Protein AF-A0A1V5URG6-F1 (afdb_monomer_lite)

Radius of gyration: 36.77 Å; chains: 1; bounding box: 106×75×104 Å

Foldseek 3Di:
DDDDDDDDDDDDDDDDDDDDDDDDDDDDDDDDDPDDDDDDAQAKEKEKAFAADLLQLRDPDPDDDDQDFPVRCVVWKDKFKFFPPPPVSPHTQFHWDGDGGMIMTIGGAEQDKGWIKIFMATPPQRATQWIAGLAIADHPVQAAPLARYEYEYHDGTALLRRLLVQLCVLQVQHFNDHSDHAALVCNNPHYHYDYDDPPDAGLSRLLSQVQQLHPLLSVLLSLLSSLLSNQLSDPLDDPVVNVVLVVLQPRHRHSLSSLVSSLVLQPDPDPSSVVSCVVSVRDQWGDQQPDIRHNPQDSCNSVCSSVPSDPDDQDQDAKEWPFWAKDDQEAEAQGKIKIKTFIPAFFSDFWFKAKLNRTFDKDDPDRGIIMTMDGHHPPDAFWIWMKTAQGAHSNNHGYDIDTDGPVNGTYDYDPQDAWAEWDWPDAADDDPAKDWIDTDGPDPPWFKFKAFAQDEDDPPDGDTDDGTDIDGDRTKIKMWTDDDPHIYDIDIHD

Secondary structure (DSSP, 8-state):
------------------------------------PPPP-S-EEEEEEEPP-GGGTTS--SS---PPPHHHHHHHEEEEEEETTSTTS--B-SPEEEETTEEEEEEE--SS---EEEEEEETTT--EEEEE---BPPPTTTS-SS--EEEEE----SHHHHHHHHHHHHTT-----BS-PPPGGGTT-SEEEEEPPTTPPPHHHHHHHHHTT-HHHHHHHHHHHHHHHHHHH-TTS-HHHHHHHHHHH-SS--HHHHHHHHHHHHT---HHHHHHHHHTT--SEEEETTEEEETT--HHHHHHHHHHS--SPPP-PPP-EEEEEEE-SEE-TTSEEEEEEEESS-BSSPPEEEETTEEPEEEESSSSEEEEEEEPPTT--SB--EEEE--BBTT--BPPPB-S-SS----EE-----PPPPEESS-SS--SS-EEE-EE-SSTT-EEEEESBSPPP-SSSSEE-SSPEEE-S--BEEEEEEETTEE-PPEEE-

Sequence (494 aa):
MKNPARILTLFFVLACFIFAGCDCDENSPSNELNPAAAPRTDKDLLIEGPLPDMTKGGGVAFAPSRAAGATEFSSRYIIIVVDRDDPTQTRELAPVTLNGNMFSMIIPISSSRVSPLIIIKEKENGKNLLLATPGRVPAYKEVPSAVRRITVRGMTVDPKSTARSLLAIAKNVNPDMPIITISGDEETAENIIREIKTNEATRFDTIIENNVGGRSIVDEFSKAVQTVTTILASPAISADVKNELNQALGNSPDASTILGSYVAVLNSENNDVIRVFNESNLPRSVQLSETVIDARSSNNAVRGVIQNTIDEPIDTTPPAIEFASISPSAVKAGESVFVELRASEPLISLPLVRILGRTAAVTAVNELSFRAALTVNETDTDRVSFIIEEVYDKYGNKGANHASTTDGSASIIDKNTAVMAPEISIPGGNYDSTISVTLKTASENAIMKYTLDGSLPSADNGTVYTSPIIIAKTALLKAVSIIGKAFSGVSSAA

pLDDT: mean 83.0, std 17.6, range [26.66, 97.44]

Structure (mmCIF, N/CA/C/O backbone):
data_AF-A0A1V5URG6-F1
#
_entry.id   AF-A0A1V5URG6-F1
#
loop_
_atom_site.group_PDB
_atom_site.id
_atom_site.type_symbol
_atom_site.label_atom_id
_atom_site.label_alt_id
_atom_site.label_comp_id
_atom_site.label_asym_id
_atom_site.label_entity_id
_atom_site.label_seq_id
_atom_site.pdbx_PDB_ins_code
_atom_site.Cartn_x
_atom_site.Cartn_y
_atom_site.Cartn_z
_atom_site.occupancy
_atom_site.B_iso_or_equiv
_atom_site.auth_seq_id
_atom_site.auth_comp_id
_atom_site.auth_asym_id
_atom_site.auth_atom_id
_atom_site.pdbx_PDB_model_num
ATOM 1 N N . MET A 1 1 ? -36.748 50.578 13.601 1.00 38.41 1 MET A N 1
ATOM 2 C CA . MET A 1 1 ? -37.122 51.243 12.327 1.00 38.41 1 MET A CA 1
ATOM 3 C C . MET A 1 1 ? -37.644 50.178 11.363 1.00 38.41 1 MET A C 1
ATOM 5 O O . MET A 1 1 ? -37.198 49.044 11.477 1.00 38.41 1 MET A O 1
ATOM 9 N N . LYS A 1 2 ? -38.635 50.491 10.514 1.00 32.47 2 LYS A N 1
ATOM 10 C CA . LYS A 1 2 ? -39.354 49.523 9.653 1.00 32.47 2 LYS A CA 1
ATOM 11 C C . LYS A 1 2 ? -38.963 49.682 8.170 1.00 32.47 2 LYS A C 1
ATOM 13 O O . LYS A 1 2 ? -38.815 50.810 7.718 1.00 32.47 2 LYS A O 1
ATOM 18 N N . ASN A 1 3 ? -38.888 48.564 7.440 1.00 45.00 3 ASN A N 1
ATOM 19 C CA . ASN A 1 3 ? -39.052 48.463 5.969 1.00 45.00 3 ASN A CA 1
ATOM 20 C C . ASN A 1 3 ? -40.546 48.660 5.575 1.00 45.00 3 ASN A C 1
ATOM 22 O O . ASN A 1 3 ? -41.365 48.657 6.502 1.00 45.00 3 ASN A O 1
ATOM 26 N N . PRO A 1 4 ? -40.973 48.752 4.283 1.00 57.12 4 PRO A N 1
ATOM 27 C CA . PRO A 1 4 ? -40.300 48.435 2.999 1.00 57.12 4 PRO A CA 1
ATOM 28 C C . PRO A 1 4 ? -40.217 49.698 2.063 1.00 57.12 4 PRO A C 1
ATOM 30 O O . PRO A 1 4 ? -40.111 50.784 2.615 1.00 57.12 4 PRO A O 1
ATOM 33 N N . ALA A 1 5 ? -40.202 49.727 0.709 1.00 35.47 5 ALA A N 1
ATOM 34 C CA . ALA A 1 5 ? -40.585 48.761 -0.340 1.00 35.47 5 ALA A CA 1
ATOM 35 C C . ALA A 1 5 ? -39.967 48.997 -1.756 1.00 35.47 5 ALA A C 1
ATOM 37 O O . ALA A 1 5 ? -38.994 49.721 -1.921 1.00 35.47 5 ALA A O 1
ATOM 38 N N . ARG A 1 6 ? -40.536 48.293 -2.753 1.00 38.53 6 ARG A N 1
ATOM 39 C CA . ARG A 1 6 ? -40.181 48.137 -4.188 1.00 38.53 6 ARG A CA 1
ATOM 40 C C . ARG A 1 6 ? -40.810 49.195 -5.120 1.00 38.53 6 ARG A C 1
ATOM 42 O O . ARG A 1 6 ? -41.815 49.770 -4.720 1.00 38.53 6 ARG A O 1
ATOM 49 N N . ILE A 1 7 ? -40.361 49.268 -6.394 1.00 30.58 7 ILE A N 1
ATOM 50 C CA . ILE A 1 7 ? -41.196 49.215 -7.637 1.00 30.58 7 ILE A CA 1
ATOM 51 C C . ILE A 1 7 ? -40.337 49.240 -8.941 1.00 30.58 7 ILE A C 1
ATOM 53 O O . ILE A 1 7 ? -39.193 49.680 -8.895 1.00 30.58 7 ILE A O 1
ATOM 57 N N . LEU A 1 8 ? -40.941 48.819 -10.077 1.00 27.84 8 LEU A N 1
ATOM 58 C CA . LEU A 1 8 ? -40.485 48.865 -11.499 1.00 27.84 8 LEU A CA 1
ATOM 59 C C . LEU A 1 8 ? -39.466 47.773 -11.946 1.00 27.84 8 LEU A C 1
ATOM 61 O O . LEU A 1 8 ? -38.620 47.374 -11.157 1.00 27.84 8 LEU A O 1
ATOM 65 N N . THR A 1 9 ? -39.513 47.191 -13.162 1.00 29.53 9 THR A N 1
ATOM 66 C CA . THR A 1 9 ? -40.278 47.507 -14.400 1.00 29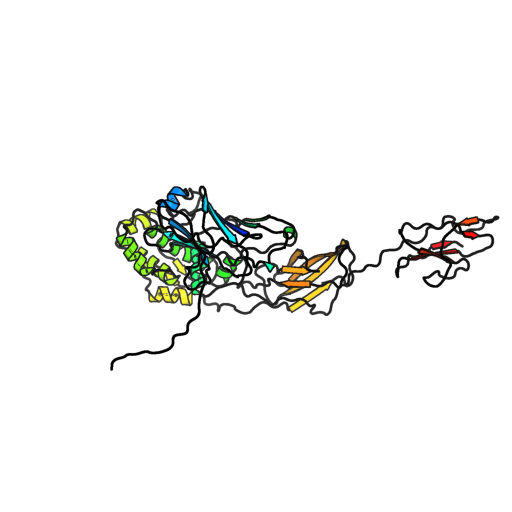.53 9 THR A CA 1
ATOM 67 C C . THR A 1 9 ? -40.710 46.235 -15.166 1.00 29.53 9 THR A C 1
ATOM 69 O O . THR A 1 9 ? -40.069 45.194 -15.058 1.00 29.53 9 THR A O 1
ATOM 72 N N . LEU A 1 10 ? -41.779 46.333 -15.969 1.00 26.69 10 LEU A N 1
ATOM 73 C CA . LEU A 1 10 ? -42.325 45.304 -16.875 1.00 26.69 10 LEU A CA 1
ATOM 74 C C . LEU A 1 10 ? -41.899 45.574 -18.335 1.00 26.69 10 LEU A C 1
ATOM 76 O O . LEU A 1 10 ? -41.929 46.733 -18.740 1.00 26.69 10 LEU A O 1
ATOM 80 N N . PHE A 1 11 ? -41.627 44.546 -19.151 1.00 30.08 11 PHE A N 1
ATOM 81 C CA . PHE A 1 11 ? -41.746 44.652 -20.617 1.00 30.08 11 PHE A CA 1
ATOM 82 C C . PHE A 1 11 ? -42.286 43.359 -21.255 1.00 30.08 11 PHE A C 1
ATOM 84 O O . PHE A 1 11 ? -42.217 42.283 -20.668 1.00 30.08 11 PHE A O 1
ATOM 91 N N . PHE A 1 12 ? -42.901 43.515 -22.427 1.00 27.39 12 PHE A N 1
ATOM 92 C CA . PHE A 1 12 ? -43.845 42.592 -23.078 1.00 27.39 12 PHE A CA 1
ATOM 93 C C . PHE A 1 12 ? -43.284 42.071 -24.418 1.00 27.39 12 PHE A C 1
ATOM 95 O O . PHE A 1 12 ? -42.383 42.719 -24.944 1.00 27.39 12 PHE A O 1
ATOM 102 N N . VAL A 1 13 ? -43.866 40.985 -24.972 1.00 29.70 13 VAL A N 1
ATOM 103 C CA . VAL A 1 13 ? -43.956 40.547 -26.406 1.00 29.70 13 VAL A CA 1
ATOM 104 C C . VAL A 1 13 ? -43.905 39.003 -26.513 1.00 29.70 13 VAL A C 1
ATOM 106 O O . VAL A 1 13 ? -43.099 38.399 -25.819 1.00 29.70 13 VAL A O 1
ATOM 109 N N . LEU A 1 14 ? -44.600 38.283 -27.414 1.00 27.94 14 LEU A N 1
ATOM 110 C CA . LEU A 1 14 ? -46.001 38.291 -27.903 1.00 27.94 14 LEU A CA 1
ATOM 111 C C . LEU A 1 14 ? -46.171 37.093 -28.880 1.00 27.94 14 LEU A C 1
ATOM 113 O O . LEU A 1 14 ? -45.458 37.055 -29.875 1.00 27.94 14 LEU A O 1
ATOM 117 N N . ALA A 1 15 ? -47.182 36.232 -28.666 1.00 31.16 15 ALA A N 1
ATOM 118 C CA . ALA A 1 15 ? -47.757 35.264 -29.636 1.00 31.16 15 ALA A CA 1
ATOM 119 C C . ALA A 1 15 ? -46.826 34.129 -30.183 1.00 31.16 15 ALA A C 1
ATOM 121 O O . ALA A 1 15 ? -45.612 34.201 -30.067 1.00 31.16 15 ALA A O 1
ATOM 122 N N . CYS A 1 16 ? -47.316 33.015 -30.758 1.00 26.78 16 CYS A N 1
ATOM 123 C CA . CYS A 1 16 ? -48.699 32.623 -31.070 1.00 26.78 16 CYS A CA 1
ATOM 124 C C . CYS A 1 16 ? -48.963 31.099 -30.950 1.00 26.78 16 CYS A C 1
ATOM 126 O O . CYS A 1 16 ? -48.049 30.281 -30.950 1.00 26.78 16 CYS A O 1
ATOM 128 N N . PHE A 1 17 ? -50.254 30.769 -30.891 1.00 27.78 17 PHE A N 1
ATOM 129 C CA . PHE A 1 17 ? -50.918 29.460 -30.833 1.00 27.78 17 PHE A CA 1
ATOM 130 C C . PHE A 1 17 ? -50.605 28.512 -32.009 1.00 27.78 17 PHE A C 1
ATOM 132 O O . PHE A 1 17 ? -50.468 29.007 -33.122 1.00 27.78 17 PHE A O 1
ATOM 139 N N . ILE A 1 18 ? -50.720 27.184 -31.792 1.00 31.83 18 ILE A N 1
ATOM 140 C CA . ILE A 1 18 ? -51.730 26.282 -32.425 1.00 31.83 18 ILE A CA 1
ATOM 141 C C . ILE A 1 18 ? -52.181 25.231 -31.370 1.00 31.83 18 ILE A C 1
ATOM 143 O O . ILE A 1 18 ? -51.458 24.975 -30.410 1.00 31.83 18 ILE A O 1
ATOM 147 N N . PHE A 1 19 ? -53.406 24.700 -31.495 1.00 29.31 19 PHE A N 1
ATOM 148 C CA . PHE A 1 19 ? -54.193 23.990 -30.466 1.00 29.31 19 PHE A CA 1
ATOM 149 C C . PHE A 1 19 ? 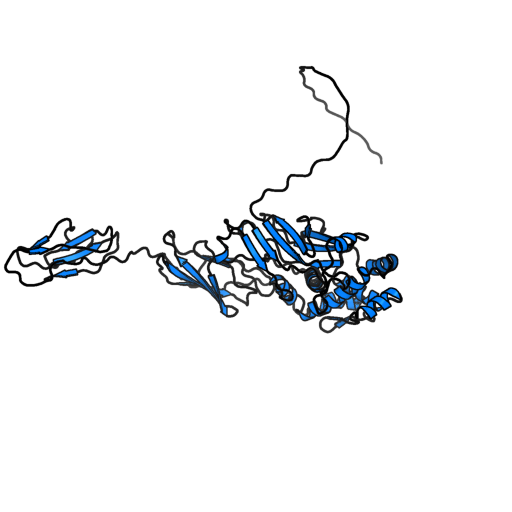-54.590 22.543 -30.850 1.00 29.31 19 PHE A C 1
ATOM 151 O O . PHE A 1 19 ? -54.656 22.239 -32.037 1.00 29.31 19 PHE A O 1
ATOM 158 N N . ALA A 1 20 ? -55.029 21.773 -29.834 1.00 32.22 20 ALA A N 1
ATOM 159 C CA . ALA A 1 20 ? -55.878 20.555 -29.872 1.00 32.22 20 ALA A CA 1
ATOM 160 C C . ALA A 1 20 ? -55.303 19.274 -30.529 1.00 32.22 20 ALA A C 1
ATOM 162 O O . ALA A 1 20 ? -54.537 19.345 -31.480 1.00 32.22 20 ALA A O 1
ATOM 163 N N . GLY A 1 21 ? -55.643 18.048 -30.099 1.00 28.19 21 GLY A N 1
ATOM 164 C CA . GLY A 1 21 ? -56.444 17.506 -28.971 1.00 28.19 21 GLY A CA 1
ATOM 165 C C . GLY A 1 21 ? -56.044 16.016 -28.781 1.00 28.19 21 GLY A C 1
ATOM 166 O O . GLY A 1 21 ? -55.165 15.562 -29.507 1.00 28.19 21 GLY A O 1
ATOM 167 N N . CYS A 1 22 ? -56.560 15.169 -27.885 1.00 26.66 22 CYS A N 1
ATOM 168 C CA . CYS A 1 22 ? -57.702 15.147 -26.954 1.00 26.66 22 CYS A CA 1
ATOM 169 C C . CYS A 1 22 ? -57.263 14.352 -25.685 1.00 26.66 22 CYS A C 1
ATOM 171 O O . CYS A 1 22 ? -56.356 13.529 -25.779 1.00 26.66 22 CYS A O 1
ATOM 173 N N . ASP A 1 23 ? -57.707 14.708 -24.473 1.00 28.94 23 ASP A N 1
ATOM 174 C CA . ASP A 1 23 ? -58.878 14.103 -23.787 1.00 28.94 23 ASP A CA 1
ATOM 175 C C . ASP A 1 23 ? -58.607 12.628 -23.383 1.00 28.94 23 ASP A C 1
ATOM 177 O O . ASP A 1 23 ? -58.695 11.731 -24.214 1.00 28.94 23 ASP A O 1
ATOM 181 N N . CYS A 1 24 ? -57.957 12.376 -22.237 1.00 30.39 24 CYS A N 1
ATOM 182 C CA . CYS A 1 24 ? -58.534 12.129 -20.892 1.00 30.39 24 CYS A CA 1
ATOM 183 C C . CYS A 1 24 ? -58.555 10.625 -20.533 1.00 30.39 24 CYS A C 1
ATOM 185 O O . CYS A 1 24 ? -59.294 9.867 -21.147 1.00 30.39 24 CYS A O 1
ATOM 187 N N . ASP A 1 25 ? -57.751 10.194 -19.545 1.00 30.39 25 ASP A N 1
ATOM 188 C CA . ASP A 1 25 ? -58.302 9.747 -18.248 1.00 30.39 25 ASP A CA 1
ATOM 189 C C . ASP A 1 25 ? -57.245 9.435 -17.162 1.00 30.39 25 ASP A C 1
ATOM 191 O O . ASP A 1 25 ? -56.040 9.362 -17.401 1.00 30.39 25 ASP A O 1
ATOM 195 N N . GLU A 1 26 ? -57.750 9.328 -15.935 1.00 35.75 26 GLU A N 1
ATOM 196 C CA . GLU A 1 26 ? -57.082 9.290 -14.631 1.00 35.75 26 GLU A CA 1
ATOM 197 C C . GLU A 1 26 ? -55.994 8.210 -14.427 1.00 35.75 26 GLU A C 1
ATOM 199 O O . GLU A 1 26 ? -56.234 7.013 -14.585 1.00 35.75 26 GLU A O 1
ATOM 204 N N . ASN A 1 27 ? -54.828 8.619 -13.906 1.00 31.94 27 ASN A N 1
ATOM 205 C CA . ASN A 1 27 ? -54.340 8.217 -12.570 1.00 31.94 27 ASN A CA 1
ATOM 206 C C . ASN A 1 27 ? -52.996 8.897 -12.243 1.00 31.94 27 ASN A C 1
ATOM 208 O O . ASN A 1 27 ? -52.030 8.780 -12.993 1.00 31.94 27 ASN A O 1
ATOM 212 N N . SER A 1 28 ? -52.913 9.560 -11.087 1.00 33.28 28 SER A N 1
ATOM 213 C CA . SER A 1 28 ? -51.642 10.029 -10.517 1.00 33.28 28 SER A CA 1
ATOM 214 C C . SER A 1 28 ? -51.175 9.033 -9.458 1.00 33.28 28 SER A C 1
ATOM 216 O O . SER A 1 28 ? -51.977 8.597 -8.630 1.00 33.28 28 SER A O 1
ATOM 218 N N . PRO A 1 29 ? -49.880 8.701 -9.437 1.00 31.61 29 PRO A N 1
ATOM 219 C CA . PRO A 1 29 ? -49.136 9.137 -8.263 1.00 31.61 29 PRO A CA 1
ATOM 220 C C . PRO A 1 29 ? -47.858 9.888 -8.635 1.00 31.61 29 PRO A C 1
ATOM 222 O O . PRO A 1 29 ? -47.092 9.497 -9.516 1.00 31.61 29 PRO A O 1
ATOM 225 N N . SER A 1 30 ? -47.580 10.943 -7.876 1.00 40.25 30 SER A N 1
ATOM 226 C CA . SER A 1 30 ? -46.245 11.518 -7.787 1.00 40.25 30 SER A CA 1
ATOM 227 C C . SER A 1 30 ? -45.266 10.474 -7.254 1.00 40.25 30 SER A C 1
ATOM 229 O O . SER A 1 30 ? -45.461 9.999 -6.136 1.00 40.25 30 SER A O 1
ATOM 231 N N . ASN A 1 31 ? -44.185 10.189 -7.982 1.00 32.06 31 ASN A N 1
ATOM 232 C CA . ASN A 1 31 ? -42.967 9.721 -7.334 1.00 32.06 31 ASN A CA 1
ATOM 233 C C . ASN A 1 31 ? -41.706 10.175 -8.079 1.00 32.06 31 ASN A C 1
ATOM 235 O O . ASN A 1 31 ? -41.457 9.769 -9.207 1.00 32.06 31 ASN A O 1
ATOM 239 N N . GLU A 1 32 ? -40.977 11.046 -7.383 1.00 33.72 32 GLU A N 1
ATOM 240 C CA . GLU A 1 32 ? -39.518 11.130 -7.260 1.00 33.72 32 GLU A CA 1
ATOM 241 C C . GLU A 1 32 ? -38.622 11.125 -8.510 1.00 33.72 32 GLU A C 1
ATOM 243 O O . GLU A 1 32 ? -38.675 10.275 -9.396 1.00 33.72 32 GLU A O 1
ATOM 248 N N . LEU A 1 33 ? -37.677 12.073 -8.498 1.00 35.78 33 LEU A N 1
ATOM 249 C CA . LEU A 1 33 ? -36.493 12.035 -9.344 1.00 35.78 33 LEU A CA 1
ATOM 250 C C . LEU A 1 33 ? -35.784 10.688 -9.157 1.00 35.78 33 LEU A C 1
ATOM 252 O O . LEU A 1 33 ? -35.184 10.454 -8.109 1.00 35.78 33 LEU A O 1
ATOM 256 N N . ASN A 1 34 ? -35.777 9.843 -10.188 1.00 36.72 34 ASN A N 1
ATOM 257 C CA . ASN A 1 34 ? -34.832 8.736 -10.234 1.00 36.72 34 ASN A CA 1
ATOM 258 C C . ASN A 1 34 ? -33.417 9.357 -10.279 1.00 36.72 34 ASN A C 1
ATOM 260 O O . ASN A 1 34 ? -33.154 10.152 -11.192 1.00 36.72 34 ASN A O 1
ATOM 264 N N . PRO A 1 35 ? -32.548 9.116 -9.276 1.00 40.22 35 PRO A N 1
ATOM 265 C CA . PRO A 1 35 ? -31.301 9.856 -9.123 1.00 40.22 35 PRO A CA 1
ATOM 266 C C . PRO A 1 35 ? -30.344 9.643 -10.299 1.00 40.22 35 PRO A C 1
ATOM 268 O O . PRO A 1 35 ? -30.483 8.713 -11.093 1.00 40.22 35 PRO A O 1
ATOM 271 N N . ALA A 1 36 ? -29.365 10.546 -10.404 1.00 35.81 36 ALA A N 1
ATOM 272 C CA . ALA A 1 36 ? -28.404 10.594 -11.500 1.00 35.81 36 ALA A CA 1
ATOM 273 C C . ALA A 1 36 ? -27.835 9.208 -11.847 1.00 35.81 36 ALA A C 1
ATOM 275 O O . ALA A 1 36 ? -27.315 8.503 -10.980 1.00 35.81 36 ALA A O 1
ATOM 276 N N . ALA A 1 37 ? -27.889 8.850 -13.133 1.00 32.91 37 ALA A N 1
ATOM 277 C CA . ALA A 1 37 ? -27.235 7.651 -13.636 1.00 32.91 37 ALA A CA 1
ATOM 278 C C . ALA A 1 37 ? -25.742 7.693 -13.267 1.00 32.91 37 ALA A C 1
ATOM 280 O O . ALA A 1 37 ? -25.037 8.640 -13.625 1.00 32.91 37 ALA A O 1
ATOM 281 N N . ALA A 1 38 ? -25.284 6.678 -12.531 1.00 45.31 38 ALA A N 1
ATOM 282 C CA . ALA A 1 38 ? -23.914 6.603 -12.038 1.00 45.31 38 ALA A CA 1
ATOM 283 C C . ALA A 1 38 ? -22.892 6.662 -13.195 1.00 45.31 38 ALA A C 1
ATOM 285 O O . ALA A 1 38 ? -23.167 6.147 -14.287 1.00 45.31 38 ALA A O 1
ATOM 286 N N . PRO A 1 39 ? -21.713 7.281 -12.986 1.00 39.81 39 PRO A N 1
ATOM 287 C CA . PRO A 1 39 ? -20.722 7.453 -14.040 1.00 39.81 39 PRO A CA 1
ATOM 288 C C . PRO A 1 39 ? -20.227 6.100 -14.563 1.00 39.81 39 PRO A C 1
ATOM 290 O O . PRO A 1 39 ? -19.755 5.256 -13.805 1.00 39.81 39 PRO A O 1
ATOM 293 N N . ARG A 1 40 ? -20.307 5.917 -15.885 1.00 51.34 40 ARG A N 1
ATOM 294 C CA . ARG A 1 40 ? -19.709 4.777 -16.592 1.00 51.34 40 ARG A CA 1
ATOM 295 C C . ARG A 1 40 ? -18.213 5.001 -16.812 1.00 51.34 40 ARG A C 1
ATOM 297 O O . ARG A 1 40 ? -17.833 6.128 -17.109 1.00 51.34 40 ARG A O 1
ATOM 304 N N . THR A 1 41 ? -17.331 4.005 -16.881 1.00 57.38 41 THR A N 1
ATOM 305 C CA . THR A 1 41 ? -17.163 2.674 -16.239 1.00 57.38 41 THR A CA 1
ATOM 306 C C . THR A 1 41 ? -16.146 1.962 -17.130 1.00 57.38 41 THR A C 1
ATOM 308 O O . THR A 1 41 ? -16.532 1.343 -18.126 1.00 57.38 41 THR A O 1
ATOM 311 N N . ASP A 1 42 ? -14.861 2.063 -16.817 1.00 74.62 42 ASP A N 1
ATOM 312 C CA . ASP A 1 42 ? -13.871 1.111 -17.334 1.00 74.62 42 ASP A CA 1
ATOM 313 C C . ASP A 1 42 ? -12.906 0.625 -16.248 1.00 74.62 42 ASP A C 1
ATOM 315 O O . ASP A 1 42 ? -12.362 -0.457 -16.411 1.00 74.62 42 ASP A O 1
ATOM 319 N N . LYS A 1 43 ? -12.734 1.357 -15.136 1.00 89.00 43 LYS A N 1
ATOM 320 C CA . LYS A 1 43 ? -11.867 0.961 -14.019 1.00 89.00 43 LYS A CA 1
ATOM 321 C C . LYS A 1 43 ? -12.589 0.996 -12.676 1.00 89.00 43 LYS A C 1
ATOM 323 O O . LYS A 1 43 ? -13.028 2.056 -12.235 1.00 89.00 43 LYS A O 1
ATOM 328 N N . ASP A 1 44 ? -12.612 -0.147 -11.996 1.00 92.88 44 ASP A N 1
ATOM 329 C CA . ASP A 1 44 ? -13.214 -0.311 -10.670 1.00 92.88 44 ASP A CA 1
ATOM 330 C C . ASP A 1 44 ? -12.208 -0.848 -9.638 1.00 92.88 44 ASP A C 1
ATOM 332 O O . ASP A 1 44 ? -11.396 -1.729 -9.941 1.00 92.88 44 ASP A O 1
ATOM 336 N N . LEU A 1 45 ? -12.335 -0.395 -8.389 1.00 95.56 45 LEU A N 1
ATOM 337 C CA . LEU A 1 45 ? -11.728 -1.015 -7.212 1.00 95.56 45 LEU A CA 1
ATOM 338 C C . LEU A 1 45 ? -12.800 -1.800 -6.442 1.00 95.56 45 LEU A C 1
ATOM 340 O O . LEU A 1 45 ? -13.694 -1.214 -5.835 1.00 95.56 45 LEU A O 1
ATOM 344 N N . LEU A 1 46 ? -12.688 -3.125 -6.436 1.00 96.19 46 LEU A N 1
ATOM 345 C CA . LEU A 1 46 ? -13.478 -4.024 -5.598 1.00 96.19 46 LEU A CA 1
ATOM 346 C C . LEU A 1 46 ? -12.719 -4.285 -4.289 1.00 96.19 46 LEU A C 1
ATOM 348 O O . LEU A 1 46 ? -11.601 -4.796 -4.322 1.00 96.19 46 LEU A O 1
ATOM 352 N N . ILE A 1 47 ? -13.316 -3.964 -3.141 1.00 96.19 47 ILE A N 1
ATOM 353 C CA . ILE A 1 47 ? -12.788 -4.322 -1.814 1.00 96.19 47 ILE A CA 1
ATOM 354 C C . ILE A 1 47 ? -13.704 -5.386 -1.203 1.00 96.19 47 ILE A C 1
ATOM 356 O O . ILE A 1 47 ? -14.913 -5.173 -1.114 1.00 96.19 47 ILE A O 1
ATOM 360 N N . GLU A 1 48 ? -13.130 -6.511 -0.775 1.00 94.88 48 GLU A N 1
ATOM 361 C CA . GLU A 1 48 ? -13.814 -7.656 -0.164 1.00 94.88 48 GLU A CA 1
ATOM 362 C C . GLU A 1 48 ? -13.196 -7.989 1.203 1.00 94.88 48 GLU A C 1
ATOM 364 O O . GLU A 1 48 ? -11.970 -8.041 1.357 1.00 94.88 48 GLU A O 1
ATOM 369 N N . GLY A 1 49 ? -14.035 -8.278 2.198 1.00 92.12 49 GLY A N 1
ATOM 370 C CA . GLY A 1 49 ? -13.582 -8.577 3.556 1.00 92.12 49 GLY A CA 1
ATOM 371 C C . GLY A 1 49 ? -14.575 -9.411 4.368 1.00 92.12 49 GLY A C 1
ATOM 372 O O . GLY A 1 49 ? -15.762 -9.439 4.035 1.00 92.12 49 GLY A O 1
ATOM 373 N N . PRO A 1 50 ? -14.124 -10.128 5.411 1.00 90.88 50 PRO A N 1
ATOM 374 C CA . PRO A 1 50 ? -15.014 -10.871 6.296 1.00 90.88 50 PRO A CA 1
ATOM 375 C C . PRO A 1 50 ? -15.851 -9.927 7.167 1.00 90.88 50 PRO A C 1
ATOM 377 O O . PRO A 1 50 ? -15.373 -8.890 7.626 1.00 90.88 50 PRO A O 1
ATOM 380 N N . LEU A 1 51 ? -17.094 -10.319 7.453 1.00 89.94 51 LEU A N 1
ATOM 381 C CA . LEU A 1 51 ? -17.896 -9.684 8.498 1.00 89.94 51 LEU A CA 1
ATOM 382 C C . LEU A 1 51 ? -17.263 -9.953 9.876 1.00 89.94 51 LEU A C 1
ATOM 384 O O . LEU A 1 51 ? -16.953 -11.110 10.178 1.00 89.94 51 LEU A O 1
ATOM 388 N N . PRO A 1 52 ? -17.080 -8.932 10.732 1.00 87.94 52 PRO A N 1
ATOM 389 C CA . PRO A 1 52 ? -16.501 -9.134 12.052 1.00 87.94 52 PRO A CA 1
ATOM 390 C C . PRO A 1 52 ? -17.483 -9.807 13.018 1.00 87.94 52 PRO A C 1
ATOM 392 O O . PRO A 1 52 ? -18.704 -9.638 12.933 1.00 87.94 52 PRO A O 1
ATOM 395 N N . ASP A 1 53 ? -16.937 -10.545 13.986 1.00 82.75 53 ASP A N 1
ATOM 396 C CA . ASP A 1 53 ? -17.709 -11.111 15.093 1.00 82.75 53 ASP A CA 1
ATOM 397 C C . ASP A 1 53 ? -18.003 -10.024 16.139 1.00 82.75 53 ASP A C 1
ATOM 399 O O . ASP A 1 53 ? -17.225 -9.761 17.061 1.00 82.75 53 ASP A O 1
ATOM 403 N N . MET A 1 54 ? -19.161 -9.381 15.993 1.00 84.25 54 MET A N 1
ATOM 404 C CA . MET A 1 54 ? -19.625 -8.347 16.919 1.00 84.25 54 MET A CA 1
ATOM 405 C C . MET A 1 54 ? -19.902 -8.883 18.335 1.00 84.25 54 MET A C 1
ATOM 407 O O . MET A 1 54 ? -19.919 -8.089 19.272 1.00 84.25 54 MET A O 1
ATOM 411 N N . THR A 1 55 ? -20.061 -10.201 18.536 1.00 74.44 55 THR A N 1
ATOM 412 C CA . THR A 1 55 ? -20.237 -10.779 19.884 1.00 74.44 55 THR A CA 1
ATOM 413 C C . THR A 1 55 ? -18.951 -10.725 20.714 1.00 74.44 55 THR A C 1
ATOM 415 O O . THR A 1 55 ? -19.013 -10.699 21.940 1.00 74.44 55 THR A O 1
ATOM 418 N N . LYS A 1 56 ? -17.791 -10.613 20.050 1.00 74.56 56 LYS A N 1
ATOM 419 C CA . LYS A 1 56 ? -16.450 -10.494 20.651 1.00 74.56 56 LYS A CA 1
ATOM 420 C C . LYS A 1 56 ? -15.838 -9.099 20.479 1.00 74.56 56 LYS A C 1
ATOM 422 O O . LYS A 1 56 ? -14.615 -8.944 20.386 1.00 74.56 56 LYS A O 1
ATOM 427 N N . GLY A 1 57 ? -16.696 -8.085 20.357 1.00 72.88 57 GLY A N 1
ATOM 428 C CA . GLY A 1 57 ? -16.288 -6.695 20.155 1.00 72.88 57 GLY A CA 1
ATOM 429 C C . GLY A 1 57 ? -15.685 -6.416 18.780 1.00 72.88 57 GLY A C 1
ATOM 430 O O . GLY A 1 57 ? -14.890 -5.492 18.647 1.00 72.88 57 GLY A O 1
ATOM 431 N N . GLY A 1 58 ? -16.019 -7.220 17.768 1.00 63.50 58 GLY A N 1
ATOM 432 C CA . GLY A 1 58 ? -15.527 -7.073 16.398 1.00 63.50 58 GLY A CA 1
ATOM 433 C C . GLY A 1 58 ? -14.219 -7.804 16.092 1.00 63.50 58 GLY A C 1
ATOM 434 O O . GLY A 1 58 ? -13.759 -7.771 14.955 1.00 63.50 58 GLY A O 1
ATOM 435 N N . GLY A 1 59 ? -13.596 -8.440 17.088 1.00 59.72 59 GLY A N 1
ATOM 436 C CA . GLY A 1 59 ? -12.298 -9.099 16.947 1.00 59.72 59 GLY A CA 1
ATOM 437 C C . GLY A 1 59 ? -12.393 -10.622 16.850 1.00 59.72 59 GLY A C 1
ATOM 438 O O . GLY A 1 59 ? -13.125 -11.265 17.601 1.00 59.72 59 GLY A O 1
ATOM 439 N N . VAL A 1 60 ? -11.563 -11.219 15.991 1.00 46.41 60 VAL A N 1
ATOM 440 C CA . VAL A 1 60 ? -11.297 -12.668 15.986 1.00 46.41 60 VAL A CA 1
ATOM 441 C C . VAL A 1 60 ? -10.428 -13.061 17.186 1.00 46.41 60 VAL A C 1
ATOM 443 O O . VAL A 1 60 ? -9.227 -13.294 17.061 1.00 46.41 60 VAL A O 1
ATOM 446 N N . ALA A 1 61 ? -11.031 -13.136 18.375 1.00 39.69 61 ALA A N 1
ATOM 447 C CA . ALA A 1 61 ? -10.350 -13.691 19.543 1.00 39.69 61 ALA A CA 1
ATOM 448 C C . ALA A 1 61 ? -9.882 -15.123 19.235 1.00 39.69 61 ALA A C 1
ATOM 450 O O . ALA A 1 61 ? -10.703 -15.949 18.839 1.00 39.69 61 ALA A O 1
ATOM 451 N N . PHE A 1 62 ? -8.579 -15.368 19.415 1.00 42.03 62 PHE A N 1
ATOM 452 C CA . PHE A 1 62 ? -7.854 -16.642 19.312 1.00 42.03 62 PHE A CA 1
ATOM 453 C C . PHE A 1 62 ? -8.717 -17.871 18.931 1.00 42.03 62 PHE A C 1
ATOM 455 O O . PHE A 1 62 ? -9.376 -18.454 19.789 1.00 42.03 62 PHE A O 1
ATOM 462 N N . ALA A 1 63 ? -8.599 -18.296 17.662 1.00 27.84 63 ALA A N 1
ATOM 463 C CA . ALA A 1 63 ? -9.272 -19.420 16.978 1.00 27.84 63 ALA A CA 1
ATOM 464 C C . ALA A 1 63 ? -10.561 -19.081 16.176 1.00 27.84 63 ALA A C 1
ATOM 466 O O . ALA A 1 63 ? -11.398 -18.280 16.602 1.00 27.84 63 ALA A O 1
ATOM 467 N N . PRO A 1 64 ? -10.750 -19.700 14.988 1.00 32.50 64 PRO A N 1
ATOM 468 C CA . PRO A 1 64 ? -11.808 -19.332 14.052 1.00 32.50 64 PRO A CA 1
ATOM 469 C C . PRO A 1 64 ? -13.177 -19.765 14.577 1.00 32.50 64 PRO A C 1
ATOM 471 O O . PRO A 1 64 ? -13.525 -20.944 14.583 1.00 32.50 64 PRO A O 1
ATOM 474 N N . SER A 1 65 ? -13.980 -18.793 14.992 1.00 37.94 65 SER A N 1
ATOM 475 C CA . SER A 1 65 ? -15.349 -19.010 15.454 1.00 37.94 65 SER A CA 1
ATOM 476 C C . SER A 1 65 ? -16.270 -18.043 14.718 1.00 37.94 65 SER A C 1
ATOM 478 O O . SER A 1 65 ? -16.212 -16.845 14.944 1.00 37.94 65 SER A O 1
ATOM 480 N N . ARG A 1 66 ? -17.035 -18.606 13.768 1.00 49.91 66 ARG A N 1
ATOM 481 C CA . ARG A 1 66 ? -18.136 -18.013 12.984 1.00 49.91 66 ARG A CA 1
ATOM 482 C C . ARG A 1 66 ? -18.211 -16.473 12.964 1.00 49.91 66 ARG A C 1
ATOM 484 O O . ARG A 1 66 ? -18.838 -15.863 13.821 1.00 49.91 66 ARG A O 1
ATOM 491 N N . ALA A 1 67 ? -17.721 -15.880 11.874 1.00 52.81 67 ALA A N 1
ATOM 492 C CA . ALA A 1 67 ? -18.243 -14.595 11.411 1.00 52.81 67 ALA A CA 1
ATOM 493 C C . ALA A 1 67 ? -19.781 -14.667 11.317 1.00 52.81 67 ALA A C 1
ATOM 495 O O . ALA A 1 67 ? -20.319 -15.669 10.825 1.00 52.81 67 ALA A O 1
ATOM 496 N N . ALA A 1 68 ? -20.469 -13.630 11.799 1.00 56.03 68 ALA A N 1
ATOM 497 C CA . ALA A 1 68 ? -21.927 -13.567 11.783 1.00 56.03 68 ALA A CA 1
ATOM 498 C C . ALA A 1 68 ? -22.459 -13.706 10.348 1.00 56.03 68 ALA A C 1
ATOM 500 O O . ALA A 1 68 ? -21.885 -13.164 9.399 1.00 56.03 68 ALA A O 1
ATOM 501 N N . GLY A 1 69 ? -23.572 -14.424 10.179 1.00 65.12 69 GLY A N 1
ATOM 502 C CA . GLY A 1 69 ? -24.236 -14.483 8.877 1.00 65.12 69 GLY A CA 1
ATOM 503 C C . GLY A 1 69 ? -24.762 -13.099 8.494 1.00 65.12 69 GLY A C 1
ATOM 504 O O . GLY A 1 69 ? -25.234 -12.362 9.358 1.00 65.12 69 GLY A O 1
ATOM 505 N N . ALA A 1 70 ? -24.733 -12.746 7.208 1.00 78.56 70 ALA A N 1
ATOM 506 C CA . ALA A 1 70 ? -25.140 -11.427 6.718 1.00 78.56 70 ALA A CA 1
ATOM 507 C C . ALA A 1 70 ? -26.526 -10.987 7.229 1.00 78.56 70 ALA A C 1
ATOM 509 O O . ALA A 1 70 ? -26.714 -9.814 7.545 1.00 78.56 70 ALA A O 1
ATOM 510 N N . THR A 1 71 ? -27.477 -11.914 7.383 1.00 82.81 71 THR A N 1
ATOM 511 C CA . THR A 1 71 ? -28.810 -11.666 7.965 1.00 82.81 71 THR A CA 1
ATOM 512 C C . THR A 1 71 ? -28.752 -11.257 9.440 1.00 82.81 71 THR A C 1
ATOM 514 O O . THR A 1 71 ? -29.429 -10.320 9.851 1.00 82.81 71 THR A O 1
ATOM 517 N N . GLU A 1 72 ? -27.931 -11.936 10.242 1.00 83.25 72 GLU A N 1
ATOM 518 C CA . GLU A 1 72 ? -27.744 -11.637 11.665 1.00 83.25 72 GLU A CA 1
ATOM 519 C C . GLU A 1 72 ? -27.022 -10.298 11.836 1.00 83.25 72 GLU A C 1
ATOM 521 O O . GLU A 1 72 ? -27.509 -9.420 12.546 1.00 83.25 72 GLU A O 1
ATOM 526 N N . PHE A 1 73 ? -25.927 -10.091 11.100 1.00 88.00 73 PHE A N 1
ATOM 527 C CA . PHE A 1 73 ? -25.184 -8.833 11.111 1.00 88.00 73 PHE A CA 1
ATOM 528 C C . PHE A 1 73 ? -26.071 -7.648 10.696 1.00 88.00 73 PHE A C 1
ATOM 530 O O . PHE A 1 73 ? -26.193 -6.671 11.433 1.00 88.00 73 PHE A O 1
ATOM 537 N N . SER A 1 74 ? -26.757 -7.752 9.552 1.00 89.81 74 SER A N 1
ATOM 538 C CA . SER A 1 74 ? -27.602 -6.674 9.016 1.00 89.81 74 SER A CA 1
ATOM 539 C C . SER A 1 74 ? -28.891 -6.426 9.803 1.00 89.81 74 SER A C 1
ATOM 541 O O . SER A 1 74 ? -29.531 -5.395 9.582 1.00 89.81 74 SER A O 1
ATOM 543 N N . SER A 1 75 ? -29.264 -7.295 10.748 1.00 90.06 75 SER A N 1
ATOM 544 C CA . SER A 1 75 ? -30.386 -7.030 11.658 1.00 90.06 75 SER A CA 1
ATOM 545 C C . SER A 1 75 ? -30.114 -5.843 12.592 1.00 90.06 75 SER A C 1
ATOM 547 O O . SER A 1 75 ? -31.027 -5.071 12.876 1.00 90.06 75 SER A O 1
ATOM 549 N N . ARG A 1 76 ? -28.853 -5.651 13.012 1.00 87.25 76 ARG A N 1
ATOM 550 C CA . ARG A 1 76 ? -28.440 -4.617 13.980 1.00 87.25 76 ARG A CA 1
ATOM 551 C C . ARG A 1 76 ? -27.394 -3.642 13.456 1.00 87.25 76 ARG A C 1
ATOM 553 O O . ARG A 1 76 ? -27.367 -2.501 13.906 1.00 87.25 76 ARG A O 1
ATOM 560 N N . TYR A 1 77 ? -26.562 -4.053 12.505 1.00 91.75 77 TYR A N 1
ATOM 561 C CA . TYR A 1 77 ? -25.419 -3.274 12.035 1.00 91.75 77 TYR A CA 1
ATOM 562 C C . TYR A 1 77 ? -25.534 -2.916 10.553 1.00 91.75 77 TYR A C 1
ATOM 564 O O . TYR A 1 77 ? -26.241 -3.562 9.775 1.00 91.75 77 TYR A O 1
ATOM 572 N N . ILE A 1 78 ? -24.831 -1.863 10.154 1.00 93.44 78 ILE A N 1
ATOM 573 C CA . ILE A 1 78 ? -24.646 -1.459 8.760 1.00 93.44 78 ILE A CA 1
ATOM 574 C C . ILE A 1 78 ? -23.171 -1.142 8.524 1.00 93.44 78 ILE A C 1
ATOM 576 O O . ILE A 1 78 ? -22.503 -0.597 9.402 1.00 93.44 78 ILE A O 1
ATOM 580 N N . ILE A 1 79 ? -22.672 -1.495 7.341 1.00 95.00 79 ILE A N 1
ATOM 581 C CA . ILE A 1 79 ? -21.356 -1.069 6.864 1.00 95.00 79 ILE A CA 1
ATOM 582 C C . ILE A 1 79 ? -21.584 0.043 5.850 1.00 95.00 79 ILE A C 1
ATOM 584 O O . ILE A 1 79 ? -22.377 -0.131 4.927 1.00 95.00 79 ILE A O 1
ATOM 588 N N . ILE A 1 80 ? -20.890 1.160 6.023 1.00 94.75 80 ILE A N 1
ATOM 589 C CA . ILE A 1 80 ? -20.823 2.249 5.047 1.00 94.75 80 ILE A CA 1
ATOM 590 C C . ILE A 1 80 ? -19.361 2.492 4.676 1.00 94.75 80 ILE A C 1
ATOM 592 O O . ILE A 1 80 ? -18.461 2.225 5.476 1.00 94.75 80 ILE A O 1
ATOM 596 N N . VAL A 1 81 ? -19.118 3.018 3.479 1.00 95.56 81 VAL A N 1
ATOM 597 C CA . VAL A 1 81 ? -17.801 3.527 3.085 1.00 95.56 81 VAL A CA 1
ATOM 598 C C . VAL A 1 81 ? -17.941 4.982 2.665 1.00 95.56 81 VAL A C 1
ATOM 600 O O . VAL A 1 81 ? -18.663 5.303 1.725 1.00 95.56 81 VAL A O 1
ATOM 603 N N . VAL A 1 82 ? -17.267 5.870 3.390 1.00 93.44 82 VAL A N 1
ATOM 604 C CA . VAL A 1 82 ? -17.305 7.319 3.154 1.00 93.44 82 VAL A CA 1
ATOM 605 C C . VAL A 1 82 ? -15.938 7.831 2.728 1.00 93.44 82 VAL A C 1
ATOM 607 O O . VAL A 1 82 ? -14.924 7.154 2.907 1.00 93.44 82 VAL A O 1
ATOM 610 N N . ASP A 1 83 ? -15.899 9.027 2.154 1.00 92.62 83 ASP A N 1
ATOM 611 C CA . ASP A 1 83 ? -14.649 9.731 1.905 1.00 92.62 83 ASP A CA 1
ATOM 612 C C . ASP A 1 83 ? -14.071 10.204 3.244 1.00 92.62 83 ASP A C 1
ATOM 614 O O . ASP A 1 83 ? -14.643 11.056 3.919 1.00 92.62 83 ASP A O 1
ATOM 618 N N . ARG A 1 84 ? -12.935 9.643 3.658 1.00 89.88 84 ARG A N 1
ATOM 619 C CA . ARG A 1 84 ? -12.221 10.024 4.886 1.00 89.88 84 ARG A CA 1
ATOM 620 C C . ARG A 1 84 ? -11.823 11.499 4.868 1.00 89.88 84 ARG A C 1
ATOM 622 O O . ARG A 1 84 ? -11.737 12.123 5.921 1.00 89.88 84 ARG A O 1
ATOM 629 N N . ASP A 1 85 ? -11.538 12.023 3.677 1.00 86.31 85 ASP A N 1
ATOM 630 C CA . ASP A 1 85 ? -11.064 13.391 3.486 1.00 86.31 85 ASP A CA 1
ATOM 631 C C . ASP A 1 85 ? -12.235 14.402 3.366 1.00 86.31 85 ASP A C 1
ATOM 633 O O . ASP A 1 85 ? -11.998 15.607 3.283 1.00 86.31 85 ASP A O 1
ATOM 637 N N . ASP A 1 86 ? -13.498 13.941 3.419 1.00 86.38 86 ASP A N 1
ATOM 638 C CA . ASP A 1 86 ? -14.668 14.792 3.679 1.00 86.38 86 ASP A CA 1
ATOM 639 C C . ASP A 1 86 ? -14.746 15.113 5.188 1.00 86.38 86 ASP A C 1
ATOM 641 O O . ASP A 1 86 ? -14.969 14.205 5.996 1.00 86.38 86 ASP A O 1
ATOM 645 N N . PRO A 1 87 ? -14.632 16.392 5.601 1.00 76.75 87 PRO A N 1
ATOM 646 C CA . PRO A 1 87 ? -14.648 16.776 7.014 1.00 76.75 87 PRO A CA 1
ATOM 647 C C . PRO A 1 87 ? -15.987 16.503 7.714 1.00 76.75 87 PRO A C 1
ATOM 649 O O . PRO A 1 87 ? -16.045 16.532 8.942 1.00 76.75 87 PRO A O 1
ATOM 652 N N . THR A 1 88 ? -17.065 16.251 6.966 1.00 80.06 88 THR A N 1
ATOM 653 C CA . THR A 1 88 ? -18.368 15.865 7.524 1.00 80.06 88 THR A CA 1
ATOM 654 C C . THR A 1 88 ? -18.548 14.350 7.646 1.00 80.06 88 THR A C 1
ATOM 656 O O . THR A 1 88 ? -19.440 13.914 8.371 1.00 80.06 88 THR A O 1
ATOM 659 N N . GLN A 1 89 ? -17.717 13.550 6.963 1.00 76.50 89 GLN A N 1
ATOM 660 C CA . GLN A 1 89 ? -17.852 12.092 6.834 1.00 76.50 89 GLN A CA 1
ATOM 661 C C . GLN A 1 89 ? -19.262 11.645 6.385 1.00 76.50 89 GLN A C 1
ATOM 663 O O . GLN A 1 89 ? -19.762 10.602 6.814 1.00 76.50 89 GLN A O 1
ATOM 668 N N . THR A 1 90 ? -19.919 12.439 5.530 1.00 82.50 90 THR A N 1
ATOM 669 C CA . THR A 1 90 ? -21.260 12.146 4.985 1.00 82.50 90 THR A CA 1
ATOM 670 C C . THR A 1 90 ? -21.237 11.723 3.518 1.00 82.50 90 THR A C 1
ATOM 672 O O . THR A 1 90 ? -22.187 11.098 3.048 1.00 82.50 90 THR A O 1
ATOM 675 N N . ARG A 1 91 ? -20.153 12.014 2.790 1.00 90.94 91 ARG A N 1
ATOM 676 C CA . ARG A 1 91 ? -19.958 11.616 1.392 1.00 90.94 91 ARG A CA 1
ATOM 677 C C . ARG A 1 91 ? -19.701 10.110 1.271 1.00 90.94 91 ARG A C 1
ATOM 679 O O . ARG A 1 91 ? -18.556 9.668 1.333 1.00 90.94 91 ARG A O 1
ATOM 686 N N . GLU A 1 92 ? -20.754 9.325 1.063 1.00 93.12 92 GLU A N 1
ATOM 687 C CA . GLU A 1 92 ? -20.646 7.899 0.723 1.00 93.12 92 GLU A CA 1
ATOM 688 C C . GLU A 1 92 ? -19.942 7.699 -0.637 1.00 93.12 92 GLU A C 1
ATOM 690 O O . GLU A 1 92 ? -20.203 8.430 -1.596 1.00 93.12 92 GLU A O 1
ATOM 695 N N . LEU A 1 93 ? -19.024 6.729 -0.718 1.00 93.12 93 LEU A N 1
ATOM 696 C CA . LEU A 1 93 ? -18.243 6.430 -1.928 1.00 93.12 93 LEU A CA 1
ATOM 697 C C . LEU A 1 93 ? -18.866 5.331 -2.795 1.00 93.12 93 LEU A C 1
ATOM 699 O O . LEU A 1 93 ? -18.741 5.376 -4.018 1.00 93.12 93 LEU A O 1
ATOM 703 N N . ALA A 1 94 ? -19.483 4.328 -2.167 1.00 93.19 94 ALA A N 1
ATOM 704 C CA . ALA A 1 94 ? -20.087 3.181 -2.833 1.00 93.19 94 ALA A CA 1
ATOM 705 C C . ALA A 1 94 ? -21.044 2.435 -1.885 1.00 93.19 94 ALA A C 1
ATOM 707 O O . ALA A 1 94 ? -20.741 2.331 -0.694 1.00 93.19 94 ALA A O 1
ATOM 708 N N . PRO A 1 95 ? -22.128 1.827 -2.401 1.00 95.06 95 PRO A N 1
ATOM 709 C CA . PRO A 1 95 ? -22.969 0.943 -1.605 1.00 95.06 95 PRO A CA 1
ATOM 710 C C . PRO A 1 95 ? -22.206 -0.332 -1.216 1.00 95.06 95 PRO A C 1
ATOM 712 O O . PRO A 1 95 ? -21.464 -0.906 -2.021 1.00 95.06 95 PRO A O 1
ATOM 715 N N . VAL A 1 96 ? -22.433 -0.820 0.006 1.00 95.56 96 VAL A N 1
ATOM 716 C CA . VAL A 1 96 ? -21.832 -2.067 0.504 1.00 95.56 96 VAL A CA 1
ATOM 717 C C . VAL A 1 96 ? -22.818 -3.228 0.369 1.00 95.56 96 VAL A C 1
ATOM 719 O O . VAL A 1 96 ? -23.932 -3.186 0.886 1.00 95.56 96 VAL A O 1
ATOM 722 N N . THR A 1 97 ? -22.392 -4.298 -0.301 1.00 95.19 97 THR A N 1
ATOM 723 C CA . THR A 1 97 ? -23.149 -5.549 -0.449 1.00 95.19 97 THR A CA 1
ATOM 724 C C . THR A 1 97 ? -22.654 -6.588 0.550 1.00 95.19 97 THR A C 1
ATOM 726 O O . THR A 1 97 ? -21.447 -6.787 0.689 1.00 95.19 97 THR A O 1
ATOM 729 N N . LEU A 1 98 ? -23.575 -7.291 1.215 1.00 92.56 98 LEU A N 1
ATOM 730 C CA . LEU A 1 98 ? -23.256 -8.411 2.106 1.00 92.56 98 LEU A CA 1
ATOM 731 C C . LEU A 1 98 ? -23.621 -9.740 1.439 1.00 92.56 98 LEU A C 1
ATOM 733 O O . LEU A 1 98 ? -24.731 -9.890 0.930 1.00 92.56 98 LEU A O 1
ATOM 737 N N . ASN A 1 99 ? -22.713 -10.715 1.469 1.00 88.06 99 ASN A N 1
ATOM 738 C CA . ASN A 1 99 ? -22.935 -12.047 0.908 1.00 88.06 99 ASN A CA 1
ATOM 739 C C . ASN A 1 99 ? -22.349 -13.121 1.835 1.00 88.06 99 ASN A C 1
ATOM 741 O O . ASN A 1 99 ? -21.150 -13.128 2.109 1.00 88.06 99 ASN A O 1
ATOM 745 N N . GLY A 1 100 ? -23.195 -14.027 2.333 1.00 87.38 100 GLY A N 1
ATOM 746 C CA . GLY A 1 100 ? -22.793 -15.075 3.273 1.00 87.38 100 GLY A CA 1
ATOM 747 C C . GLY A 1 100 ? -22.238 -14.499 4.578 1.00 87.38 100 GLY A C 1
ATOM 748 O O . GLY A 1 100 ? -22.999 -14.069 5.439 1.00 87.38 100 GLY A O 1
ATOM 749 N N . ASN A 1 101 ? -20.915 -14.514 4.715 1.00 86.69 101 ASN A N 1
ATOM 750 C CA . ASN A 1 101 ? -20.136 -13.987 5.838 1.00 86.69 101 ASN A CA 1
ATOM 751 C C . ASN A 1 101 ? -19.121 -12.905 5.402 1.00 86.69 101 ASN A C 1
ATOM 753 O O . ASN A 1 101 ? -18.187 -12.607 6.143 1.00 86.69 101 ASN A O 1
ATOM 757 N N . MET A 1 102 ? -19.289 -12.342 4.203 1.00 89.94 102 MET A N 1
ATOM 758 C CA . MET A 1 102 ? -18.408 -11.341 3.597 1.00 89.94 102 MET A CA 1
ATOM 759 C C . MET A 1 102 ? -19.162 -10.036 3.320 1.00 89.94 102 MET A C 1
ATOM 761 O O . MET A 1 102 ? -20.364 -10.044 3.036 1.00 89.94 102 MET A O 1
ATOM 765 N N . PHE A 1 103 ? -18.435 -8.923 3.329 1.00 93.75 103 PHE A N 1
ATOM 766 C CA . PHE A 1 103 ? -18.841 -7.667 2.710 1.00 93.75 103 PHE A CA 1
ATOM 767 C C . PHE A 1 103 ? -18.038 -7.422 1.427 1.00 93.75 103 PHE A C 1
ATOM 769 O O . PHE A 1 103 ? -16.904 -7.882 1.284 1.00 93.75 103 PHE A O 1
ATOM 776 N N . SER A 1 104 ? -18.631 -6.675 0.500 1.00 95.69 104 SER A N 1
ATOM 777 C CA . SER A 1 104 ? -18.001 -6.241 -0.746 1.00 95.69 104 SER A CA 1
ATOM 778 C C . SER A 1 104 ? -18.488 -4.846 -1.138 1.00 95.69 104 SER A C 1
ATOM 780 O O . SER A 1 104 ? -19.656 -4.514 -0.936 1.00 95.69 104 SER A O 1
ATOM 782 N N . MET A 1 105 ? -17.603 -4.024 -1.694 1.00 95.88 105 MET A N 1
ATOM 783 C CA . MET A 1 105 ? -17.924 -2.691 -2.218 1.00 95.88 105 MET A CA 1
ATOM 784 C C . MET A 1 105 ? -17.149 -2.442 -3.512 1.00 95.88 105 MET A C 1
ATOM 786 O O . MET A 1 105 ? -15.998 -2.864 -3.629 1.00 95.88 105 MET A O 1
ATOM 790 N N . ILE A 1 106 ? -17.772 -1.757 -4.472 1.00 95.31 106 ILE A N 1
ATOM 791 C CA . ILE A 1 106 ? -17.164 -1.416 -5.765 1.00 95.31 106 ILE A CA 1
ATOM 792 C C . ILE A 1 106 ? -17.066 0.105 -5.848 1.00 95.31 106 ILE A C 1
ATOM 794 O O . ILE A 1 106 ? -18.080 0.782 -6.000 1.00 95.31 106 ILE A O 1
ATOM 798 N N . ILE A 1 107 ? -15.850 0.633 -5.731 1.00 93.69 107 ILE A N 1
ATOM 799 C CA . ILE A 1 107 ? -15.559 2.067 -5.798 1.00 93.69 107 ILE A CA 1
ATOM 800 C C . ILE A 1 107 ? -15.014 2.383 -7.203 1.00 93.69 107 ILE A C 1
ATOM 802 O O . ILE A 1 107 ? -13.987 1.815 -7.587 1.00 93.69 107 ILE A O 1
ATOM 806 N N . PRO A 1 108 ? -15.653 3.276 -7.984 1.00 91.19 108 PRO A N 1
ATOM 807 C CA . PRO A 1 108 ? -15.150 3.666 -9.300 1.00 91.19 108 PRO A CA 1
ATOM 808 C C . PRO A 1 108 ? -13.777 4.345 -9.212 1.00 91.19 108 PRO A C 1
ATOM 810 O O . PRO A 1 108 ? -13.579 5.280 -8.430 1.00 91.19 108 PRO A O 1
ATOM 813 N N . ILE A 1 109 ? -12.831 3.922 -10.051 1.00 90.38 109 ILE A N 1
ATOM 814 C CA . ILE A 1 109 ? -11.512 4.552 -10.159 1.00 90.38 109 ILE A CA 1
ATOM 815 C C . ILE A 1 109 ? -11.638 5.759 -11.090 1.00 90.38 109 ILE A C 1
ATOM 817 O O . ILE A 1 109 ? -11.863 5.621 -12.291 1.00 90.38 109 ILE A O 1
ATOM 821 N N . SER A 1 110 ? -11.489 6.961 -10.535 1.00 84.19 110 SER A N 1
ATOM 822 C CA . SER A 1 110 ? -11.695 8.219 -11.260 1.00 84.19 110 SER A CA 1
ATOM 823 C C . SER A 1 110 ? -10.462 9.132 -11.230 1.00 84.19 110 SER A C 1
ATOM 825 O O . SER A 1 110 ? -9.413 8.797 -10.675 1.00 84.19 110 SER A O 1
ATOM 827 N N . SER A 1 111 ? -10.573 10.304 -11.858 1.00 76.38 111 SER A N 1
ATOM 828 C CA . SER A 1 111 ? -9.595 11.389 -11.719 1.00 76.38 111 SER A CA 1
ATOM 829 C C . SER A 1 111 ? -9.698 12.121 -10.375 1.00 76.38 111 SER A C 1
ATOM 831 O O . SER A 1 111 ? -8.753 12.804 -9.983 1.00 76.38 111 SER A O 1
ATOM 833 N N . SER A 1 112 ? -10.820 11.992 -9.660 1.00 80.31 112 SER A N 1
ATOM 834 C CA . SER A 1 112 ? -10.998 12.558 -8.325 1.00 80.31 112 SER A CA 1
ATOM 835 C C . SER A 1 112 ? -10.361 11.655 -7.273 1.00 80.31 112 SER A C 1
ATOM 837 O O . SER A 1 112 ? -10.723 10.487 -7.136 1.00 80.31 112 SER A O 1
ATOM 839 N N . ARG A 1 113 ? -9.437 12.225 -6.496 1.00 83.62 113 ARG A N 1
ATOM 840 C CA . ARG A 1 113 ? -8.852 11.583 -5.317 1.00 83.62 113 ARG A CA 1
ATOM 841 C C . ARG A 1 113 ? -9.946 11.341 -4.274 1.00 83.62 113 ARG A C 1
ATOM 843 O O . ARG A 1 113 ? -10.646 12.280 -3.906 1.00 83.62 113 ARG A O 1
ATOM 850 N N . VAL A 1 114 ? -10.065 10.098 -3.816 1.00 90.88 114 VAL A N 1
ATOM 851 C CA . VAL A 1 114 ? -10.963 9.679 -2.732 1.00 90.88 114 VAL A CA 1
ATOM 852 C C . VAL A 1 114 ? -10.237 8.690 -1.828 1.00 90.88 114 VAL A C 1
ATOM 854 O O . VAL A 1 114 ? -9.466 7.846 -2.304 1.00 90.88 114 VAL A O 1
ATOM 857 N N . SER A 1 115 ? -10.487 8.795 -0.527 1.00 92.38 115 SER A N 1
ATOM 858 C CA . SER A 1 115 ? -9.812 7.988 0.488 1.00 92.38 115 SER A CA 1
ATOM 859 C C . SER A 1 115 ? -10.858 7.230 1.299 1.00 92.38 115 SER A C 1
ATOM 861 O O . SER A 1 115 ? -11.473 7.839 2.167 1.00 92.38 115 SER A O 1
ATOM 863 N N . PRO A 1 116 ? -11.125 5.938 1.041 1.00 93.88 116 PRO A N 1
ATOM 864 C CA . PRO A 1 116 ? -12.154 5.206 1.770 1.00 93.88 116 PRO A CA 1
ATOM 865 C C . PRO A 1 116 ? -11.896 5.177 3.281 1.00 93.88 116 PRO A C 1
ATOM 867 O O . PRO A 1 116 ? -10.810 4.840 3.748 1.00 93.88 116 PRO A O 1
ATOM 870 N N . LEU A 1 117 ? -12.943 5.479 4.042 1.00 93.56 117 LEU A N 1
ATOM 871 C CA . LEU A 1 117 ? -13.093 5.144 5.450 1.00 93.56 117 LEU A CA 1
ATOM 872 C C . LEU A 1 117 ? -14.261 4.165 5.554 1.00 93.56 117 LEU A C 1
ATOM 874 O O . LEU A 1 117 ? -15.415 4.541 5.344 1.00 93.56 117 LEU A O 1
ATOM 878 N N . ILE A 1 118 ? -13.958 2.902 5.844 1.00 94.88 118 ILE A N 1
ATOM 879 C CA . ILE A 1 118 ? -14.974 1.872 6.070 1.00 94.88 118 ILE A CA 1
ATOM 880 C C . ILE A 1 118 ? -15.419 1.991 7.526 1.00 94.88 118 ILE A C 1
ATOM 882 O O . ILE A 1 118 ? -14.577 1.983 8.424 1.00 94.88 118 ILE A O 1
ATOM 886 N N . ILE A 1 119 ? -16.724 2.114 7.765 1.00 93.38 119 ILE A N 1
ATOM 887 C CA . ILE A 1 119 ? -17.305 2.303 9.099 1.00 93.38 119 ILE A CA 1
ATOM 888 C C . ILE A 1 119 ? -18.400 1.266 9.320 1.00 93.38 119 ILE A C 1
ATOM 890 O O . ILE A 1 119 ? -19.309 1.127 8.500 1.00 93.38 119 ILE A O 1
ATOM 894 N N . ILE A 1 120 ? -18.356 0.589 10.465 1.00 92.94 120 ILE A N 1
ATOM 895 C CA . ILE A 1 120 ? -19.458 -0.238 10.958 1.00 92.94 120 ILE A CA 1
ATOM 896 C C . ILE A 1 120 ? -20.227 0.560 12.004 1.00 92.94 120 ILE A C 1
ATOM 898 O O . ILE A 1 120 ? -19.653 0.998 13.003 1.00 92.94 120 ILE A O 1
ATOM 902 N N . LYS A 1 121 ? -21.529 0.738 11.769 1.00 88.94 121 LYS A N 1
ATOM 903 C CA . LYS A 1 121 ? -22.458 1.438 12.661 1.00 88.94 121 LYS A CA 1
ATOM 904 C C . LYS A 1 121 ? -23.508 0.493 13.231 1.00 88.94 121 LYS A C 1
ATOM 906 O O . LYS A 1 121 ? -23.969 -0.410 12.532 1.00 88.94 121 LYS A O 1
ATOM 911 N N . GLU A 1 122 ? -23.945 0.740 14.463 1.00 85.81 122 GLU A N 1
ATOM 912 C CA . GLU A 1 122 ? -25.202 0.178 14.976 1.00 85.81 122 GLU A CA 1
ATOM 913 C C . GLU A 1 122 ? -26.389 0.994 14.440 1.00 85.81 122 GLU A C 1
ATOM 915 O O . GLU A 1 122 ? -26.383 2.224 14.470 1.00 85.81 122 GLU A O 1
ATOM 920 N N . LYS A 1 123 ? -27.407 0.314 13.902 1.00 87.75 123 LYS A N 1
ATOM 921 C CA . LYS A 1 123 ? -28.541 0.945 13.207 1.00 87.75 123 LYS A CA 1
ATOM 922 C C . LYS A 1 123 ? -29.455 1.746 14.133 1.00 87.75 123 LYS A C 1
ATOM 924 O O . LYS A 1 123 ? -30.048 2.720 13.690 1.00 87.75 123 LYS A O 1
ATOM 929 N N . GLU A 1 124 ? -29.582 1.320 15.387 1.00 82.50 124 GLU A N 1
ATOM 930 C CA . GLU A 1 124 ? -30.532 1.884 16.354 1.00 82.50 124 GLU A CA 1
ATOM 931 C C . GLU A 1 124 ? -30.117 3.279 16.847 1.00 82.50 124 GLU A C 1
ATOM 933 O O . GLU A 1 124 ? -30.947 4.179 16.934 1.00 82.50 124 GLU A O 1
ATOM 938 N N . ASN A 1 125 ? -28.824 3.475 17.122 1.00 76.44 125 ASN A N 1
ATOM 939 C CA . ASN A 1 125 ? -28.269 4.723 17.665 1.00 76.44 125 ASN A CA 1
ATOM 940 C C . ASN A 1 125 ? -27.317 5.460 16.696 1.00 76.44 125 ASN A C 1
ATOM 942 O O . ASN A 1 125 ? -26.856 6.560 17.005 1.00 76.44 125 ASN A O 1
ATOM 946 N N . GLY A 1 126 ? -27.004 4.864 15.539 1.00 79.38 126 GLY A N 1
ATOM 947 C CA . GLY A 1 126 ? -26.148 5.438 14.498 1.00 79.38 126 GLY A CA 1
ATOM 948 C C . GLY A 1 126 ? -24.656 5.534 14.842 1.00 79.38 126 GLY A C 1
ATOM 949 O O . GLY A 1 126 ? -23.908 6.130 14.063 1.00 79.38 126 GLY A O 1
ATOM 950 N N . LYS A 1 127 ? -24.208 4.989 15.983 1.00 79.81 127 LYS A N 1
ATOM 951 C CA . LYS A 1 127 ? -22.832 5.142 16.481 1.00 79.81 127 LYS A CA 1
ATOM 952 C C . LYS A 1 127 ? -21.839 4.305 15.679 1.00 79.81 127 LYS A C 1
ATOM 954 O O . LYS A 1 127 ? -22.104 3.142 15.377 1.00 79.81 127 LYS A O 1
ATOM 959 N N . ASN A 1 128 ? -20.673 4.886 15.391 1.00 86.31 128 ASN A N 1
ATOM 960 C CA . ASN A 1 128 ? -19.529 4.168 14.828 1.00 86.31 128 ASN A CA 1
ATOM 961 C C . ASN A 1 128 ? -18.971 3.208 15.891 1.00 86.31 128 ASN A C 1
ATOM 963 O O . ASN A 1 128 ? -18.636 3.649 16.988 1.00 86.31 128 ASN A O 1
ATOM 967 N N . LEU A 1 129 ? -18.844 1.925 15.558 1.00 87.75 129 LEU A N 1
ATOM 968 C CA . LEU A 1 129 ? -18.286 0.896 16.443 1.00 87.75 129 LEU A CA 1
ATOM 969 C C . LEU A 1 129 ? -16.890 0.442 16.007 1.00 87.75 129 LEU A C 1
ATOM 971 O O . LEU A 1 129 ? -16.030 0.205 16.850 1.00 87.75 129 LEU A O 1
ATOM 975 N N . LEU A 1 130 ? -16.671 0.303 14.697 1.00 92.31 130 LEU A N 1
ATOM 976 C CA . LEU A 1 130 ? -15.401 -0.131 14.112 1.00 92.31 130 LEU A CA 1
ATOM 977 C C . LEU A 1 130 ? -15.107 0.684 12.852 1.00 92.31 130 LEU A C 1
ATOM 979 O O . LEU A 1 130 ? -16.032 1.073 12.133 1.00 92.31 130 LEU A O 1
ATOM 983 N N . LEU A 1 131 ? -13.824 0.926 12.589 1.00 93.25 131 LEU A N 1
ATOM 984 C CA . LEU A 1 131 ? -13.329 1.698 11.454 1.00 93.25 131 LEU A CA 1
ATOM 985 C C . LEU A 1 131 ? -12.156 0.981 10.764 1.00 93.25 131 LEU A C 1
ATOM 987 O O . LEU A 1 131 ? -11.391 0.257 11.404 1.00 93.25 131 LEU A O 1
ATOM 991 N N . ALA A 1 132 ? -11.985 1.210 9.464 1.00 92.88 132 ALA A N 1
ATOM 992 C CA . ALA A 1 132 ? -10.774 0.844 8.732 1.00 92.88 132 ALA A CA 1
ATOM 993 C C . ALA A 1 132 ? -10.433 1.892 7.661 1.00 92.88 132 ALA A C 1
ATOM 995 O O . ALA A 1 132 ? -11.276 2.257 6.838 1.00 92.88 132 ALA A O 1
ATOM 996 N N . THR A 1 133 ? -9.177 2.340 7.652 1.00 91.38 133 THR A N 1
ATOM 997 C CA . THR A 1 133 ? -8.586 3.229 6.639 1.00 91.38 133 THR A CA 1
ATOM 998 C C . THR A 1 133 ? -7.545 2.462 5.814 1.00 91.38 133 THR A C 1
ATOM 1000 O O . THR A 1 133 ? -6.412 2.331 6.271 1.00 91.38 133 THR A O 1
ATOM 1003 N N . PRO A 1 134 ? -7.875 1.943 4.619 1.00 89.00 134 PRO A N 1
ATOM 1004 C CA . PRO A 1 134 ? -6.969 1.085 3.852 1.00 89.00 134 PRO A CA 1
ATOM 1005 C C . PRO A 1 134 ? -6.027 1.832 2.884 1.00 89.00 134 PRO A C 1
ATOM 1007 O O . PRO A 1 134 ? -5.360 1.199 2.070 1.00 89.00 134 PRO A O 1
ATOM 1010 N N . GLY A 1 135 ? -5.980 3.167 2.934 1.00 90.56 135 GLY A N 1
ATOM 1011 C CA . GLY A 1 135 ? -5.279 4.014 1.958 1.00 90.56 135 GLY A CA 1
ATOM 1012 C C . GLY A 1 135 ? -6.205 4.553 0.861 1.00 90.56 135 GLY A C 1
ATOM 1013 O O . GLY A 1 135 ? -7.396 4.236 0.831 1.00 90.56 135 GLY A O 1
ATOM 1014 N N . ARG A 1 136 ? -5.683 5.409 -0.030 1.00 92.25 136 ARG A N 1
ATOM 1015 C CA . ARG A 1 136 ? -6.501 6.034 -1.090 1.00 92.25 136 ARG A CA 1
ATOM 1016 C C . ARG A 1 136 ? -6.806 5.071 -2.236 1.00 92.25 136 ARG A C 1
ATOM 1018 O O . ARG A 1 136 ? -6.071 4.112 -2.474 1.00 92.25 136 ARG A O 1
ATOM 1025 N N . VAL A 1 137 ? -7.851 5.367 -3.005 1.00 93.31 137 VAL A N 1
ATOM 1026 C CA . VAL A 1 137 ? -8.060 4.710 -4.305 1.00 93.31 137 VAL A CA 1
ATOM 1027 C C . VAL A 1 137 ? -6.917 5.124 -5.254 1.00 93.31 137 VAL A C 1
ATOM 1029 O O . VAL A 1 137 ? -6.507 6.294 -5.229 1.00 93.31 137 VAL A O 1
ATOM 1032 N N . PRO A 1 138 ? -6.362 4.210 -6.077 1.00 90.94 138 PRO A N 1
ATOM 1033 C CA . PRO A 1 138 ? -5.400 4.581 -7.112 1.00 90.94 138 PRO A CA 1
ATOM 1034 C C . PRO A 1 138 ? -6.017 5.617 -8.055 1.00 90.94 138 PRO A C 1
ATOM 1036 O O . PRO A 1 138 ? -7.193 5.523 -8.400 1.00 90.94 138 PRO A O 1
ATOM 1039 N N . ALA A 1 139 ? -5.252 6.615 -8.481 1.00 87.56 139 ALA A N 1
ATOM 1040 C CA . ALA A 1 139 ? -5.742 7.587 -9.449 1.00 87.56 139 ALA A CA 1
ATOM 1041 C C . ALA A 1 139 ? -5.868 6.928 -10.830 1.00 87.56 139 ALA A C 1
ATOM 1043 O O . ALA A 1 139 ? -5.054 6.082 -11.194 1.00 87.56 139 ALA A O 1
ATOM 1044 N N . TYR A 1 140 ? -6.819 7.371 -11.656 1.00 87.12 140 TYR A N 1
ATOM 1045 C CA . TYR A 1 140 ? -7.023 6.814 -13.003 1.00 87.12 140 TYR A CA 1
ATOM 1046 C C . TYR A 1 140 ? -5.740 6.716 -13.861 1.00 87.12 140 TYR A C 1
ATOM 1048 O O . TYR A 1 140 ? -5.578 5.766 -14.628 1.00 87.12 140 TYR A O 1
ATOM 1056 N N . LYS A 1 141 ? -4.818 7.681 -13.704 1.00 83.62 141 LYS A N 1
ATOM 1057 C CA . LYS A 1 141 ? -3.511 7.738 -14.389 1.00 83.62 141 LYS A CA 1
ATOM 1058 C C . LYS A 1 141 ? -2.470 6.729 -13.873 1.00 83.62 141 LYS A C 1
ATOM 1060 O O . LYS A 1 141 ? -1.517 6.442 -14.583 1.00 83.62 141 LYS A O 1
ATOM 1065 N N . GLU A 1 142 ? -2.623 6.245 -12.641 1.00 83.44 142 GLU A N 1
ATOM 1066 C CA . GLU A 1 142 ? -1.719 5.277 -11.994 1.00 83.44 142 GLU A CA 1
ATOM 1067 C C . GLU A 1 142 ? -2.074 3.837 -12.390 1.00 83.44 142 GLU A C 1
ATOM 1069 O O . GLU A 1 142 ? -1.268 2.925 -12.225 1.00 83.44 142 GLU A O 1
ATOM 1074 N N . VAL A 1 143 ? -3.278 3.631 -12.933 1.00 87.38 143 VAL A N 1
ATOM 1075 C CA . VAL A 1 143 ? -3.762 2.329 -13.390 1.00 87.38 143 VAL A CA 1
ATOM 1076 C C . VAL A 1 143 ? -3.497 2.173 -14.895 1.00 87.38 143 VAL A C 1
ATOM 1078 O O . VAL A 1 143 ? -4.002 2.994 -15.669 1.00 87.38 143 VAL A O 1
ATOM 1081 N N . PRO A 1 144 ? -2.780 1.125 -15.346 1.00 86.56 144 PRO A N 1
ATOM 1082 C CA . PRO A 1 144 ? -2.529 0.844 -16.762 1.00 86.56 144 PRO A CA 1
ATOM 1083 C C . PRO A 1 144 ? -3.799 0.792 -17.624 1.00 86.56 144 PRO A C 1
ATOM 1085 O O . PRO A 1 144 ? -4.913 0.613 -17.134 1.00 86.56 144 PRO A O 1
ATOM 1088 N N . SER A 1 145 ? -3.653 0.976 -18.937 1.00 85.94 145 SER A N 1
ATOM 1089 C CA . SER A 1 145 ? -4.789 1.071 -19.868 1.00 85.94 145 SER A CA 1
ATOM 1090 C C . SER A 1 145 ? -5.504 -0.257 -20.137 1.00 85.94 145 SER A C 1
ATOM 1092 O O . SER A 1 145 ? -6.656 -0.222 -20.575 1.00 85.94 145 SER A O 1
ATOM 1094 N N . ALA A 1 146 ? -4.858 -1.400 -19.879 1.00 88.38 146 ALA A N 1
ATOM 1095 C CA . ALA A 1 146 ? -5.454 -2.734 -19.992 1.00 88.38 146 ALA A CA 1
ATOM 1096 C C . ALA A 1 146 ? -6.310 -3.109 -18.769 1.00 88.38 146 ALA A C 1
ATOM 1098 O O . ALA A 1 146 ? -7.360 -3.727 -18.931 1.00 88.38 146 ALA A O 1
ATOM 1099 N N . VAL A 1 147 ? -5.890 -2.689 -17.571 1.00 90.44 147 VAL A N 1
ATOM 1100 C CA . VAL A 1 147 ? -6.547 -3.009 -16.297 1.00 90.44 147 VAL A CA 1
ATOM 1101 C C . VAL A 1 147 ? -7.932 -2.367 -16.235 1.00 90.44 147 VAL A C 1
ATOM 1103 O O . VAL A 1 147 ? -8.062 -1.152 -16.389 1.00 90.44 147 VAL A O 1
ATOM 1106 N N . ARG A 1 148 ? -8.952 -3.190 -15.965 1.00 90.69 148 ARG A N 1
ATOM 1107 C CA . ARG A 1 148 ? -10.359 -2.806 -15.760 1.00 90.69 148 ARG A CA 1
ATOM 1108 C C . ARG A 1 148 ? -10.844 -3.024 -14.329 1.00 90.69 148 ARG A C 1
ATOM 1110 O O . ARG A 1 148 ? -11.752 -2.335 -13.868 1.00 90.69 148 ARG A O 1
ATOM 1117 N N . ARG A 1 149 ? -10.244 -3.959 -13.587 1.00 93.00 149 ARG A N 1
ATOM 1118 C CA . ARG A 1 149 ? -10.606 -4.194 -12.183 1.00 93.00 149 ARG A CA 1
ATOM 1119 C C . ARG A 1 149 ? -9.402 -4.492 -11.312 1.00 93.00 149 ARG A C 1
ATOM 1121 O O . ARG A 1 149 ? -8.583 -5.345 -11.639 1.00 93.00 149 ARG A O 1
ATOM 1128 N N . ILE A 1 150 ? -9.354 -3.834 -10.160 1.00 95.44 150 ILE A N 1
ATOM 1129 C CA . ILE A 1 150 ? -8.449 -4.154 -9.057 1.00 95.44 150 ILE A CA 1
ATOM 1130 C C . ILE A 1 150 ? -9.307 -4.738 -7.936 1.00 95.44 150 ILE A C 1
ATOM 1132 O O . ILE A 1 150 ? -10.286 -4.121 -7.527 1.00 95.44 150 ILE A O 1
ATOM 1136 N N . THR A 1 151 ? -8.960 -5.923 -7.447 1.00 96.00 151 THR A N 1
ATOM 1137 C CA . THR A 1 151 ? -9.664 -6.609 -6.356 1.00 96.00 151 THR A CA 1
ATOM 1138 C C . THR A 1 151 ? -8.750 -6.697 -5.142 1.00 96.00 151 THR A C 1
ATOM 1140 O O . THR A 1 151 ? -7.649 -7.233 -5.246 1.00 96.00 151 THR A O 1
ATOM 1143 N N . VAL A 1 152 ? -9.201 -6.204 -3.991 1.00 95.56 152 VAL A N 1
ATOM 1144 C CA . VAL A 1 152 ? -8.494 -6.285 -2.707 1.00 95.56 152 VAL A CA 1
ATOM 1145 C C . VAL A 1 152 ? -9.293 -7.171 -1.765 1.00 95.56 152 VAL A C 1
ATOM 1147 O O . VAL A 1 152 ? -10.383 -6.796 -1.343 1.00 95.56 152 VAL A O 1
ATOM 1150 N N . ARG A 1 153 ? -8.758 -8.350 -1.445 1.00 93.56 153 ARG A N 1
ATOM 1151 C CA . ARG A 1 153 ? -9.408 -9.350 -0.587 1.00 93.56 153 ARG A CA 1
ATOM 1152 C C . ARG A 1 153 ? -8.818 -9.381 0.809 1.00 93.56 153 ARG A C 1
ATOM 1154 O O . ARG A 1 153 ? -7.634 -9.114 0.982 1.00 93.56 153 ARG A O 1
ATOM 1161 N N . GLY A 1 154 ? -9.627 -9.796 1.780 1.00 90.19 154 GLY A N 1
ATOM 1162 C CA . GLY A 1 154 ? -9.190 -9.992 3.163 1.00 90.19 154 GLY A CA 1
ATOM 1163 C C . GLY A 1 154 ? -9.146 -8.705 3.985 1.00 90.19 154 GLY A C 1
ATOM 1164 O O . GLY A 1 154 ? -8.516 -8.689 5.036 1.00 90.19 154 GLY A O 1
ATOM 1165 N N . MET A 1 155 ? -9.812 -7.637 3.534 1.00 91.06 155 MET A N 1
ATOM 1166 C CA . MET A 1 155 ? -9.886 -6.379 4.277 1.00 91.06 155 MET A CA 1
ATOM 1167 C C . MET A 1 155 ? -10.620 -6.584 5.608 1.00 91.06 155 MET A C 1
ATOM 1169 O O . MET A 1 155 ? -11.819 -6.857 5.605 1.00 91.06 155 MET A O 1
ATOM 1173 N N . THR A 1 156 ? -9.938 -6.458 6.746 1.00 90.06 156 THR A N 1
ATOM 1174 C CA . THR A 1 156 ? -10.588 -6.579 8.058 1.00 90.06 156 THR A CA 1
ATOM 1175 C C . THR A 1 156 ? -11.082 -5.226 8.567 1.00 90.06 156 THR A C 1
ATOM 1177 O O . THR A 1 156 ? -10.500 -4.177 8.291 1.00 90.06 156 THR A O 1
ATOM 1180 N N . VAL A 1 157 ? -12.193 -5.254 9.305 1.00 91.94 157 VAL A N 1
ATOM 1181 C CA . VAL A 1 157 ? -12.734 -4.098 10.030 1.00 91.94 157 VAL A CA 1
ATOM 1182 C C . VAL A 1 157 ? -12.950 -4.551 11.467 1.00 91.94 157 VAL A C 1
ATOM 1184 O O . VAL A 1 157 ? -13.954 -5.181 11.788 1.00 91.94 157 VAL A O 1
ATOM 1187 N N . ASP A 1 158 ? -11.946 -4.319 12.303 1.00 91.00 158 ASP A N 1
ATOM 1188 C CA . ASP A 1 158 ? -11.769 -4.939 13.616 1.00 91.00 158 ASP A CA 1
ATOM 1189 C C . ASP A 1 158 ? -11.198 -3.921 14.636 1.00 91.00 158 ASP A C 1
ATOM 1191 O O . ASP A 1 158 ? -10.918 -2.769 14.278 1.00 91.00 158 ASP A O 1
ATOM 1195 N N . PRO A 1 159 ? -11.033 -4.273 15.926 1.00 92.44 159 PRO A N 1
ATOM 1196 C CA . PRO A 1 159 ? -10.497 -3.348 16.924 1.00 92.44 159 PRO A CA 1
ATOM 1197 C C . PRO A 1 159 ? -9.100 -2.797 16.613 1.00 92.44 159 PRO A C 1
ATOM 1199 O O . PRO A 1 159 ? -8.769 -1.697 17.057 1.00 92.44 159 PRO A O 1
ATOM 1202 N N . LYS A 1 160 ? -8.282 -3.519 15.837 1.00 92.44 160 LYS A N 1
ATOM 1203 C CA . LYS A 1 160 ? -6.924 -3.114 15.465 1.00 92.44 160 LYS A CA 1
ATOM 1204 C C . LYS A 1 160 ? -6.920 -2.172 14.261 1.00 92.44 160 LYS A C 1
ATOM 1206 O O . LYS A 1 160 ? -6.258 -1.136 14.323 1.00 92.44 160 LYS A O 1
ATOM 1211 N N . SER A 1 161 ? -7.706 -2.447 13.216 1.00 92.94 161 SER A N 1
ATOM 1212 C CA . SER A 1 161 ? -7.926 -1.481 12.124 1.00 92.94 161 SER A CA 1
ATOM 1213 C C . SER A 1 161 ? -8.538 -0.180 12.660 1.00 92.94 161 SER A C 1
ATOM 1215 O O . SER A 1 161 ? -8.173 0.918 12.233 1.00 92.94 161 SER A O 1
ATOM 1217 N N . THR A 1 162 ? -9.414 -0.301 13.662 1.00 93.75 162 THR A N 1
ATOM 1218 C CA . THR A 1 162 ? -10.051 0.827 14.348 1.00 93.75 162 THR A CA 1
ATOM 1219 C C . THR A 1 162 ? -9.034 1.628 15.156 1.00 93.75 162 THR A C 1
ATOM 1221 O O . THR A 1 162 ? -8.982 2.848 15.015 1.00 93.75 162 THR A O 1
ATOM 1224 N N . ALA A 1 163 ? -8.177 0.961 15.939 1.00 93.31 163 ALA A N 1
ATOM 1225 C CA . ALA A 1 163 ? -7.085 1.600 16.672 1.00 93.31 163 ALA A CA 1
ATOM 1226 C C . ALA A 1 163 ? -6.182 2.426 15.744 1.00 93.31 163 ALA A C 1
ATOM 1228 O O . ALA A 1 163 ? -5.965 3.609 15.999 1.00 93.31 163 ALA A O 1
ATOM 1229 N N . ARG A 1 164 ? -5.731 1.842 14.623 1.00 92.44 164 ARG A N 1
ATOM 1230 C CA . ARG A 1 164 ? -4.938 2.558 13.609 1.00 92.44 164 ARG A CA 1
ATOM 1231 C C . ARG A 1 164 ? -5.686 3.764 13.045 1.00 92.44 164 ARG A C 1
ATOM 1233 O O . ARG A 1 164 ? -5.134 4.858 13.034 1.00 92.44 164 ARG A O 1
ATOM 1240 N N . SER A 1 165 ? -6.944 3.585 12.639 1.00 91.75 165 SER A N 1
ATOM 1241 C CA . SER A 1 165 ? -7.770 4.656 12.060 1.00 91.75 165 SER A CA 1
ATOM 1242 C C . SER A 1 165 ? -7.916 5.847 13.019 1.00 91.75 165 SER A C 1
ATOM 1244 O O . SER A 1 165 ? -7.731 6.996 12.621 1.00 91.75 165 SER A O 1
ATOM 1246 N N . LEU A 1 166 ? -8.207 5.582 14.297 1.00 90.44 166 LEU A N 1
ATOM 1247 C CA . LEU A 1 166 ? -8.412 6.615 15.316 1.00 90.44 166 LEU A CA 1
ATOM 1248 C C . LEU A 1 166 ? -7.113 7.318 15.723 1.00 90.44 166 LEU A C 1
ATOM 1250 O O . LEU A 1 166 ? -7.111 8.539 15.879 1.00 90.44 166 LEU A O 1
ATOM 1254 N N . LEU A 1 167 ? -6.013 6.574 15.877 1.00 89.44 167 LEU A N 1
ATOM 1255 C CA . LEU A 1 167 ? -4.702 7.148 16.195 1.00 89.44 167 LEU A CA 1
ATOM 1256 C C . LEU A 1 167 ? -4.160 7.983 15.024 1.00 89.44 167 LEU A C 1
ATOM 1258 O O . LEU A 1 167 ? -3.644 9.076 15.251 1.00 89.44 167 LEU A O 1
ATOM 1262 N N . ALA A 1 168 ? -4.360 7.534 13.780 1.00 88.00 168 ALA A N 1
ATOM 1263 C CA . ALA A 1 168 ? -4.002 8.295 12.586 1.00 88.00 168 ALA A CA 1
ATOM 1264 C C . ALA A 1 168 ? -4.765 9.628 12.505 1.00 88.00 168 ALA A C 1
ATOM 1266 O O . ALA A 1 168 ? -4.148 10.673 12.300 1.00 88.00 168 ALA A O 1
ATOM 1267 N N . ILE A 1 169 ? -6.083 9.622 12.752 1.00 85.25 169 ILE A N 1
ATOM 1268 C CA . ILE A 1 169 ? -6.897 10.849 12.831 1.00 85.25 169 ILE A CA 1
ATOM 1269 C C . ILE A 1 169 ? -6.394 11.766 13.957 1.00 85.25 169 ILE A C 1
ATOM 1271 O O . ILE A 1 169 ? -6.161 12.950 13.721 1.00 85.25 169 ILE A O 1
ATOM 1275 N N . ALA A 1 170 ? -6.164 11.228 15.160 1.00 84.56 170 ALA A N 1
ATOM 1276 C CA . ALA A 1 170 ? -5.706 11.998 16.321 1.00 84.56 170 ALA A CA 1
ATOM 1277 C C . ALA A 1 170 ? -4.324 12.657 16.130 1.00 84.56 170 ALA A C 1
ATOM 1279 O O . ALA A 1 170 ? -3.980 13.584 16.865 1.00 84.56 170 ALA A O 1
ATOM 1280 N N . LYS A 1 171 ? -3.537 12.183 15.158 1.00 81.19 171 LYS A N 1
ATOM 1281 C CA . LYS A 1 171 ? -2.189 12.672 14.843 1.00 81.19 171 LYS A CA 1
ATOM 1282 C C . LYS A 1 171 ? -2.062 13.279 13.447 1.00 81.19 171 LYS A C 1
ATOM 1284 O O . LYS A 1 171 ? -0.959 13.613 13.035 1.00 81.19 171 LYS A O 1
ATOM 1289 N N . ASN A 1 172 ? -3.182 13.477 12.746 1.00 83.19 172 ASN A N 1
ATOM 1290 C CA . ASN A 1 172 ? -3.224 14.022 11.386 1.00 83.19 172 ASN A CA 1
ATOM 1291 C C . ASN A 1 172 ? -2.351 13.236 10.375 1.00 83.19 172 ASN A C 1
ATOM 1293 O O . ASN A 1 172 ? -1.825 13.793 9.412 1.00 83.19 172 ASN A O 1
ATOM 1297 N N . VAL A 1 173 ? -2.203 11.926 10.590 1.00 84.94 173 VAL A N 1
ATOM 1298 C CA . VAL A 1 173 ? -1.426 11.024 9.731 1.00 84.94 173 VAL A CA 1
ATOM 1299 C C . VAL A 1 173 ? -2.274 10.683 8.509 1.00 84.94 173 VAL A C 1
ATOM 1301 O O . VAL A 1 173 ? -3.176 9.843 8.564 1.00 84.94 173 VAL A O 1
ATOM 1304 N N . ASN A 1 174 ? -1.999 11.356 7.391 1.00 82.31 174 ASN A N 1
ATOM 1305 C CA . ASN A 1 174 ? -2.709 11.167 6.125 1.00 82.31 174 ASN A CA 1
ATOM 1306 C C . ASN A 1 174 ? -1.732 10.901 4.959 1.00 82.31 174 ASN A C 1
ATOM 1308 O O . ASN A 1 174 ? -1.494 11.793 4.144 1.00 82.31 174 ASN A O 1
ATOM 1312 N N . PRO A 1 175 ? -1.162 9.684 4.860 1.00 81.56 175 PRO A N 1
ATOM 1313 C CA . PRO A 1 175 ? -0.261 9.323 3.771 1.00 81.56 175 PRO A CA 1
ATOM 1314 C C . PRO A 1 175 ? -0.998 9.340 2.432 1.00 81.56 175 PRO A C 1
ATOM 1316 O O . PRO A 1 175 ? -2.063 8.729 2.293 1.00 81.56 175 PRO A O 1
ATOM 1319 N N . ASP A 1 176 ? -0.413 9.970 1.411 1.00 83.81 176 ASP A N 1
ATOM 1320 C CA . ASP A 1 176 ? -0.986 10.021 0.058 1.00 83.81 176 ASP A CA 1
ATOM 1321 C C . ASP A 1 176 ? -0.741 8.728 -0.741 1.00 83.81 176 ASP A C 1
ATOM 1323 O O . ASP A 1 176 ? -0.357 8.746 -1.912 1.00 83.81 176 ASP A O 1
ATOM 1327 N N . MET A 1 177 ? -0.920 7.581 -0.091 1.00 86.81 177 MET A N 1
ATOM 1328 C CA . MET A 1 177 ? -0.499 6.277 -0.586 1.00 86.81 177 MET A CA 1
ATOM 1329 C C . MET A 1 177 ? -1.693 5.445 -1.077 1.00 86.81 177 MET A C 1
ATOM 1331 O O . MET A 1 177 ? -2.656 5.263 -0.319 1.00 86.81 177 MET A O 1
ATOM 1335 N N . PRO A 1 178 ? -1.663 4.918 -2.316 1.00 89.75 178 PRO A N 1
ATOM 1336 C CA . PRO A 1 178 ? -2.740 4.082 -2.822 1.00 89.75 178 PRO A CA 1
ATOM 1337 C C . PRO A 1 178 ? -2.764 2.727 -2.104 1.00 89.75 178 PRO A C 1
ATOM 1339 O O . PRO A 1 178 ? -1.717 2.128 -1.846 1.00 89.75 178 PRO A O 1
ATOM 1342 N N . ILE A 1 179 ? -3.974 2.223 -1.841 1.00 90.44 179 ILE A N 1
ATOM 1343 C CA . ILE A 1 179 ? -4.237 0.903 -1.235 1.00 90.44 179 ILE A CA 1
ATOM 1344 C C . ILE A 1 179 ? -3.408 -0.211 -1.895 1.00 90.44 179 ILE A C 1
ATOM 1346 O O . ILE A 1 179 ? -2.827 -1.054 -1.216 1.00 90.44 179 ILE A O 1
ATOM 1350 N N . ILE A 1 180 ? -3.294 -0.166 -3.226 1.00 88.38 180 ILE A N 1
ATOM 1351 C CA . ILE A 1 180 ? -2.509 -1.077 -4.059 1.00 88.38 180 ILE A CA 1
ATOM 1352 C C . ILE A 1 180 ? -1.702 -0.270 -5.074 1.00 88.38 180 ILE A C 1
ATOM 1354 O O . ILE A 1 180 ? -2.218 0.651 -5.700 1.00 88.38 180 ILE A O 1
ATOM 1358 N N . THR A 1 181 ? -0.451 -0.679 -5.276 1.00 82.44 181 THR A N 1
ATOM 1359 C CA . THR A 1 181 ? 0.352 -0.329 -6.455 1.00 82.44 181 THR A CA 1
ATOM 1360 C C . THR A 1 181 ? 0.389 -1.532 -7.397 1.00 82.44 181 THR A C 1
ATOM 1362 O O . THR A 1 181 ? 0.409 -2.677 -6.934 1.00 82.44 181 THR A O 1
ATOM 1365 N N . ILE A 1 182 ? 0.381 -1.265 -8.699 1.00 83.75 182 ILE A N 1
ATOM 1366 C CA . ILE A 1 182 ? 0.375 -2.272 -9.767 1.00 83.75 182 ILE A CA 1
ATOM 1367 C C . ILE A 1 182 ? 1.819 -2.528 -10.201 1.00 83.75 182 ILE A C 1
ATOM 1369 O O . ILE A 1 182 ? 2.578 -1.571 -10.364 1.00 83.75 182 ILE A O 1
ATOM 1373 N N . SER A 1 183 ? 2.214 -3.794 -10.342 1.00 79.38 183 SER A N 1
ATOM 1374 C CA . SER A 1 183 ? 3.568 -4.168 -10.773 1.00 79.38 183 SER A CA 1
ATOM 1375 C C . SER A 1 183 ? 3.690 -4.277 -12.301 1.00 79.38 183 SER A C 1
ATOM 1377 O O . SER A 1 183 ? 2.698 -4.279 -13.027 1.00 79.38 183 SER A O 1
ATOM 1379 N N . GLY A 1 184 ? 4.924 -4.320 -12.817 1.00 73.44 184 GLY A N 1
ATOM 1380 C CA . GLY A 1 184 ? 5.181 -4.283 -14.266 1.00 73.44 184 GLY A CA 1
ATOM 1381 C C . GLY A 1 184 ? 4.630 -5.483 -15.042 1.00 73.44 184 GLY A C 1
ATOM 1382 O O . GLY A 1 184 ? 4.167 -5.342 -16.171 1.00 73.44 184 GLY A O 1
ATOM 1383 N N . ASP A 1 185 ? 4.622 -6.653 -14.411 1.00 78.38 185 ASP A N 1
ATOM 1384 C CA . ASP A 1 185 ? 4.017 -7.889 -14.908 1.00 78.38 185 ASP A CA 1
ATOM 1385 C C . ASP A 1 185 ? 2.478 -7.843 -14.943 1.00 78.38 185 ASP A C 1
ATOM 1387 O O . ASP A 1 185 ? 1.855 -8.568 -15.717 1.00 78.38 185 ASP A O 1
ATOM 1391 N N . GLU A 1 186 ? 1.861 -6.948 -14.169 1.00 85.25 186 GLU A N 1
ATOM 1392 C CA . GLU A 1 186 ? 0.410 -6.753 -14.112 1.00 85.25 186 GLU A CA 1
ATOM 1393 C C . GLU A 1 186 ? -0.106 -5.717 -15.135 1.00 85.25 186 GLU A C 1
ATOM 1395 O O . GLU A 1 186 ? -1.318 -5.611 -15.324 1.00 85.25 186 GLU A O 1
ATOM 1400 N N . GLU A 1 187 ? 0.760 -4.964 -15.837 1.00 83.06 187 GLU A N 1
ATOM 1401 C CA . GLU A 1 187 ? 0.324 -3.857 -16.718 1.00 83.06 187 GLU A CA 1
ATOM 1402 C C . GLU A 1 187 ? -0.544 -4.289 -17.912 1.00 83.06 187 GLU A C 1
ATOM 1404 O O . GLU A 1 187 ? -1.289 -3.470 -18.457 1.00 83.06 187 GLU A O 1
ATOM 1409 N N . THR A 1 188 ? -0.464 -5.559 -18.317 1.00 85.81 188 THR A N 1
ATOM 1410 C CA . THR A 1 188 ? -1.257 -6.143 -19.413 1.00 85.81 188 THR A CA 1
ATOM 1411 C C . THR A 1 188 ? -2.500 -6.897 -18.934 1.00 85.81 188 THR A C 1
ATOM 1413 O O . THR A 1 188 ? -3.327 -7.287 -19.761 1.00 85.81 188 THR A O 1
ATOM 1416 N N . ALA A 1 189 ? -2.662 -7.100 -17.623 1.00 90.38 189 ALA A N 1
ATOM 1417 C CA . ALA A 1 189 ? -3.791 -7.830 -17.063 1.00 90.38 189 ALA A CA 1
ATOM 1418 C C . ALA A 1 189 ? -5.074 -6.986 -17.105 1.00 90.38 189 ALA A C 1
ATOM 1420 O O . ALA A 1 189 ? -5.065 -5.802 -16.785 1.00 90.38 189 ALA A O 1
ATOM 1421 N N . GLU A 1 190 ? -6.211 -7.601 -17.436 1.00 91.25 190 GLU A N 1
ATOM 1422 C CA . GLU A 1 190 ? -7.518 -6.933 -17.329 1.00 91.25 190 GLU A CA 1
ATOM 1423 C C . GLU A 1 190 ? -8.013 -6.877 -15.871 1.00 91.25 190 GLU A C 1
ATOM 1425 O O . GLU A 1 190 ? -8.656 -5.914 -15.452 1.00 91.25 190 GLU A O 1
ATOM 1430 N N . ASN A 1 191 ? -7.686 -7.901 -15.078 1.00 93.38 191 ASN A N 1
ATOM 1431 C CA . ASN A 1 191 ? -8.126 -8.055 -13.696 1.00 93.38 191 ASN A CA 1
ATOM 1432 C C . ASN A 1 191 ? -6.917 -8.333 -12.795 1.00 93.38 191 ASN A C 1
ATOM 1434 O O . ASN A 1 191 ? -6.203 -9.312 -13.008 1.00 93.38 191 ASN A O 1
ATOM 1438 N N . ILE A 1 192 ? -6.722 -7.503 -11.772 1.00 93.81 192 ILE A N 1
ATOM 1439 C CA . ILE A 1 192 ? -5.689 -7.659 -10.741 1.00 93.81 192 ILE A CA 1
ATOM 1440 C C . ILE A 1 192 ? -6.363 -8.097 -9.442 1.00 93.81 192 ILE A C 1
ATOM 1442 O O . ILE A 1 192 ? -7.416 -7.570 -9.073 1.00 93.81 192 ILE A O 1
ATOM 1446 N N . ILE A 1 193 ? -5.755 -9.044 -8.726 1.00 94.31 193 ILE A N 1
ATOM 1447 C CA . ILE A 1 193 ? -6.210 -9.499 -7.408 1.00 94.31 193 ILE A CA 1
ATOM 1448 C C . ILE A 1 193 ? -5.037 -9.394 -6.432 1.00 94.31 193 ILE A C 1
ATOM 1450 O O . ILE A 1 193 ? -3.974 -9.964 -6.669 1.00 94.31 193 ILE A O 1
ATOM 1454 N N . ARG A 1 194 ? -5.239 -8.698 -5.310 1.00 92.75 194 ARG A N 1
ATOM 1455 C CA . ARG A 1 194 ? -4.331 -8.712 -4.162 1.00 92.75 194 ARG A CA 1
ATOM 1456 C C . ARG A 1 194 ? -5.065 -9.244 -2.939 1.00 92.75 194 ARG A C 1
ATOM 1458 O O . ARG A 1 194 ? -6.168 -8.803 -2.626 1.00 92.75 194 ARG A O 1
ATOM 1465 N N . GLU A 1 195 ? -4.430 -10.170 -2.236 1.00 91.88 195 GLU A N 1
ATOM 1466 C CA . GLU A 1 195 ? -4.927 -10.704 -0.971 1.00 91.88 195 GLU A CA 1
ATOM 1467 C C . GLU A 1 195 ? -4.137 -10.087 0.186 1.00 91.88 195 GLU A C 1
ATOM 1469 O O . GLU A 1 195 ? -2.907 -10.147 0.215 1.00 91.88 195 GLU A O 1
ATOM 1474 N N . ILE A 1 196 ? -4.847 -9.477 1.133 1.00 87.50 196 ILE A N 1
ATOM 1475 C CA . ILE A 1 196 ? -4.310 -9.044 2.421 1.00 87.50 196 ILE A CA 1
ATOM 1476 C C . ILE A 1 196 ? -4.401 -10.249 3.355 1.00 87.50 196 ILE A C 1
ATOM 1478 O O . ILE A 1 196 ? -5.490 -10.772 3.600 1.00 87.50 196 ILE A O 1
ATOM 1482 N N . LYS A 1 197 ? -3.259 -10.718 3.865 1.00 82.00 197 LYS A N 1
ATOM 1483 C CA . LYS A 1 197 ? -3.246 -11.839 4.809 1.00 82.00 197 LYS A CA 1
ATOM 1484 C C . LYS A 1 197 ? -3.657 -11.359 6.196 1.00 82.00 197 LYS A C 1
ATOM 1486 O O . LYS A 1 197 ? -3.201 -10.320 6.671 1.00 82.00 197 LYS A O 1
ATOM 1491 N N . THR A 1 198 ? -4.462 -12.158 6.888 1.00 71.44 198 THR A N 1
ATOM 1492 C CA . THR A 1 198 ? -4.848 -11.895 8.277 1.00 71.44 198 THR A CA 1
ATOM 1493 C C . THR A 1 198 ? -3.610 -11.709 9.162 1.00 71.44 198 THR A C 1
ATOM 1495 O O . THR A 1 198 ? -2.701 -12.538 9.139 1.00 71.44 198 THR A O 1
ATOM 1498 N N . ASN A 1 199 ? -3.599 -10.651 9.979 1.00 69.88 199 ASN A N 1
ATOM 1499 C CA . ASN A 1 199 ? -2.502 -10.236 10.873 1.00 69.88 199 ASN A CA 1
ATOM 1500 C C . ASN A 1 199 ? -1.218 -9.702 10.200 1.00 69.88 199 ASN A C 1
ATOM 1502 O O . ASN A 1 199 ? -0.296 -9.297 10.920 1.00 69.88 199 ASN A O 1
ATOM 1506 N N . GLU A 1 200 ? -1.148 -9.652 8.867 1.00 81.31 200 GLU A N 1
ATOM 1507 C CA . GLU A 1 200 ? -0.088 -8.949 8.138 1.00 81.31 200 GLU A CA 1
ATOM 1508 C C . GLU A 1 200 ? -0.476 -7.468 8.006 1.00 81.31 200 GLU A C 1
ATOM 1510 O O . GLU A 1 200 ? -1.601 -7.142 7.633 1.00 81.31 200 GLU A O 1
ATOM 1515 N N . ALA A 1 201 ? 0.425 -6.558 8.381 1.00 84.25 201 ALA A N 1
ATOM 1516 C CA . ALA A 1 201 ? 0.185 -5.126 8.235 1.00 84.25 201 ALA A CA 1
ATOM 1517 C C . ALA A 1 201 ? 0.327 -4.740 6.756 1.00 84.25 201 ALA A C 1
ATOM 1519 O O . ALA A 1 201 ? 1.317 -5.094 6.113 1.00 84.25 201 ALA A O 1
ATOM 1520 N N . THR A 1 202 ? -0.639 -4.002 6.209 1.00 88.88 202 THR A N 1
ATOM 1521 C CA . THR A 1 202 ? -0.446 -3.342 4.913 1.00 88.88 202 THR A CA 1
ATOM 1522 C C . THR A 1 202 ? 0.628 -2.257 5.035 1.00 88.88 202 THR A C 1
ATOM 1524 O O . THR A 1 202 ? 0.938 -1.785 6.127 1.00 88.88 202 THR A O 1
ATOM 1527 N N . ARG A 1 203 ? 1.175 -1.786 3.909 1.00 87.94 203 ARG A N 1
ATOM 1528 C CA . ARG A 1 203 ? 2.124 -0.653 3.914 1.00 87.94 203 ARG A CA 1
ATOM 1529 C C . ARG A 1 203 ? 1.536 0.585 4.607 1.00 87.94 203 ARG A C 1
ATOM 1531 O O . ARG A 1 203 ? 2.238 1.259 5.349 1.00 87.94 203 ARG A O 1
ATOM 1538 N N . PHE A 1 204 ? 0.238 0.827 4.416 1.00 89.00 204 PHE A N 1
ATOM 1539 C CA . PHE A 1 204 ? -0.496 1.917 5.058 1.00 89.00 204 PHE A CA 1
ATOM 1540 C C . PHE A 1 204 ? -0.636 1.711 6.577 1.00 89.00 204 PHE A C 1
ATOM 1542 O O . PHE A 1 204 ? -0.428 2.648 7.344 1.00 89.00 204 PHE A O 1
ATOM 1549 N N . ASP A 1 205 ? -0.902 0.478 7.023 1.00 91.25 205 ASP A N 1
ATOM 1550 C CA . ASP A 1 205 ? -0.896 0.130 8.449 1.00 91.25 205 ASP A CA 1
ATOM 1551 C C . ASP A 1 205 ? 0.478 0.358 9.089 1.00 91.25 205 ASP A C 1
ATOM 1553 O O . ASP A 1 205 ? 0.550 0.937 10.169 1.00 91.25 205 ASP A O 1
ATOM 1557 N N . THR A 1 206 ? 1.560 -0.069 8.428 1.00 91.69 206 THR A N 1
ATOM 1558 C CA . THR A 1 206 ? 2.936 0.107 8.919 1.00 91.69 206 THR A CA 1
ATOM 1559 C C . THR A 1 206 ? 3.316 1.583 9.008 1.00 91.69 206 THR A C 1
ATOM 1561 O O . THR A 1 206 ? 3.942 1.990 9.981 1.00 91.69 206 THR A O 1
ATOM 1564 N N . ILE A 1 207 ? 2.893 2.408 8.043 1.00 90.75 207 ILE A N 1
ATOM 1565 C CA . ILE A 1 207 ? 3.072 3.863 8.114 1.00 90.75 207 ILE A CA 1
ATOM 1566 C C . ILE A 1 207 ? 2.354 4.441 9.339 1.00 90.75 207 ILE A C 1
ATOM 1568 O O . ILE A 1 207 ? 2.952 5.228 10.071 1.00 90.75 207 ILE A O 1
ATOM 1572 N N . ILE A 1 208 ? 1.100 4.049 9.596 1.00 89.25 208 ILE A N 1
ATOM 1573 C CA . ILE A 1 208 ? 0.396 4.489 10.809 1.00 89.25 208 ILE A CA 1
ATOM 1574 C C . ILE A 1 208 ? 1.159 4.023 12.049 1.00 89.25 208 ILE A C 1
ATOM 1576 O O . ILE A 1 208 ? 1.440 4.846 12.909 1.00 89.25 208 ILE A O 1
ATOM 1580 N N . GLU A 1 209 ? 1.538 2.744 12.127 1.00 90.56 209 GLU A N 1
ATOM 1581 C CA . GLU A 1 209 ? 2.295 2.177 13.250 1.00 90.56 209 GLU A CA 1
ATOM 1582 C C . GLU A 1 209 ? 3.589 2.972 13.518 1.00 90.56 209 GLU A C 1
ATOM 1584 O O . GLU A 1 209 ? 3.826 3.357 14.662 1.00 90.56 209 GLU A O 1
ATOM 1589 N N . ASN A 1 210 ? 4.359 3.325 12.485 1.00 89.50 210 ASN A N 1
ATOM 1590 C CA . ASN A 1 210 ? 5.568 4.153 12.603 1.00 89.50 210 ASN A CA 1
ATOM 1591 C C . ASN A 1 210 ? 5.283 5.583 13.097 1.00 89.50 210 ASN A C 1
ATOM 1593 O O . ASN A 1 210 ? 6.097 6.151 13.817 1.00 89.50 210 ASN A O 1
ATOM 1597 N N . ASN A 1 211 ? 4.129 6.156 12.750 1.00 87.06 211 ASN A N 1
ATOM 1598 C CA . ASN A 1 211 ? 3.724 7.499 13.171 1.00 87.06 211 ASN A CA 1
ATOM 1599 C C . ASN A 1 211 ? 3.030 7.553 14.547 1.00 87.06 211 ASN A C 1
ATOM 1601 O O . ASN A 1 211 ? 2.730 8.650 15.013 1.00 87.06 211 ASN A O 1
ATOM 1605 N N . VAL A 1 212 ? 2.721 6.416 15.191 1.00 83.69 212 VAL A N 1
ATOM 1606 C CA . VAL A 1 212 ? 1.938 6.372 16.452 1.00 83.69 212 VAL A CA 1
ATOM 1607 C C . VAL A 1 212 ? 2.661 5.712 17.632 1.00 83.69 212 VAL A C 1
ATOM 1609 O O . VAL A 1 212 ? 2.018 5.273 18.582 1.00 83.69 212 VAL A O 1
ATOM 1612 N N . GLY A 1 213 ? 3.996 5.659 17.597 1.00 81.19 213 GLY A N 1
ATOM 1613 C CA . GLY A 1 213 ? 4.816 5.038 18.650 1.00 81.19 213 GLY A CA 1
ATOM 1614 C C . GLY A 1 213 ? 4.987 3.519 18.502 1.00 81.19 213 GLY A C 1
ATOM 1615 O O . GLY A 1 213 ? 5.435 2.846 19.428 1.00 81.19 213 GLY A O 1
ATOM 1616 N N . GLY A 1 214 ? 4.649 2.966 17.337 1.00 87.88 214 GLY A N 1
ATOM 1617 C CA . GLY A 1 214 ? 4.872 1.570 16.983 1.00 87.88 214 GLY A CA 1
ATOM 1618 C C . GLY A 1 214 ? 3.653 0.660 17.140 1.00 87.88 214 GLY A C 1
ATOM 1619 O O . GLY A 1 214 ? 2.613 0.994 17.712 1.00 87.88 214 GLY A O 1
ATOM 1620 N N . ARG A 1 215 ? 3.810 -0.564 16.629 1.00 90.19 215 ARG A N 1
ATOM 1621 C CA . ARG A 1 215 ? 2.776 -1.608 16.625 1.00 90.19 215 ARG A CA 1
ATOM 1622 C C . ARG A 1 215 ? 2.253 -1.975 18.018 1.00 90.19 215 ARG A C 1
ATOM 1624 O O . ARG A 1 215 ? 1.077 -2.301 18.145 1.00 90.19 215 ARG A O 1
ATOM 1631 N N . SER A 1 216 ? 3.095 -1.913 19.049 1.00 90.50 216 SER A N 1
ATOM 1632 C CA . SER A 1 216 ? 2.711 -2.182 20.442 1.00 90.50 216 SER A CA 1
ATOM 1633 C C . SER A 1 216 ? 1.631 -1.220 20.937 1.00 90.50 216 SER A C 1
ATOM 1635 O O . SER A 1 216 ? 0.673 -1.668 21.557 1.00 90.50 216 SER A O 1
ATOM 1637 N N . ILE A 1 217 ? 1.731 0.072 20.608 1.00 90.25 217 ILE A N 1
ATOM 1638 C CA . ILE A 1 217 ? 0.724 1.083 20.961 1.00 90.25 217 ILE A CA 1
ATOM 1639 C C . ILE A 1 217 ? -0.610 0.776 20.285 1.00 90.25 217 ILE A C 1
ATOM 1641 O O . ILE A 1 217 ? -1.655 0.828 20.926 1.00 90.25 217 ILE A O 1
ATOM 1645 N N . VAL A 1 218 ? -0.581 0.393 19.006 1.00 92.06 218 VAL A N 1
ATOM 1646 C CA . VAL A 1 218 ? -1.780 -0.027 18.269 1.00 92.06 218 VAL A CA 1
ATOM 1647 C C . VAL A 1 218 ? -2.396 -1.292 18.880 1.00 92.06 218 VAL A C 1
ATOM 1649 O O . VAL A 1 218 ? -3.612 -1.351 19.057 1.00 92.06 218 VAL A O 1
ATOM 1652 N N . ASP A 1 219 ? -1.578 -2.289 19.228 1.00 92.25 219 ASP A N 1
ATOM 1653 C CA . ASP A 1 219 ? -2.036 -3.538 19.844 1.00 92.25 219 ASP A CA 1
ATOM 1654 C C . ASP A 1 219 ? -2.639 -3.287 21.245 1.00 92.25 219 ASP A C 1
ATOM 1656 O O . ASP A 1 219 ? -3.727 -3.784 21.540 1.00 92.25 219 ASP A O 1
ATOM 1660 N N . GLU A 1 220 ? -2.024 -2.447 22.083 1.00 92.81 220 GLU A N 1
ATOM 1661 C CA . GLU A 1 220 ? -2.562 -2.056 23.396 1.00 92.81 220 GLU A CA 1
ATOM 1662 C C . GLU A 1 220 ? -3.815 -1.174 23.286 1.00 92.81 220 GLU A C 1
ATOM 1664 O O . GLU A 1 220 ? -4.787 -1.398 24.003 1.00 92.81 220 GLU A O 1
ATOM 1669 N N . PHE A 1 221 ? -3.867 -0.224 22.350 1.00 93.25 221 PHE A N 1
ATOM 1670 C CA . PHE A 1 221 ? -5.061 0.594 22.121 1.00 93.25 221 PHE A CA 1
ATOM 1671 C C . PHE A 1 221 ? -6.239 -0.242 21.589 1.00 93.25 221 PHE A C 1
ATOM 1673 O O . PHE A 1 221 ? -7.390 -0.021 21.977 1.00 93.25 221 PHE A O 1
ATOM 1680 N N . SER A 1 222 ? -5.972 -1.256 20.756 1.00 93.69 222 SER A N 1
ATOM 1681 C CA . SER A 1 222 ? -7.011 -2.143 20.208 1.00 93.69 222 SER A CA 1
ATOM 1682 C C . SER A 1 222 ? -7.793 -2.896 21.294 1.00 93.69 222 SER A C 1
ATOM 1684 O O . SER A 1 222 ? -8.978 -3.175 21.117 1.00 93.69 222 SER A O 1
ATOM 1686 N N . LYS A 1 223 ? -7.182 -3.140 22.461 1.00 94.00 223 LYS A N 1
ATOM 1687 C CA . LYS A 1 223 ? -7.836 -3.720 23.645 1.00 94.00 223 LYS A CA 1
ATOM 1688 C C . LYS A 1 223 ? -8.922 -2.815 24.229 1.00 94.00 223 LYS A C 1
ATOM 1690 O O . LYS A 1 223 ? -9.981 -3.305 24.631 1.00 94.00 223 LYS A O 1
ATOM 1695 N N . ALA A 1 224 ? -8.678 -1.503 24.273 1.00 93.25 224 ALA A N 1
ATOM 1696 C CA . ALA A 1 224 ? -9.663 -0.531 24.740 1.00 93.25 224 ALA A CA 1
ATOM 1697 C C . ALA A 1 224 ? -10.840 -0.442 23.758 1.00 93.25 224 ALA A C 1
ATOM 1699 O O . ALA A 1 224 ? -11.993 -0.519 24.183 1.00 93.25 224 ALA A O 1
ATOM 1700 N N . VAL A 1 225 ? -10.550 -0.398 22.449 1.00 93.44 225 VAL A N 1
ATOM 1701 C CA . VAL A 1 225 ? -11.573 -0.480 21.391 1.00 93.44 225 VAL A CA 1
ATOM 1702 C C . VAL A 1 225 ? -12.400 -1.757 21.538 1.00 93.44 225 VAL A C 1
ATOM 1704 O O . VAL A 1 225 ? -13.620 -1.678 21.623 1.00 93.44 225 VAL A O 1
ATOM 1707 N N . GLN A 1 226 ? -11.759 -2.928 21.636 1.00 91.94 226 GLN A N 1
ATOM 1708 C CA . GLN A 1 226 ? -12.464 -4.205 21.769 1.00 91.94 226 GLN A CA 1
ATOM 1709 C C . GLN A 1 226 ? -13.362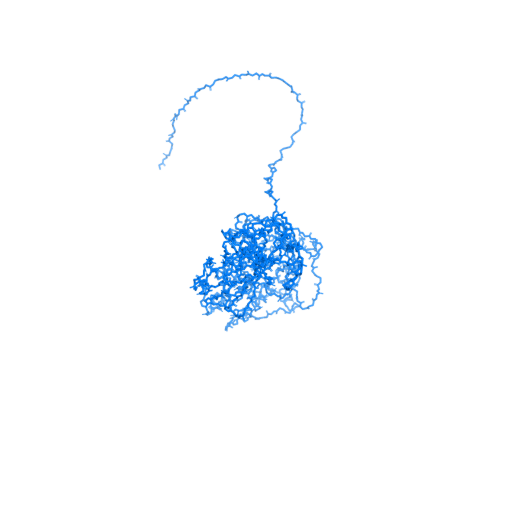 -4.223 23.009 1.00 91.94 226 GLN A C 1
ATOM 1711 O O . GLN A 1 226 ? -14.493 -4.699 22.937 1.00 91.94 226 GLN A O 1
ATOM 1716 N N . THR A 1 227 ? -12.888 -3.686 24.136 1.00 92.31 227 THR A N 1
ATOM 1717 C CA . THR A 1 227 ? -13.663 -3.625 25.381 1.00 92.31 227 THR A CA 1
ATOM 1718 C C . THR A 1 227 ? -14.923 -2.779 25.208 1.00 92.31 227 THR A C 1
ATOM 1720 O O . THR A 1 227 ? -16.024 -3.260 25.477 1.00 92.31 227 THR A O 1
ATOM 1723 N N . VAL A 1 228 ? -14.779 -1.550 24.702 1.00 91.56 228 VAL A N 1
ATOM 1724 C CA . VAL A 1 228 ? -15.909 -0.639 24.456 1.00 91.56 228 VAL A CA 1
ATOM 1725 C C . VAL A 1 228 ? -16.885 -1.250 23.446 1.00 91.56 228 VAL A C 1
ATOM 1727 O O . VAL A 1 228 ? -18.084 -1.320 23.717 1.00 91.56 228 VAL A O 1
ATOM 1730 N N . THR A 1 229 ? -16.385 -1.785 22.329 1.00 90.38 229 THR A N 1
ATOM 1731 C CA . THR A 1 229 ? -17.224 -2.409 21.299 1.00 90.38 229 THR A CA 1
ATOM 1732 C C . THR A 1 229 ? -17.935 -3.661 21.811 1.00 90.38 229 THR A C 1
ATOM 1734 O O . THR A 1 229 ? -19.094 -3.856 21.469 1.00 90.38 229 THR A O 1
ATOM 1737 N N . THR A 1 230 ? -17.316 -4.482 22.670 1.00 89.94 230 THR A N 1
ATOM 1738 C CA . THR A 1 230 ? -17.973 -5.667 23.264 1.00 89.94 230 THR A CA 1
ATOM 1739 C C . THR A 1 230 ? -19.171 -5.262 24.124 1.00 89.94 230 THR A C 1
ATOM 1741 O O . THR A 1 230 ? -20.253 -5.830 23.977 1.00 89.94 230 THR A O 1
ATOM 1744 N N . ILE A 1 231 ? -19.017 -4.249 24.984 1.00 89.44 231 ILE A N 1
ATOM 1745 C CA . ILE A 1 231 ? -20.105 -3.774 25.851 1.00 89.44 231 ILE A CA 1
ATOM 1746 C C . ILE A 1 231 ? -21.237 -3.136 25.030 1.00 89.44 231 ILE A C 1
ATOM 1748 O O . ILE A 1 231 ? -22.405 -3.454 25.254 1.00 89.44 231 ILE A O 1
ATOM 1752 N N . LEU A 1 232 ? -20.916 -2.297 24.039 1.00 86.62 232 LEU A N 1
ATOM 1753 C CA . LEU A 1 232 ? -21.928 -1.646 23.198 1.00 86.62 232 LEU A CA 1
ATOM 1754 C C . LEU A 1 232 ? -22.630 -2.623 22.241 1.00 86.62 232 LEU A C 1
ATOM 1756 O O . LEU A 1 232 ? -23.844 -2.543 22.061 1.00 86.62 232 LEU A O 1
ATOM 1760 N N . ALA A 1 233 ? -21.911 -3.591 21.673 1.00 85.88 233 ALA A N 1
ATOM 1761 C CA . ALA A 1 233 ? -22.494 -4.613 20.806 1.00 85.88 233 ALA A CA 1
ATOM 1762 C C . ALA A 1 233 ? -23.338 -5.642 21.580 1.00 85.88 233 ALA A C 1
ATOM 1764 O O . ALA A 1 233 ? -24.278 -6.214 21.015 1.00 85.88 233 ALA A O 1
ATOM 1765 N N . SER A 1 234 ? -23.053 -5.868 22.867 1.00 87.19 234 SER A N 1
ATOM 1766 C CA . SER A 1 234 ? -23.737 -6.880 23.677 1.00 87.19 234 SER A CA 1
ATOM 1767 C C . SER A 1 234 ? -25.260 -6.660 23.734 1.00 87.19 234 SER A C 1
ATOM 1769 O O . SER A 1 234 ? -25.718 -5.547 24.010 1.00 87.19 234 SER A O 1
ATOM 1771 N N . PRO A 1 235 ? -26.081 -7.700 23.486 1.00 83.81 235 PRO A N 1
ATOM 1772 C CA . PRO A 1 235 ? -27.531 -7.633 23.662 1.00 83.81 235 PRO A CA 1
ATOM 1773 C C . PRO A 1 235 ? -27.957 -7.718 25.138 1.00 83.81 235 PRO A C 1
ATOM 1775 O O . PRO A 1 235 ? -29.122 -7.491 25.441 1.00 83.81 235 PRO A O 1
ATOM 1778 N N . ALA A 1 236 ? -27.039 -8.054 26.054 1.00 87.69 236 ALA A N 1
ATOM 1779 C CA . ALA A 1 236 ? -27.324 -8.155 27.486 1.00 87.69 236 ALA A CA 1
ATOM 1780 C C . ALA A 1 236 ? -27.274 -6.801 28.219 1.00 87.69 236 ALA A C 1
ATOM 1782 O O . ALA A 1 236 ? -27.640 -6.739 29.388 1.00 87.69 236 ALA A O 1
ATOM 1783 N N . ILE A 1 237 ? -26.810 -5.737 27.553 1.00 87.56 237 ILE A N 1
ATOM 1784 C CA . ILE A 1 237 ? -26.757 -4.374 28.093 1.00 87.56 237 ILE A CA 1
ATOM 1785 C C . ILE A 1 237 ? -27.960 -3.590 27.563 1.00 87.56 237 ILE A C 1
ATOM 1787 O O . ILE A 1 237 ? -28.209 -3.581 26.355 1.00 87.56 237 ILE A O 1
ATOM 1791 N N . SER A 1 238 ? -28.699 -2.925 28.452 1.00 87.12 238 SER A N 1
ATOM 1792 C CA . SER A 1 238 ? -29.870 -2.124 28.082 1.00 87.12 238 SER A CA 1
ATOM 1793 C C . SER A 1 238 ? -29.497 -0.881 27.265 1.00 87.12 238 SER A C 1
ATOM 1795 O O . SER A 1 238 ? -28.384 -0.357 27.362 1.00 87.12 238 SER A O 1
ATOM 1797 N N . ALA A 1 239 ? -30.450 -0.380 26.472 1.00 82.56 239 ALA A N 1
ATOM 1798 C CA . ALA A 1 239 ? -30.262 0.830 25.673 1.00 82.56 239 ALA A CA 1
ATOM 1799 C C . ALA A 1 239 ? -29.889 2.049 26.537 1.00 82.56 239 ALA A C 1
ATOM 1801 O O . ALA A 1 239 ? -29.031 2.829 26.137 1.00 82.56 239 ALA A O 1
ATOM 1802 N N . ASP A 1 240 ? -30.455 2.177 27.741 1.00 83.75 240 ASP A N 1
ATOM 1803 C CA . ASP A 1 240 ? -30.165 3.286 28.659 1.00 83.75 240 ASP A CA 1
ATOM 1804 C C . ASP A 1 240 ? -28.699 3.289 29.120 1.00 83.75 240 ASP A C 1
ATOM 1806 O O . ASP A 1 240 ? -28.017 4.304 29.001 1.00 83.75 240 ASP A O 1
ATOM 1810 N N . VAL A 1 241 ? -28.168 2.131 29.530 1.00 84.81 241 VAL A N 1
ATOM 1811 C CA . VAL A 1 241 ? -26.757 1.988 29.941 1.00 84.81 241 VAL A CA 1
ATOM 1812 C C . VAL A 1 241 ? -25.815 2.215 28.756 1.00 84.81 241 VAL A C 1
ATOM 1814 O O . VAL A 1 241 ? -24.776 2.864 28.892 1.00 84.81 241 VAL A O 1
ATOM 1817 N N . LYS A 1 242 ? -26.186 1.750 27.554 1.00 84.19 242 LYS A N 1
ATOM 1818 C CA . LYS A 1 242 ? -25.448 2.097 26.330 1.00 84.19 242 LYS A CA 1
ATOM 1819 C C . LYS A 1 242 ? -25.490 3.595 26.058 1.00 84.19 242 LYS A C 1
ATOM 1821 O O . LYS A 1 242 ? -24.481 4.143 25.639 1.00 84.19 242 LYS A O 1
ATOM 1826 N N . ASN A 1 243 ? -26.612 4.270 26.299 1.00 80.56 243 ASN A N 1
ATOM 1827 C CA . ASN A 1 243 ? -26.749 5.712 26.105 1.00 80.56 243 ASN A CA 1
ATOM 1828 C C . ASN A 1 243 ? -25.908 6.519 27.105 1.00 80.56 243 ASN A C 1
ATOM 1830 O O . ASN A 1 243 ? -25.329 7.529 26.712 1.00 80.56 243 ASN A O 1
ATOM 1834 N N . GLU A 1 244 ? -25.770 6.067 28.353 1.00 80.06 244 GLU A N 1
ATOM 1835 C CA . GLU A 1 244 ? -24.831 6.640 29.330 1.00 80.06 244 GLU A CA 1
ATOM 1836 C C . GLU A 1 244 ? -23.373 6.501 28.864 1.00 80.06 244 GLU A C 1
ATOM 1838 O O . GLU A 1 244 ? -22.653 7.496 28.786 1.00 80.06 244 GLU A O 1
ATOM 1843 N N . LEU A 1 245 ? -22.951 5.302 28.445 1.00 75.25 245 LEU A N 1
ATOM 1844 C CA . LEU A 1 245 ? -21.606 5.075 27.893 1.00 75.25 245 LEU A CA 1
ATOM 1845 C C . LEU A 1 245 ? -21.373 5.862 26.585 1.00 75.25 245 LEU A C 1
ATOM 1847 O O . LEU A 1 245 ? -20.311 6.445 26.377 1.00 75.25 245 LEU A O 1
ATOM 1851 N N . ASN A 1 246 ? -22.387 5.954 25.722 1.00 71.69 246 ASN A N 1
ATOM 1852 C CA . ASN A 1 246 ? -22.346 6.686 24.455 1.00 71.69 246 ASN A CA 1
ATOM 1853 C C . ASN A 1 246 ? -22.244 8.212 24.623 1.00 71.69 246 ASN A C 1
ATOM 1855 O O . ASN A 1 246 ? -21.812 8.885 23.684 1.00 71.69 246 ASN A O 1
ATOM 1859 N N . GLN A 1 247 ? -22.618 8.781 25.777 1.00 73.12 247 GLN A N 1
ATOM 1860 C CA . GLN A 1 247 ? -22.395 10.209 26.048 1.00 73.12 247 GLN A CA 1
ATOM 1861 C C . GLN A 1 247 ? -20.898 10.543 26.102 1.00 73.12 247 GLN A C 1
ATOM 1863 O O . GLN A 1 247 ? -20.505 11.623 25.661 1.00 73.12 247 GLN A O 1
ATOM 1868 N N . ALA A 1 248 ? -20.053 9.608 26.553 1.00 67.19 248 ALA A N 1
ATOM 1869 C CA . ALA A 1 248 ? -18.600 9.770 26.549 1.00 67.19 248 ALA A CA 1
ATOM 1870 C C . ALA A 1 248 ? -17.973 9.640 25.144 1.00 67.19 248 ALA A C 1
ATOM 1872 O O . ALA A 1 248 ? -16.902 10.200 24.907 1.00 67.19 248 ALA A O 1
ATOM 1873 N N . LEU A 1 249 ? -18.643 8.957 24.204 1.00 65.69 249 LEU A N 1
ATOM 1874 C CA . LEU A 1 249 ? -18.168 8.747 22.827 1.00 65.69 249 LEU A CA 1
ATOM 1875 C C . LEU A 1 249 ? -18.453 9.904 21.857 1.00 65.69 249 LEU A C 1
ATOM 1877 O O . LEU A 1 249 ? -17.852 9.965 20.785 1.00 65.69 249 LEU A O 1
ATOM 1881 N N . GLY A 1 250 ? -19.387 10.802 22.180 1.00 66.94 250 GLY A N 1
ATOM 1882 C CA . GLY A 1 250 ? -19.866 11.798 21.218 1.00 66.94 250 GLY A CA 1
ATOM 1883 C C . GLY A 1 250 ? -20.533 11.152 19.992 1.00 66.94 250 GLY A C 1
ATOM 1884 O O . GLY A 1 250 ? -21.024 10.024 20.058 1.00 66.94 250 GLY A O 1
ATOM 1885 N N . ASN A 1 251 ? -20.615 11.873 18.869 1.00 63.47 251 ASN A N 1
ATOM 1886 C CA . ASN A 1 251 ? -21.251 11.364 17.638 1.00 63.47 251 ASN A CA 1
ATOM 1887 C C . ASN A 1 251 ? -20.269 10.710 16.656 1.00 63.47 251 ASN A C 1
ATOM 1889 O O . ASN A 1 251 ? -20.653 9.764 15.973 1.00 63.47 251 ASN A O 1
ATOM 1893 N N . SER A 1 252 ? -19.017 11.164 16.648 1.00 68.19 252 SER A N 1
ATOM 1894 C CA . SER A 1 252 ? -17.909 10.544 15.921 1.00 68.19 252 SER A CA 1
ATOM 1895 C C . SER A 1 252 ? -16.802 10.255 16.937 1.00 68.19 252 SER A C 1
ATOM 1897 O O . SER A 1 252 ? -16.128 11.202 17.344 1.00 68.19 252 SER A O 1
ATOM 1899 N N . PRO A 1 253 ? -16.643 8.997 17.390 1.00 77.62 253 PRO A N 1
ATOM 1900 C CA . PRO A 1 253 ? -15.603 8.628 18.341 1.00 77.62 253 PRO A CA 1
ATOM 1901 C C . PRO A 1 253 ? -14.207 8.979 17.824 1.00 77.62 253 PRO A C 1
ATOM 1903 O O . PRO A 1 253 ? -13.868 8.696 16.675 1.00 77.62 253 PRO A O 1
ATOM 1906 N N . ASP A 1 254 ? -13.400 9.557 18.705 1.00 85.44 254 ASP A N 1
ATOM 1907 C CA . ASP A 1 254 ? -11.971 9.807 18.533 1.00 85.44 254 ASP A CA 1
ATOM 1908 C C . ASP A 1 254 ? -11.147 8.928 19.499 1.00 85.44 254 ASP A C 1
ATOM 1910 O O . ASP A 1 254 ? -11.685 8.183 20.325 1.00 85.44 254 ASP A O 1
ATOM 1914 N N . ALA A 1 255 ? -9.816 9.008 19.425 1.00 88.56 255 ALA A N 1
ATOM 1915 C CA . ALA A 1 255 ? -8.955 8.203 20.291 1.00 88.56 255 ALA A CA 1
ATOM 1916 C C . ALA A 1 255 ? -9.104 8.527 21.799 1.00 88.56 255 ALA A C 1
ATOM 1918 O O . ALA A 1 255 ? -8.947 7.641 22.639 1.00 88.56 255 ALA A O 1
ATOM 1919 N N . SER A 1 256 ? -9.434 9.774 22.162 1.00 86.69 256 SER A N 1
ATOM 1920 C CA . SER A 1 256 ? -9.561 10.202 23.567 1.00 86.69 256 SER A CA 1
ATOM 1921 C C . SER A 1 256 ? -10.889 9.764 24.186 1.00 86.69 256 SER A C 1
ATOM 1923 O O . SER A 1 256 ? -10.939 9.328 25.334 1.00 86.69 256 SER A O 1
ATOM 1925 N N . THR A 1 257 ? -11.972 9.872 23.424 1.00 87.94 257 THR A N 1
ATOM 1926 C CA . THR A 1 257 ? -13.336 9.491 23.809 1.00 87.94 257 THR A CA 1
ATOM 1927 C C . THR A 1 257 ? -13.492 7.977 23.922 1.00 87.94 257 THR A C 1
ATOM 1929 O O . THR A 1 257 ? -14.150 7.511 24.852 1.00 87.94 257 THR A O 1
ATOM 1932 N N . ILE A 1 258 ? -12.812 7.189 23.078 1.00 90.56 258 ILE A N 1
ATOM 1933 C CA . ILE A 1 258 ? -12.722 5.727 23.240 1.00 90.56 258 ILE A CA 1
ATOM 1934 C C . ILE A 1 258 ? -12.037 5.352 24.560 1.00 90.56 258 ILE A C 1
ATOM 1936 O O . ILE A 1 258 ? -12.585 4.546 25.309 1.00 90.56 258 ILE A O 1
ATOM 1940 N N . LEU A 1 259 ? -10.896 5.962 24.904 1.00 90.75 259 LEU A N 1
ATOM 1941 C CA . LEU A 1 259 ? -10.243 5.710 26.197 1.00 90.75 259 LEU A CA 1
ATOM 1942 C C . LEU A 1 259 ? -11.078 6.197 27.389 1.00 90.75 259 LEU A C 1
ATOM 1944 O O . LEU A 1 259 ? -11.147 5.509 28.403 1.00 90.75 259 LEU A O 1
ATOM 1948 N N . GLY A 1 260 ? -11.754 7.343 27.273 1.00 89.75 260 GLY A N 1
ATOM 1949 C CA . GLY A 1 260 ? -12.682 7.818 28.305 1.00 89.75 260 GLY A CA 1
ATOM 1950 C C . GLY A 1 260 ? -13.840 6.842 28.529 1.00 89.75 260 GLY A C 1
ATOM 1951 O O . GLY A 1 260 ? -14.190 6.538 29.666 1.00 89.75 260 GLY A O 1
ATOM 1952 N N . SER A 1 261 ? -14.376 6.276 27.447 1.00 89.81 261 SER A N 1
ATOM 1953 C CA . SER A 1 261 ? -15.451 5.277 27.490 1.00 89.81 261 SER A CA 1
ATOM 1954 C C . SER A 1 261 ? -14.966 3.924 28.013 1.00 89.81 261 SER A C 1
ATOM 1956 O O . SER A 1 261 ? -15.693 3.248 28.733 1.00 89.81 261 SER A O 1
ATOM 1958 N N . TYR A 1 262 ? -13.717 3.550 27.726 1.00 92.75 262 TYR A N 1
ATOM 1959 C CA . TYR A 1 262 ? -13.057 2.391 28.325 1.00 92.75 262 TYR A CA 1
ATOM 1960 C C . TYR A 1 262 ? -12.937 2.544 29.850 1.00 92.75 262 TYR A C 1
ATOM 1962 O O . TYR A 1 262 ? -13.362 1.659 30.589 1.00 92.75 262 TYR A O 1
ATOM 1970 N N . VAL A 1 263 ? -12.465 3.698 30.337 1.00 92.81 263 VAL A N 1
ATOM 1971 C CA . VAL A 1 263 ? -12.422 4.004 31.779 1.00 92.81 263 VAL A CA 1
ATOM 1972 C C . VAL A 1 263 ? -13.832 4.039 32.391 1.00 92.81 263 VAL A C 1
ATOM 1974 O O . VAL A 1 263 ? -14.017 3.564 33.510 1.00 92.81 263 VAL A O 1
ATOM 1977 N N . ALA A 1 264 ? -14.847 4.526 31.668 1.00 90.69 264 ALA A N 1
ATOM 1978 C CA . ALA A 1 264 ? -16.240 4.489 32.121 1.00 90.69 264 ALA A CA 1
ATOM 1979 C C . ALA A 1 264 ? -16.790 3.053 32.237 1.00 90.69 264 ALA A C 1
ATOM 1981 O O . ALA A 1 264 ? -17.453 2.735 33.222 1.00 90.69 264 ALA A O 1
ATOM 1982 N N . VAL A 1 265 ? -16.462 2.161 31.292 1.00 92.38 265 VAL A N 1
ATOM 1983 C CA . VAL A 1 265 ? -16.780 0.723 31.381 1.00 92.38 265 VAL A CA 1
ATOM 1984 C C . VAL A 1 265 ? -16.110 0.086 32.602 1.00 92.38 265 VAL A C 1
ATOM 1986 O O . VAL A 1 265 ? -16.774 -0.638 33.341 1.00 92.38 265 VAL A O 1
ATOM 1989 N N . LEU A 1 266 ? -14.827 0.376 32.853 1.00 93.69 266 LEU A N 1
ATOM 1990 C CA . LEU A 1 266 ? -14.094 -0.165 34.007 1.00 93.69 266 LEU A CA 1
ATOM 1991 C C . LEU A 1 266 ? -14.651 0.296 35.365 1.00 93.69 266 LEU A C 1
ATOM 1993 O O . LEU A 1 266 ? -14.499 -0.423 36.350 1.00 93.69 266 LEU A O 1
ATOM 1997 N N . ASN A 1 267 ? -15.281 1.473 35.417 1.00 92.69 267 ASN A N 1
ATOM 1998 C CA . ASN A 1 267 ? -15.917 2.030 36.616 1.00 92.69 267 ASN A CA 1
ATOM 1999 C C . ASN A 1 267 ? -17.436 1.786 36.677 1.00 92.69 267 ASN A C 1
ATOM 2001 O O . ASN A 1 267 ? -18.109 2.356 37.533 1.00 92.69 267 ASN A O 1
ATOM 2005 N N . SER A 1 268 ? -18.005 0.985 35.772 1.00 91.81 268 SER A N 1
ATOM 2006 C CA . SER A 1 268 ? -19.452 0.775 35.741 1.00 91.81 268 SER A CA 1
ATOM 2007 C C . SER A 1 268 ? -19.925 -0.043 36.945 1.00 91.81 268 SER A C 1
ATOM 2009 O O . SER A 1 268 ? -19.507 -1.182 37.135 1.00 91.81 268 SER A O 1
ATOM 2011 N N . GLU A 1 269 ? -20.860 0.511 37.719 1.00 92.31 269 GLU A N 1
ATOM 2012 C CA . GLU A 1 269 ? -21.554 -0.196 38.808 1.00 92.31 269 GLU A CA 1
ATOM 2013 C C . GLU A 1 269 ? -22.701 -1.095 38.295 1.00 92.31 269 GLU A C 1
ATOM 2015 O O . GLU A 1 269 ? -23.375 -1.774 39.072 1.00 92.31 269 GLU A O 1
ATOM 2020 N N . ASN A 1 270 ? -22.952 -1.119 36.980 1.00 94.00 270 ASN A N 1
ATOM 2021 C CA . ASN A 1 270 ? -24.036 -1.900 36.400 1.00 94.00 270 ASN A CA 1
ATOM 2022 C C . ASN A 1 270 ? -23.686 -3.401 36.346 1.00 94.00 270 ASN A C 1
ATOM 2024 O O . ASN A 1 270 ? -22.734 -3.818 35.684 1.00 94.00 270 ASN A O 1
ATOM 2028 N N . ASN A 1 271 ? -24.514 -4.231 36.989 1.00 94.88 271 ASN A N 1
ATOM 2029 C CA . ASN A 1 271 ? -24.306 -5.681 37.083 1.00 94.88 271 ASN A CA 1
ATOM 2030 C C . ASN A 1 271 ? -24.224 -6.402 35.724 1.00 94.88 271 ASN A C 1
ATOM 2032 O O . ASN A 1 271 ? -23.519 -7.406 35.619 1.00 94.88 271 ASN A O 1
ATOM 2036 N N . ASP A 1 272 ? -24.920 -5.925 34.689 1.00 94.06 272 ASP A N 1
ATOM 2037 C CA . ASP A 1 272 ? -24.865 -6.522 33.353 1.00 94.06 272 ASP A CA 1
ATOM 2038 C C . ASP A 1 272 ? -23.548 -6.177 32.645 1.00 94.06 272 ASP A C 1
ATOM 2040 O O . ASP A 1 272 ? -22.931 -7.063 32.052 1.00 94.06 272 ASP A O 1
ATOM 2044 N N . VAL A 1 273 ? -23.061 -4.935 32.778 1.00 93.12 273 VAL A N 1
ATOM 2045 C CA . VAL A 1 273 ? -21.737 -4.520 32.273 1.00 93.12 273 VAL A CA 1
ATOM 2046 C C . VAL A 1 273 ? -20.635 -5.318 32.965 1.00 93.12 273 VAL A C 1
ATOM 2048 O O . VAL A 1 273 ? -19.801 -5.919 32.289 1.00 93.12 273 VAL A O 1
ATOM 2051 N N . ILE A 1 274 ? -20.673 -5.408 34.300 1.00 93.88 274 ILE A N 1
ATOM 2052 C CA . ILE A 1 274 ? -19.721 -6.194 35.099 1.00 93.88 274 ILE A CA 1
ATOM 2053 C C . ILE A 1 274 ? -19.751 -7.674 34.684 1.00 93.88 274 ILE A C 1
ATOM 2055 O O . ILE A 1 274 ? -18.696 -8.299 34.552 1.00 93.88 274 ILE A O 1
ATOM 2059 N N . ARG A 1 275 ? -20.938 -8.251 34.455 1.00 93.94 275 ARG A N 1
ATOM 2060 C CA . ARG A 1 275 ? -21.083 -9.644 34.006 1.00 93.94 275 ARG A CA 1
ATOM 2061 C C . ARG A 1 275 ? -20.448 -9.855 32.631 1.00 93.94 275 ARG A C 1
ATOM 2063 O O . ARG A 1 275 ? -19.528 -10.661 32.527 1.00 93.94 275 ARG A O 1
ATOM 2070 N N . VAL A 1 276 ? -20.864 -9.091 31.617 1.00 91.12 276 VAL A N 1
ATOM 2071 C CA . VAL A 1 276 ? -20.349 -9.213 30.238 1.00 91.12 276 VAL A CA 1
ATOM 2072 C C . VAL A 1 276 ? -18.835 -8.989 30.190 1.00 91.12 276 VAL A C 1
ATOM 2074 O O . VAL A 1 276 ? -18.133 -9.722 29.493 1.00 91.12 276 VAL A O 1
ATOM 2077 N N . PHE A 1 277 ? -18.319 -8.027 30.962 1.00 91.69 277 PHE A N 1
ATOM 2078 C CA . PHE A 1 277 ? -16.888 -7.742 31.059 1.00 91.69 277 PHE A CA 1
ATOM 2079 C C . PHE A 1 277 ? -16.086 -8.949 31.565 1.00 91.69 277 PHE A C 1
ATOM 2081 O O . PHE A 1 277 ? -15.060 -9.309 30.983 1.00 91.69 277 PHE A O 1
ATOM 2088 N N . ASN A 1 278 ? -16.556 -9.586 32.642 1.00 91.25 278 ASN A N 1
ATOM 2089 C CA . ASN A 1 278 ? -15.876 -10.730 33.248 1.00 91.25 278 ASN A CA 1
ATOM 2090 C C . ASN A 1 278 ? -16.040 -12.012 32.415 1.00 91.25 278 ASN A C 1
ATOM 2092 O O . ASN A 1 278 ? -15.062 -12.729 32.222 1.00 91.25 278 ASN A O 1
ATOM 2096 N N . GLU A 1 279 ? -17.237 -12.284 31.883 1.00 90.06 279 GLU A N 1
ATOM 2097 C CA . GLU A 1 279 ? -17.512 -13.446 31.019 1.00 90.06 279 GLU A CA 1
ATOM 2098 C C . GLU A 1 279 ? -16.706 -13.402 29.714 1.00 90.06 279 GLU A C 1
ATOM 2100 O O . GLU A 1 279 ? -16.222 -14.432 29.248 1.00 90.06 279 GLU A O 1
ATOM 2105 N N . SER A 1 280 ? -16.497 -12.204 29.158 1.00 87.62 280 SER A N 1
ATOM 2106 C CA . SER A 1 280 ? -15.699 -11.995 27.941 1.00 87.62 280 SER A CA 1
ATOM 2107 C C . SER A 1 280 ? -14.191 -11.857 28.215 1.00 87.62 280 SER A C 1
ATOM 2109 O O . SER A 1 280 ? -13.424 -11.651 27.277 1.00 87.62 280 SER A O 1
ATOM 2111 N N . ASN A 1 281 ? -13.756 -11.963 29.481 1.00 89.12 281 ASN A N 1
ATOM 2112 C CA . ASN A 1 281 ? -12.365 -11.808 29.928 1.00 89.12 281 ASN A CA 1
ATOM 2113 C C . ASN A 1 281 ? -11.692 -10.518 29.402 1.00 89.12 281 ASN A C 1
ATOM 2115 O O . ASN A 1 281 ? -10.575 -10.549 28.876 1.00 89.12 281 ASN A O 1
ATOM 2119 N N . LEU A 1 282 ? -12.391 -9.382 29.506 1.00 90.88 282 LEU A N 1
ATOM 2120 C CA . LEU A 1 282 ? -11.915 -8.112 28.954 1.00 90.88 282 LEU A CA 1
ATOM 2121 C C . LEU A 1 282 ? -10.727 -7.533 29.757 1.00 90.88 282 LEU A C 1
ATOM 2123 O O . LEU A 1 282 ? -10.645 -7.692 30.981 1.00 90.88 282 LEU A O 1
ATOM 2127 N N . PRO A 1 283 ? -9.782 -6.849 29.085 1.00 92.69 283 PRO A N 1
ATOM 2128 C CA . PRO A 1 283 ? -8.597 -6.282 29.722 1.00 92.69 283 PRO A CA 1
ATOM 2129 C C . PRO A 1 283 ? -8.947 -5.126 30.669 1.00 92.69 283 PRO A C 1
ATOM 2131 O O . PRO A 1 283 ? -9.650 -4.187 30.297 1.00 92.69 283 PRO A O 1
ATOM 2134 N N . ARG A 1 284 ? -8.402 -5.165 31.894 1.00 94.06 284 ARG A N 1
ATOM 2135 C CA . ARG A 1 284 ? -8.612 -4.142 32.944 1.00 94.06 284 ARG A CA 1
ATOM 2136 C C . ARG A 1 284 ? -7.635 -2.962 32.910 1.00 94.06 284 ARG A C 1
ATOM 2138 O O . ARG A 1 284 ? -7.833 -1.998 33.645 1.00 94.06 284 ARG A O 1
ATOM 2145 N N . SER A 1 285 ? -6.595 -3.051 32.090 1.00 95.00 285 SER A N 1
ATOM 2146 C CA . SER A 1 285 ? -5.682 -1.950 31.805 1.00 95.00 285 SER A CA 1
ATOM 2147 C C . SER A 1 285 ? -5.138 -2.054 30.381 1.00 95.00 285 SER A C 1
ATOM 2149 O O . SER A 1 285 ? -5.035 -3.155 29.830 1.00 95.00 285 SER A O 1
ATOM 2151 N N . VAL A 1 286 ? -4.741 -0.914 29.817 1.00 93.06 286 VAL A N 1
ATOM 2152 C CA . VAL A 1 286 ? -3.954 -0.823 28.576 1.00 93.06 286 VAL A CA 1
ATOM 2153 C C . VAL A 1 286 ? -2.703 0.019 28.820 1.00 93.06 286 VAL A C 1
ATOM 2155 O O . VAL A 1 286 ? -2.757 1.002 29.562 1.00 93.06 286 VAL A O 1
ATOM 2158 N N . GLN A 1 287 ? -1.574 -0.376 28.229 1.00 90.81 287 GLN A N 1
ATOM 2159 C CA . GLN A 1 287 ? -0.302 0.343 28.358 1.00 90.81 287 GLN A CA 1
ATOM 2160 C C . GLN A 1 287 ? -0.056 1.184 27.102 1.00 90.81 287 GLN A C 1
ATOM 2162 O O . GLN A 1 287 ? 0.109 0.638 26.017 1.00 90.81 287 GLN A O 1
ATOM 2167 N N . LEU A 1 288 ? -0.003 2.507 27.236 1.00 88.81 288 LEU A N 1
ATOM 2168 C CA . LEU A 1 288 ? 0.276 3.424 26.130 1.00 88.81 288 LEU A CA 1
ATOM 2169 C C . LEU A 1 288 ? 1.555 4.203 26.459 1.00 88.81 288 LEU A C 1
ATOM 2171 O O . LEU A 1 288 ? 1.564 5.096 27.309 1.00 88.81 288 LEU A O 1
ATOM 2175 N N . SER A 1 289 ? 2.654 3.793 25.824 1.00 84.31 289 SER A N 1
ATOM 2176 C CA . SER A 1 289 ? 4.026 4.211 26.141 1.00 84.31 289 SER A CA 1
ATOM 2177 C C . SER A 1 289 ? 4.315 4.020 27.636 1.00 84.31 289 SER A C 1
ATOM 2179 O O . SER A 1 289 ? 4.166 2.902 28.131 1.00 84.31 289 SER A O 1
ATOM 2181 N N . GLU A 1 290 ? 4.677 5.058 28.391 1.00 83.81 290 GLU A N 1
ATOM 2182 C CA . GLU A 1 290 ? 4.911 4.943 29.841 1.00 83.81 290 GLU A CA 1
ATOM 2183 C C . GLU A 1 290 ? 3.621 4.974 30.689 1.00 83.81 290 GLU A C 1
ATOM 2185 O O . GLU A 1 290 ? 3.651 4.691 31.887 1.00 83.81 290 GLU A O 1
ATOM 2190 N N . THR A 1 291 ? 2.463 5.283 30.095 1.00 87.62 291 THR A N 1
ATOM 2191 C CA . THR A 1 291 ? 1.209 5.507 30.831 1.00 87.62 291 THR A CA 1
ATOM 2192 C C . THR A 1 291 ? 0.312 4.268 30.855 1.00 87.62 291 THR A C 1
ATOM 2194 O O . THR A 1 291 ? -0.109 3.761 29.816 1.00 87.62 291 THR A O 1
ATOM 2197 N N . VAL A 1 292 ? -0.071 3.835 32.060 1.00 91.81 292 VAL A N 1
ATOM 2198 C CA . VAL A 1 292 ? -1.166 2.873 32.270 1.00 91.81 292 VAL A CA 1
ATOM 2199 C C . VAL A 1 292 ? -2.504 3.613 32.214 1.00 91.81 292 VAL A C 1
ATOM 2201 O O . VAL A 1 292 ? -2.711 4.576 32.959 1.00 91.81 292 VAL A O 1
ATOM 2204 N N . ILE A 1 293 ? -3.439 3.132 31.394 1.00 93.19 293 ILE A N 1
ATOM 2205 C CA . ILE A 1 293 ? -4.852 3.517 31.474 1.00 93.19 293 ILE A CA 1
ATOM 2206 C C . ILE A 1 293 ? -5.644 2.382 32.128 1.00 93.19 293 ILE A C 1
ATOM 2208 O O . ILE A 1 293 ? -5.711 1.278 31.591 1.00 93.19 293 ILE A O 1
ATOM 2212 N N . ASP A 1 294 ? -6.227 2.664 33.295 1.00 95.06 294 ASP A N 1
ATOM 2213 C CA . ASP A 1 294 ? -7.078 1.766 34.082 1.00 95.06 294 ASP A CA 1
ATOM 2214 C C . ASP A 1 294 ? -8.246 2.537 34.734 1.00 95.06 294 ASP A C 1
ATOM 2216 O O . ASP A 1 294 ? -8.441 3.725 34.477 1.00 95.06 294 ASP A O 1
ATOM 2220 N N . ALA A 1 295 ? -9.041 1.875 35.581 1.00 93.19 295 ALA A N 1
ATOM 2221 C CA . ALA A 1 295 ? -10.206 2.468 36.249 1.00 93.19 295 ALA A CA 1
ATOM 2222 C C . ALA A 1 295 ? -9.903 3.778 37.016 1.00 93.19 295 ALA A C 1
ATOM 2224 O O . ALA A 1 295 ? -10.779 4.621 37.183 1.00 93.19 295 ALA A O 1
ATOM 2225 N N . ARG A 1 296 ? -8.666 3.981 37.478 1.00 93.19 296 ARG A N 1
ATOM 2226 C CA . ARG A 1 296 ? -8.243 5.146 38.274 1.00 93.19 296 ARG A CA 1
ATOM 2227 C C . ARG A 1 296 ? -7.779 6.323 37.411 1.00 93.19 296 ARG A C 1
ATOM 2229 O O . ARG A 1 296 ? -7.476 7.391 37.947 1.00 93.19 296 ARG A O 1
ATOM 2236 N N . SER A 1 297 ? -7.668 6.144 36.095 1.00 92.31 297 SER A N 1
ATOM 2237 C CA . SER A 1 297 ? -7.146 7.160 35.182 1.00 92.31 297 SER A CA 1
ATOM 2238 C C . SER A 1 297 ? -8.113 8.338 35.046 1.00 92.31 297 SER A C 1
ATOM 2240 O O . SER A 1 297 ? -9.276 8.183 34.688 1.00 92.31 297 SER A O 1
ATOM 2242 N N . SER A 1 298 ? -7.622 9.551 35.302 1.00 86.62 298 SER A N 1
ATOM 2243 C CA . SER A 1 298 ? -8.421 10.771 35.137 1.00 86.62 298 SER A CA 1
ATOM 2244 C C . SER A 1 298 ? -8.586 11.163 33.663 1.00 86.62 298 SER A C 1
ATOM 2246 O O . SER A 1 298 ? -7.739 10.849 32.827 1.00 86.62 298 SER A O 1
ATOM 2248 N N . ASN A 1 299 ? -9.606 11.970 33.351 1.00 80.88 299 ASN A N 1
ATOM 2249 C CA . ASN A 1 299 ? -9.787 12.562 32.016 1.00 80.88 299 ASN A CA 1
ATOM 2250 C C . ASN A 1 299 ? -8.550 13.341 31.523 1.00 80.88 299 ASN A C 1
ATOM 2252 O O . ASN A 1 299 ? -8.285 13.386 30.322 1.00 80.88 299 ASN A O 1
ATOM 2256 N N . ASN A 1 300 ? -7.772 13.928 32.440 1.00 81.94 300 ASN A N 1
ATOM 2257 C CA . ASN A 1 300 ? -6.519 14.608 32.107 1.00 81.94 300 ASN A CA 1
ATOM 2258 C C . ASN A 1 300 ? -5.416 13.611 31.732 1.00 81.94 300 ASN A C 1
ATOM 2260 O O . ASN A 1 300 ? -4.679 13.872 30.789 1.00 81.94 300 ASN A O 1
ATOM 2264 N N . ALA A 1 301 ? -5.332 12.459 32.408 1.00 81.88 301 ALA A N 1
ATOM 2265 C CA . ALA A 1 301 ? -4.421 11.381 32.024 1.00 81.88 301 ALA A CA 1
ATOM 2266 C C . ALA A 1 301 ? -4.816 10.767 30.669 1.00 81.88 301 ALA A C 1
ATOM 2268 O O . ALA A 1 301 ? -3.951 10.532 29.836 1.00 81.88 301 ALA A O 1
ATOM 2269 N N . VAL A 1 302 ? -6.116 10.594 30.402 1.00 82.69 302 VAL A N 1
ATOM 2270 C CA . VAL A 1 302 ? -6.630 10.092 29.114 1.00 82.69 302 VAL A CA 1
ATOM 2271 C C . VAL A 1 302 ? -6.324 11.043 27.947 1.00 82.69 302 VAL A C 1
ATOM 2273 O O . VAL A 1 302 ? -5.871 10.610 26.891 1.00 82.69 302 VAL A O 1
ATOM 2276 N N . ARG A 1 303 ? -6.530 12.355 28.114 1.00 77.44 303 ARG A N 1
ATOM 2277 C CA . ARG A 1 303 ? -6.178 13.336 27.069 1.00 77.44 303 ARG A CA 1
ATOM 2278 C C . ARG A 1 303 ? -4.666 13.501 26.927 1.00 77.44 303 ARG A C 1
ATOM 2280 O O . ARG A 1 303 ? -4.157 13.541 25.810 1.00 77.44 303 ARG A O 1
ATOM 2287 N N . GLY A 1 304 ? -3.966 13.552 28.060 1.00 78.44 304 GLY A N 1
ATOM 2288 C CA . GLY A 1 304 ? -2.514 13.647 28.126 1.00 78.44 304 GLY A CA 1
ATOM 2289 C C . GLY A 1 304 ? -1.833 12.458 27.461 1.00 78.44 304 GLY A C 1
ATOM 2290 O O . GLY A 1 304 ? -0.896 12.670 26.706 1.00 78.44 304 GLY 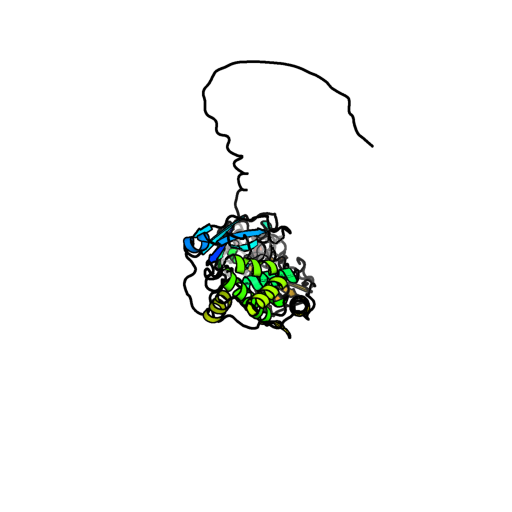A O 1
ATOM 2291 N N . VAL A 1 305 ? -2.334 11.229 27.638 1.00 80.94 305 VAL A N 1
ATOM 2292 C CA . VAL A 1 305 ? -1.748 10.059 26.975 1.00 80.94 305 VAL A CA 1
ATOM 2293 C C . VAL A 1 305 ? -1.915 10.145 25.461 1.00 80.94 305 VAL A C 1
ATOM 2295 O O . VAL A 1 305 ? -0.922 10.025 24.763 1.00 80.94 305 VAL A O 1
ATOM 2298 N N . ILE A 1 306 ? -3.086 10.476 24.905 1.00 75.38 306 ILE A N 1
ATOM 2299 C CA . ILE A 1 306 ? -3.224 10.603 23.436 1.00 75.38 306 ILE A CA 1
ATOM 2300 C C . ILE A 1 306 ? -2.308 11.694 22.864 1.00 75.38 306 ILE A C 1
ATOM 2302 O O . ILE A 1 306 ? -1.721 11.523 21.793 1.00 75.38 306 ILE A O 1
ATOM 2306 N N . GLN A 1 307 ? -2.129 12.800 23.587 1.00 70.19 307 GLN A N 1
ATOM 2307 C CA . GLN A 1 307 ? -1.200 13.854 23.185 1.00 70.19 307 GLN A CA 1
ATOM 2308 C C . GLN A 1 307 ? 0.267 13.393 23.290 1.00 70.19 307 GLN A C 1
ATOM 2310 O O . GLN A 1 307 ? 0.996 13.547 22.312 1.00 70.19 307 GLN A O 1
ATOM 2315 N N . ASN A 1 308 ? 0.650 12.720 24.380 1.00 65.75 308 ASN A N 1
ATOM 2316 C CA . ASN A 1 308 ? 2.040 12.436 24.764 1.00 65.75 308 ASN A CA 1
ATOM 2317 C C . ASN A 1 308 ? 2.515 10.985 24.520 1.00 65.75 308 ASN A C 1
ATOM 2319 O O . ASN A 1 308 ? 3.661 10.681 24.801 1.00 65.75 308 ASN A O 1
ATOM 2323 N N . THR A 1 309 ? 1.689 10.071 23.991 1.00 57.78 309 THR A N 1
ATOM 2324 C CA . THR A 1 309 ? 2.094 8.673 23.665 1.00 57.78 309 THR A CA 1
ATOM 2325 C C . THR A 1 309 ? 3.218 8.621 22.619 1.00 57.78 309 THR A C 1
ATOM 2327 O O . THR A 1 309 ? 3.812 7.573 22.390 1.00 57.78 309 THR A O 1
ATOM 2330 N N . ILE A 1 310 ? 3.508 9.749 21.972 1.00 56.56 310 ILE A N 1
ATOM 2331 C CA . ILE A 1 310 ? 4.426 9.869 20.848 1.00 56.56 310 ILE A CA 1
ATOM 2332 C C . ILE A 1 310 ? 5.459 10.938 21.201 1.00 56.56 310 ILE A C 1
ATOM 2334 O O . ILE A 1 310 ? 5.207 12.126 21.006 1.00 56.56 310 ILE A O 1
ATOM 2338 N N . ASP A 1 311 ? 6.592 10.493 21.742 1.00 51.41 311 ASP A N 1
ATOM 2339 C CA . ASP A 1 311 ? 7.758 11.344 22.018 1.00 51.41 311 ASP A CA 1
ATOM 2340 C C . ASP A 1 311 ? 8.576 11.657 20.753 1.00 51.41 311 ASP A C 1
ATOM 2342 O O . ASP A 1 311 ? 9.367 12.601 20.744 1.00 51.41 311 ASP A O 1
ATOM 2346 N N . GLU A 1 312 ? 8.387 10.901 19.665 1.00 57.69 312 GLU A N 1
ATOM 2347 C CA . GLU A 1 312 ? 9.017 11.208 18.378 1.00 57.69 312 GLU A CA 1
ATOM 2348 C C . GLU A 1 312 ? 8.187 12.251 17.607 1.00 57.69 312 GLU A C 1
ATOM 2350 O O . GLU A 1 312 ? 6.988 12.044 17.388 1.00 57.69 312 GLU A O 1
ATOM 2355 N N . PRO A 1 313 ? 8.779 13.382 17.173 1.00 64.19 313 PRO A N 1
ATOM 2356 C CA . PRO A 1 313 ? 8.096 14.292 16.265 1.00 64.19 313 PRO A CA 1
ATOM 2357 C C . PRO A 1 313 ? 7.775 13.553 14.962 1.00 64.19 313 PRO A C 1
ATOM 2359 O O . PRO A 1 313 ? 8.624 12.839 14.432 1.00 64.19 313 PRO A O 1
ATOM 2362 N N . ILE A 1 314 ? 6.559 13.746 14.443 1.00 69.56 314 ILE A N 1
ATOM 2363 C CA . ILE A 1 314 ? 6.146 13.201 13.143 1.00 69.56 314 ILE A CA 1
ATOM 2364 C C . ILE A 1 314 ? 7.157 13.663 12.094 1.00 69.56 314 ILE A C 1
ATOM 2366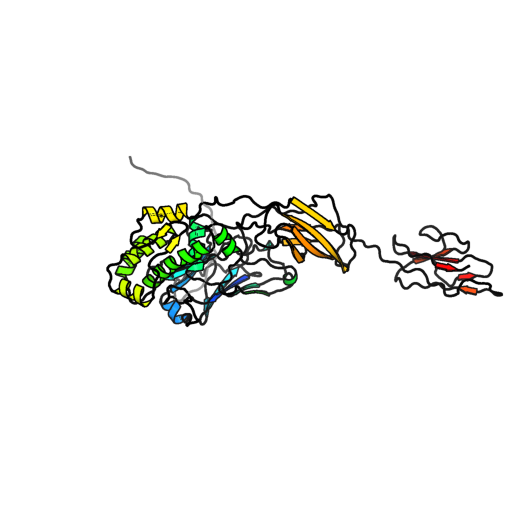 O O . ILE A 1 314 ? 7.294 14.871 11.864 1.00 69.56 314 ILE A O 1
ATOM 2370 N N . ASP A 1 315 ? 7.850 12.716 11.462 1.00 80.94 315 ASP A N 1
ATOM 2371 C CA . ASP A 1 315 ? 8.693 13.055 10.329 1.00 80.94 315 ASP A CA 1
ATOM 2372 C C . ASP A 1 315 ? 7.799 13.493 9.172 1.00 80.94 315 ASP A C 1
ATOM 2374 O O . ASP A 1 315 ? 6.840 12.819 8.794 1.00 80.94 315 ASP A O 1
ATOM 2378 N N . THR A 1 316 ? 8.107 14.665 8.639 1.00 84.81 316 THR A N 1
ATOM 2379 C CA . THR A 1 316 ? 7.390 15.297 7.525 1.00 84.81 316 THR A CA 1
ATOM 2380 C C . THR A 1 316 ? 8.327 15.592 6.358 1.00 84.81 316 THR A C 1
ATOM 2382 O O . THR A 1 316 ? 7.949 16.284 5.411 1.00 84.81 316 THR A O 1
ATOM 2385 N N . THR A 1 317 ? 9.561 15.089 6.431 1.00 90.38 317 THR A N 1
ATOM 2386 C CA . THR A 1 317 ? 10.609 15.286 5.436 1.00 90.38 317 THR A CA 1
ATOM 2387 C C . THR A 1 317 ? 10.399 14.291 4.298 1.00 90.38 317 THR A C 1
ATOM 2389 O O . THR A 1 317 ? 10.431 13.092 4.539 1.00 90.38 317 THR A O 1
ATOM 2392 N N . PRO A 1 318 ? 10.166 14.725 3.048 1.00 93.69 318 PRO A N 1
ATOM 2393 C CA . PRO A 1 318 ? 10.025 13.777 1.953 1.00 93.69 318 PRO A CA 1
ATOM 2394 C C . PRO A 1 318 ? 11.382 13.207 1.515 1.00 93.69 318 PRO A C 1
ATOM 2396 O O . PRO A 1 318 ? 12.339 13.979 1.384 1.00 93.69 318 PRO A O 1
ATOM 2399 N N . PRO A 1 319 ? 11.452 11.912 1.163 1.00 95.75 319 PRO A N 1
ATOM 2400 C CA . PRO A 1 319 ? 12.678 11.293 0.679 1.00 95.75 319 PRO A CA 1
ATOM 2401 C C . PRO A 1 319 ? 13.105 11.882 -0.670 1.00 95.75 319 PRO A C 1
ATOM 2403 O O . PRO A 1 319 ? 12.283 12.153 -1.553 1.00 95.75 319 PRO A O 1
ATOM 2406 N N . ALA A 1 320 ? 14.413 12.023 -0.866 1.00 96.25 320 ALA A N 1
ATOM 2407 C CA . ALA A 1 320 ? 15.018 12.465 -2.117 1.00 96.25 320 ALA A CA 1
ATOM 2408 C C . ALA A 1 320 ? 15.762 11.316 -2.810 1.00 96.25 320 ALA A C 1
ATOM 2410 O O . ALA A 1 320 ? 16.316 10.435 -2.158 1.00 96.25 320 ALA A O 1
ATOM 2411 N N . ILE A 1 321 ? 15.831 11.348 -4.143 1.00 97.25 321 ILE A N 1
ATOM 2412 C CA . ILE A 1 321 ? 16.755 10.501 -4.910 1.00 97.25 321 ILE A CA 1
ATOM 2413 C C . ILE A 1 321 ? 18.085 11.251 -5.037 1.00 97.25 321 ILE A C 1
ATOM 2415 O O . ILE A 1 321 ? 18.183 12.234 -5.771 1.00 97.25 321 ILE A O 1
ATOM 2419 N N . GLU A 1 322 ? 19.093 10.802 -4.290 1.00 95.81 322 GLU A N 1
ATOM 2420 C CA . GLU A 1 322 ? 20.433 11.405 -4.246 1.00 95.81 322 GLU A CA 1
ATOM 2421 C C . GLU A 1 322 ? 21.349 10.916 -5.369 1.00 95.81 322 GLU A C 1
ATOM 2423 O O . GLU A 1 322 ? 22.296 11.601 -5.753 1.00 95.81 322 GLU A O 1
ATOM 2428 N N . PHE A 1 323 ? 21.089 9.707 -5.868 1.00 94.56 323 PHE A N 1
ATOM 2429 C CA . PHE A 1 323 ? 21.840 9.091 -6.953 1.00 94.56 323 PHE A CA 1
ATOM 2430 C C . PHE A 1 323 ? 20.883 8.413 -7.926 1.00 94.56 323 PHE A C 1
ATOM 2432 O O . PHE A 1 323 ? 19.982 7.692 -7.498 1.00 94.56 323 PHE A O 1
ATOM 2439 N N . ALA A 1 324 ? 21.115 8.610 -9.220 1.00 93.69 324 ALA A N 1
ATOM 2440 C CA . ALA A 1 324 ? 20.472 7.891 -10.311 1.00 93.69 324 ALA A CA 1
ATOM 2441 C C . ALA A 1 324 ? 21.464 7.735 -11.476 1.00 93.69 324 ALA A C 1
ATOM 2443 O O . ALA A 1 324 ? 22.019 8.725 -11.955 1.00 93.69 324 ALA A O 1
ATOM 2444 N N . SER A 1 325 ? 21.665 6.508 -11.950 1.00 92.38 325 SER A N 1
ATOM 2445 C CA . SER A 1 325 ? 22.556 6.165 -13.066 1.00 92.38 325 SER A CA 1
ATOM 2446 C C . SER A 1 325 ? 21.879 5.166 -14.004 1.00 92.38 325 SER A C 1
ATOM 2448 O O . SER A 1 325 ? 21.055 4.367 -13.558 1.00 92.38 325 SER A O 1
ATOM 2450 N N . ILE A 1 326 ? 22.209 5.200 -15.298 1.00 93.12 326 ILE A N 1
ATOM 2451 C CA . ILE A 1 326 ? 21.658 4.296 -16.315 1.00 93.12 326 ILE A CA 1
ATOM 2452 C C . ILE A 1 326 ? 22.760 3.548 -17.076 1.00 93.12 326 ILE A C 1
ATOM 2454 O O . ILE A 1 326 ? 23.735 4.138 -17.543 1.00 93.12 326 ILE A O 1
ATOM 2458 N N . SER A 1 327 ? 22.595 2.232 -17.233 1.00 87.31 327 SER A N 1
ATOM 2459 C CA . SER A 1 327 ? 23.570 1.361 -17.902 1.00 87.31 327 SER A CA 1
ATOM 2460 C C . SER A 1 327 ? 22.905 0.193 -18.650 1.00 87.31 327 SER A C 1
ATOM 2462 O O . SER A 1 327 ? 21.814 -0.224 -18.265 1.00 87.31 327 SER A O 1
ATOM 2464 N N . PRO A 1 328 ? 23.530 -0.379 -19.699 1.00 93.44 328 PRO A N 1
ATOM 2465 C CA . PRO A 1 328 ? 24.746 0.087 -20.376 1.00 93.44 328 PRO A CA 1
ATOM 2466 C C . PRO A 1 328 ? 24.502 1.372 -21.188 1.00 93.44 328 PRO A C 1
ATOM 2468 O O . PRO A 1 328 ? 23.362 1.780 -21.399 1.00 93.44 328 PRO A O 1
ATOM 2471 N N . SER A 1 329 ? 25.568 2.020 -21.665 1.00 84.06 329 SER A N 1
ATOM 2472 C CA . SER A 1 329 ? 25.471 3.261 -22.456 1.00 84.06 329 SER A CA 1
ATOM 2473 C C . SER A 1 329 ? 24.884 3.069 -23.862 1.00 84.06 329 SER A C 1
ATOM 2475 O O . SER A 1 329 ? 24.396 4.023 -24.467 1.00 84.06 329 SER A O 1
ATOM 2477 N N . ALA A 1 330 ? 24.892 1.837 -24.369 1.00 84.69 330 ALA A N 1
ATOM 2478 C CA . ALA A 1 330 ? 24.200 1.421 -25.580 1.00 84.69 330 ALA A CA 1
ATOM 2479 C C . ALA A 1 330 ? 23.623 0.012 -25.370 1.00 84.69 330 ALA A C 1
ATOM 2481 O O . ALA A 1 330 ? 24.303 -0.832 -24.788 1.00 84.69 330 ALA A O 1
ATOM 2482 N N . VAL A 1 331 ? 22.385 -0.224 -25.812 1.00 88.19 331 VAL A N 1
ATOM 2483 C CA . VAL A 1 331 ? 21.616 -1.459 -25.563 1.00 88.19 331 VAL A CA 1
ATOM 2484 C C . VAL A 1 331 ? 20.827 -1.868 -26.811 1.00 88.19 331 VAL A C 1
ATOM 2486 O O . VAL A 1 331 ? 20.281 -1.007 -27.500 1.00 88.19 331 VAL A O 1
ATOM 2489 N N . LYS A 1 332 ? 20.763 -3.160 -27.138 1.00 86.69 332 LYS A N 1
ATOM 2490 C CA . LYS A 1 332 ? 20.021 -3.682 -28.302 1.00 86.69 332 LYS A CA 1
ATOM 2491 C C . LYS A 1 332 ? 18.630 -4.184 -27.921 1.00 86.69 332 LYS A C 1
ATOM 2493 O O . LYS A 1 332 ? 18.347 -4.457 -26.759 1.00 86.69 332 LYS A O 1
ATOM 2498 N N . ALA A 1 333 ? 17.757 -4.353 -28.914 1.00 87.06 333 ALA A N 1
ATOM 2499 C CA . ALA A 1 333 ? 16.497 -5.065 -28.707 1.00 87.06 333 ALA A CA 1
ATOM 2500 C C . ALA A 1 333 ? 16.770 -6.497 -28.201 1.00 87.06 333 ALA A C 1
ATOM 2502 O O . ALA A 1 333 ? 17.665 -7.176 -28.704 1.00 87.06 333 ALA A O 1
ATOM 2503 N N . GLY A 1 334 ? 16.022 -6.932 -27.186 1.00 87.69 334 GLY A N 1
ATOM 2504 C CA . GLY A 1 334 ? 16.245 -8.187 -26.462 1.00 87.69 334 GLY A CA 1
ATOM 2505 C C . GLY A 1 334 ? 17.269 -8.108 -25.320 1.00 87.69 334 GLY A C 1
ATOM 2506 O O . GLY A 1 334 ? 17.306 -9.015 -24.491 1.00 87.69 334 GLY A O 1
ATOM 2507 N N . GLU A 1 335 ? 18.059 -7.036 -25.217 1.00 90.94 335 GLU A N 1
ATOM 2508 C CA . GLU A 1 335 ? 18.947 -6.786 -24.075 1.00 90.94 335 GLU A CA 1
ATOM 2509 C C . GLU A 1 335 ? 18.242 -5.950 -22.992 1.00 90.94 335 GLU A C 1
ATOM 2511 O O . GLU A 1 335 ? 17.239 -5.275 -23.244 1.00 90.94 335 GLU A O 1
ATOM 2516 N N . SER A 1 336 ? 18.770 -5.991 -21.765 1.00 92.62 336 SER A N 1
ATOM 2517 C CA . SER A 1 336 ? 18.223 -5.240 -20.631 1.00 92.62 336 SER A CA 1
ATOM 2518 C C . SER A 1 336 ? 19.025 -3.981 -20.325 1.00 92.62 336 SER A C 1
ATOM 2520 O O . SER A 1 336 ? 20.251 -4.015 -20.224 1.00 92.62 336 SER A O 1
ATOM 2522 N N . VAL A 1 337 ? 18.301 -2.889 -20.094 1.00 94.12 337 VAL A N 1
ATOM 2523 C CA . VAL A 1 337 ? 18.815 -1.650 -19.512 1.00 94.12 337 VAL A CA 1
ATOM 2524 C C . VAL A 1 337 ? 18.473 -1.600 -18.023 1.00 94.12 337 VAL A C 1
ATOM 2526 O O . VAL A 1 337 ? 17.440 -2.115 -17.585 1.00 94.12 337 VAL A O 1
ATOM 2529 N N . PHE A 1 338 ? 19.354 -0.987 -17.241 1.00 94.56 338 PHE A N 1
ATOM 2530 C CA . PHE A 1 338 ? 19.272 -0.882 -15.793 1.00 94.56 338 PHE A CA 1
ATOM 2531 C C . PHE A 1 338 ? 19.317 0.576 -15.353 1.00 94.56 338 PHE A C 1
ATOM 2533 O O . PHE A 1 338 ? 20.146 1.339 -15.847 1.00 94.56 338 PHE A O 1
ATOM 2540 N N . VAL A 1 339 ? 18.474 0.930 -14.383 1.00 96.56 339 VAL A N 1
ATOM 2541 C CA . VAL A 1 339 ? 18.583 2.184 -13.629 1.00 96.56 339 VAL A CA 1
ATOM 2542 C C . VAL A 1 339 ? 18.954 1.834 -12.194 1.00 96.56 339 VAL A C 1
ATOM 2544 O O . VAL A 1 339 ? 18.206 1.132 -11.513 1.00 96.56 339 VAL A O 1
ATOM 2547 N N . GLU A 1 340 ? 20.113 2.296 -11.742 1.00 93.62 340 GLU A N 1
ATOM 2548 C CA . GLU A 1 340 ? 20.557 2.182 -10.351 1.00 93.62 340 GLU A CA 1
ATOM 2549 C C . GLU A 1 340 ? 20.262 3.496 -9.635 1.00 93.62 340 GLU A C 1
ATOM 2551 O O . GLU A 1 340 ? 20.561 4.566 -10.166 1.00 93.62 340 GLU A O 1
ATOM 2556 N N . LEU A 1 341 ? 19.661 3.431 -8.447 1.00 96.56 341 LEU A N 1
ATOM 2557 C CA . LEU A 1 341 ? 19.252 4.619 -7.699 1.00 96.56 341 LEU A CA 1
ATOM 2558 C C . LEU A 1 341 ? 19.498 4.476 -6.191 1.00 96.56 341 LEU A C 1
ATOM 2560 O O . LEU A 1 341 ? 19.444 3.371 -5.647 1.00 96.56 341 LEU A O 1
ATOM 2564 N N . ARG A 1 342 ? 19.742 5.603 -5.513 1.00 96.81 342 ARG A N 1
ATOM 2565 C CA . ARG A 1 342 ? 19.858 5.689 -4.049 1.00 96.81 342 ARG A CA 1
ATOM 2566 C C . ARG A 1 342 ? 18.951 6.786 -3.500 1.00 96.81 342 ARG A C 1
ATOM 2568 O O . ARG A 1 342 ? 19.035 7.928 -3.953 1.00 96.81 342 ARG A O 1
ATOM 2575 N N . ALA A 1 343 ? 18.127 6.438 -2.519 1.00 97.38 343 ALA A N 1
ATOM 2576 C CA . ALA A 1 343 ? 17.342 7.384 -1.736 1.00 97.38 343 ALA A CA 1
ATOM 2577 C C . ALA A 1 343 ? 18.169 7.985 -0.579 1.00 97.38 343 ALA A C 1
ATOM 2579 O O . ALA A 1 343 ? 19.144 7.379 -0.133 1.00 97.38 343 ALA A O 1
ATOM 2580 N N . SER A 1 344 ? 17.759 9.152 -0.078 1.00 96.44 344 SER A N 1
ATOM 2581 C CA . SER A 1 344 ? 18.316 9.791 1.126 1.00 96.44 344 SER A CA 1
ATOM 2582 C C . SER A 1 344 ? 18.079 8.983 2.408 1.00 96.44 344 SER A C 1
ATOM 2584 O O . SER A 1 344 ? 18.788 9.160 3.395 1.00 96.44 344 SER A O 1
ATOM 2586 N N . GLU A 1 345 ? 17.082 8.097 2.399 1.00 95.19 345 GLU A N 1
ATOM 2587 C CA . GLU A 1 345 ? 16.585 7.375 3.570 1.00 95.19 345 GLU A CA 1
ATOM 2588 C C . GLU A 1 345 ? 15.840 6.078 3.183 1.00 95.19 345 GLU A C 1
ATOM 2590 O O . GLU A 1 345 ? 15.530 5.881 2.002 1.00 95.19 345 GLU A O 1
ATOM 2595 N N . PRO A 1 346 ? 15.549 5.178 4.146 1.00 94.25 346 PRO A N 1
ATOM 2596 C CA . PRO A 1 346 ? 14.851 3.925 3.874 1.00 94.25 346 PRO A CA 1
ATOM 2597 C C . PRO A 1 346 ? 13.402 4.122 3.411 1.00 94.25 346 PRO A C 1
ATOM 2599 O O . PRO A 1 346 ? 12.601 4.792 4.067 1.00 94.25 346 PRO A O 1
ATOM 2602 N N . LEU A 1 347 ? 13.043 3.465 2.306 1.00 93.56 347 LEU A N 1
ATOM 2603 C CA . LEU A 1 347 ? 11.697 3.525 1.728 1.00 93.56 347 LEU A CA 1
ATOM 2604 C C . LEU A 1 347 ? 10.772 2.435 2.298 1.00 93.56 347 LEU A C 1
ATOM 2606 O O . LEU A 1 347 ? 11.198 1.300 2.511 1.00 93.56 347 LEU A O 1
ATOM 2610 N N . ILE A 1 348 ? 9.478 2.736 2.471 1.00 91.81 348 ILE A N 1
ATOM 2611 C CA . ILE A 1 348 ? 8.470 1.757 2.942 1.00 91.81 348 ILE A CA 1
ATOM 2612 C C . ILE A 1 348 ? 8.174 0.650 1.919 1.00 91.81 348 ILE A C 1
ATOM 2614 O O . ILE A 1 348 ? 7.697 -0.433 2.263 1.00 91.81 348 ILE A O 1
ATOM 2618 N N . SER A 1 349 ? 8.428 0.916 0.639 1.00 89.44 349 SER A N 1
ATOM 2619 C CA . SER A 1 349 ? 8.355 -0.078 -0.428 1.00 89.44 349 SER A CA 1
ATOM 2620 C C . SER A 1 349 ? 9.263 0.291 -1.592 1.00 89.44 349 SER A C 1
ATOM 2622 O O . SER A 1 349 ? 9.721 1.426 -1.697 1.00 89.44 349 SER A O 1
ATOM 2624 N N . LEU A 1 350 ? 9.480 -0.671 -2.491 1.00 91.81 350 LEU A N 1
ATOM 2625 C CA . LEU A 1 350 ? 10.155 -0.439 -3.766 1.00 91.81 350 LEU A CA 1
ATOM 2626 C C . LEU A 1 350 ? 9.497 0.747 -4.504 1.00 91.81 350 LEU A C 1
ATOM 2628 O O . LEU A 1 350 ? 8.264 0.767 -4.600 1.00 91.81 350 LEU A O 1
ATOM 2632 N N . PRO A 1 351 ? 10.281 1.708 -5.026 1.00 93.06 351 PRO A N 1
ATOM 2633 C CA . PRO A 1 351 ? 9.742 2.810 -5.812 1.00 93.06 351 PRO A CA 1
ATOM 2634 C C . PRO A 1 351 ? 9.219 2.296 -7.157 1.00 93.06 351 PRO A C 1
ATOM 2636 O O . PRO A 1 351 ? 9.702 1.289 -7.683 1.00 93.06 351 PRO A O 1
ATOM 2639 N N . LEU A 1 352 ? 8.262 3.008 -7.750 1.00 91.31 352 LEU A N 1
ATOM 2640 C CA . LEU A 1 352 ? 7.835 2.734 -9.118 1.00 91.31 352 LEU A CA 1
ATOM 2641 C C . LEU A 1 352 ? 8.878 3.319 -10.072 1.00 91.31 352 LEU A C 1
ATOM 2643 O O . LEU A 1 352 ? 9.102 4.524 -10.080 1.00 91.31 352 LEU A O 1
ATOM 2647 N N . VAL A 1 353 ? 9.504 2.491 -10.905 1.00 93.69 353 VAL A N 1
ATOM 2648 C CA . VAL A 1 353 ? 10.394 2.980 -11.966 1.00 93.69 353 VAL A CA 1
ATOM 2649 C C . VAL A 1 353 ? 9.791 2.628 -13.312 1.00 93.69 353 VAL A C 1
ATOM 2651 O O . VAL A 1 353 ? 9.528 1.461 -13.593 1.00 93.69 353 VAL A O 1
ATOM 2654 N N . ARG A 1 354 ? 9.591 3.633 -14.163 1.00 92.00 354 ARG A N 1
ATOM 2655 C CA . ARG A 1 354 ? 9.234 3.443 -15.570 1.00 92.00 354 ARG A CA 1
ATOM 2656 C C . ARG A 1 354 ? 10.451 3.718 -16.433 1.00 92.00 354 ARG A C 1
ATOM 2658 O O . ARG A 1 354 ? 11.080 4.758 -16.283 1.00 92.00 354 ARG A O 1
ATOM 2665 N N . ILE A 1 355 ? 10.762 2.814 -17.354 1.00 93.38 355 ILE A N 1
ATOM 2666 C CA . ILE A 1 355 ? 11.812 2.974 -18.366 1.00 93.38 355 ILE A CA 1
ATOM 2667 C C . ILE A 1 355 ? 11.122 2.894 -19.733 1.00 93.38 355 ILE A C 1
ATOM 2669 O O . ILE A 1 355 ? 10.245 2.058 -19.930 1.00 93.38 355 ILE A O 1
ATOM 2673 N N . LEU A 1 356 ? 11.435 3.799 -20.667 1.00 91.38 356 LEU A N 1
ATOM 2674 C CA . LEU A 1 356 ? 10.731 3.906 -21.961 1.00 91.38 356 LEU A CA 1
ATOM 2675 C C . LEU A 1 356 ? 9.188 3.977 -21.799 1.00 91.38 356 LEU A C 1
ATOM 2677 O O . LEU A 1 356 ? 8.432 3.457 -22.615 1.00 91.38 356 LEU A O 1
ATOM 2681 N N . GLY A 1 357 ? 8.713 4.570 -20.694 1.00 88.06 357 GLY A N 1
ATOM 2682 C CA . GLY A 1 357 ? 7.296 4.646 -20.296 1.00 88.06 357 GLY A CA 1
ATOM 2683 C C . GLY A 1 357 ? 6.688 3.366 -19.691 1.00 88.06 357 GLY A C 1
ATOM 2684 O O . GLY A 1 357 ? 5.652 3.443 -19.025 1.00 88.06 357 GLY A O 1
ATOM 2685 N N . ARG A 1 358 ? 7.333 2.207 -19.861 1.00 88.31 358 ARG A N 1
ATOM 2686 C CA . ARG A 1 358 ? 6.893 0.888 -19.369 1.00 88.31 358 ARG A CA 1
ATOM 2687 C C . ARG A 1 358 ? 7.380 0.661 -17.937 1.00 88.31 358 ARG A C 1
ATOM 2689 O O . ARG A 1 358 ? 8.484 1.089 -17.605 1.00 88.31 358 ARG A O 1
ATOM 2696 N N . THR A 1 359 ? 6.600 0.002 -17.079 1.00 88.19 359 THR A N 1
ATOM 2697 C CA . THR A 1 359 ? 7.059 -0.282 -15.707 1.00 88.19 359 THR A CA 1
ATOM 2698 C C . THR A 1 359 ? 8.207 -1.293 -15.721 1.00 88.19 359 THR A C 1
ATOM 2700 O O . THR A 1 359 ? 8.105 -2.370 -16.305 1.00 88.19 359 THR A O 1
ATOM 2703 N N . ALA A 1 360 ? 9.316 -0.933 -15.079 1.00 91.69 360 ALA A N 1
ATOM 2704 C CA . ALA A 1 360 ? 10.502 -1.763 -14.931 1.00 91.69 360 ALA A CA 1
ATOM 2705 C C . ALA A 1 360 ? 10.393 -2.668 -13.693 1.00 91.69 360 ALA A C 1
ATOM 2707 O O . ALA A 1 360 ? 9.752 -2.319 -12.701 1.00 91.69 360 ALA A O 1
ATOM 2708 N N . ALA A 1 361 ? 11.059 -3.821 -13.725 1.00 91.19 361 ALA A N 1
ATOM 2709 C CA . ALA A 1 361 ? 11.176 -4.685 -12.555 1.00 91.19 361 ALA A CA 1
ATOM 2710 C C . ALA A 1 361 ? 12.200 -4.082 -11.584 1.00 91.19 361 ALA A C 1
ATOM 2712 O O . ALA A 1 361 ? 13.364 -3.917 -11.949 1.00 91.19 361 ALA A O 1
ATOM 2713 N N . VAL A 1 362 ? 11.779 -3.743 -10.363 1.00 94.12 362 VAL A N 1
ATOM 2714 C CA . VAL A 1 362 ? 12.633 -3.107 -9.346 1.00 94.12 362 VAL A CA 1
ATOM 2715 C C . VAL A 1 362 ? 13.008 -4.116 -8.267 1.00 94.12 362 VAL A C 1
ATOM 2717 O O . VAL A 1 362 ? 12.152 -4.835 -7.758 1.00 94.12 362 VAL A O 1
ATOM 2720 N N . THR A 1 363 ? 14.283 -4.151 -7.887 1.00 93.94 363 THR A N 1
ATOM 2721 C CA . THR A 1 363 ? 14.793 -4.930 -6.754 1.00 93.94 363 THR A CA 1
ATOM 2722 C C . THR A 1 363 ? 15.542 -4.027 -5.779 1.00 93.94 363 THR A C 1
ATOM 2724 O O . THR A 1 363 ? 16.252 -3.103 -6.180 1.00 93.94 363 THR A O 1
ATOM 2727 N N . ALA A 1 364 ? 15.387 -4.281 -4.478 1.00 94.31 364 ALA A N 1
ATOM 2728 C CA . ALA A 1 364 ? 16.222 -3.652 -3.460 1.00 94.31 364 ALA A CA 1
ATOM 2729 C C . ALA A 1 364 ? 17.607 -4.317 -3.452 1.00 94.31 364 ALA A C 1
ATOM 2731 O O . ALA A 1 364 ? 17.715 -5.543 -3.445 1.00 94.31 364 ALA A O 1
ATOM 2732 N N . VAL A 1 365 ? 18.657 -3.500 -3.444 1.00 93.00 365 VAL A N 1
ATOM 2733 C CA . VAL A 1 365 ? 20.051 -3.923 -3.233 1.00 93.00 365 VAL A CA 1
ATOM 2734 C C . VAL A 1 365 ? 20.399 -3.819 -1.745 1.00 93.00 365 VAL A C 1
ATOM 2736 O O . VAL A 1 365 ? 21.098 -4.670 -1.202 1.00 93.00 365 VAL A O 1
ATOM 2739 N N . ASN A 1 366 ? 19.885 -2.781 -1.084 1.00 91.50 366 ASN A N 1
ATOM 2740 C CA . ASN A 1 366 ? 19.856 -2.587 0.366 1.00 91.50 366 ASN A CA 1
ATOM 2741 C C . ASN A 1 366 ? 18.681 -1.637 0.703 1.00 91.50 366 ASN A C 1
ATOM 2743 O O . ASN A 1 366 ? 17.874 -1.335 -0.172 1.00 91.50 366 ASN A O 1
ATOM 2747 N N . GLU A 1 367 ? 18.572 -1.163 1.946 1.00 88.88 367 GLU A N 1
ATOM 2748 C CA . GLU A 1 367 ? 17.468 -0.292 2.395 1.00 88.88 367 GLU A CA 1
ATOM 2749 C C . GLU A 1 367 ? 17.409 1.080 1.690 1.00 88.88 367 GLU A C 1
ATOM 2751 O O . GLU A 1 367 ? 16.335 1.673 1.604 1.00 88.88 367 GLU A O 1
ATOM 2756 N N . LEU A 1 368 ? 18.540 1.572 1.168 1.00 93.56 368 LEU A N 1
ATOM 2757 C CA . LEU A 1 368 ? 18.666 2.868 0.486 1.00 93.56 368 LEU A CA 1
ATOM 2758 C C . LEU A 1 368 ? 18.828 2.743 -1.034 1.00 93.56 368 LEU A C 1
ATOM 2760 O O . LEU A 1 368 ? 18.556 3.698 -1.759 1.00 93.56 368 LEU A O 1
ATOM 2764 N N . SER A 1 369 ? 19.345 1.615 -1.530 1.00 94.25 369 SER A N 1
ATOM 2765 C CA . SER A 1 369 ? 19.724 1.427 -2.937 1.00 94.25 369 SER A CA 1
ATOM 2766 C C . SER A 1 369 ? 18.847 0.408 -3.650 1.00 94.25 369 SER A C 1
ATOM 2768 O O . SER A 1 369 ? 18.659 -0.710 -3.171 1.00 94.25 369 SER A O 1
ATOM 2770 N N . PHE A 1 370 ? 18.400 0.760 -4.853 1.00 97.06 370 PHE A N 1
ATOM 2771 C CA . PHE A 1 370 ? 17.507 -0.051 -5.677 1.00 97.06 370 PHE A CA 1
ATOM 2772 C C . PHE A 1 370 ? 18.042 -0.144 -7.107 1.00 97.06 370 PHE A C 1
ATOM 2774 O O . PHE A 1 370 ? 18.725 0.760 -7.594 1.00 97.06 370 PHE A O 1
ATOM 2781 N N . ARG A 1 371 ? 17.704 -1.234 -7.795 1.00 95.56 371 ARG A N 1
ATOM 2782 C CA . ARG A 1 371 ? 18.015 -1.439 -9.209 1.00 95.56 371 ARG A CA 1
ATOM 2783 C C . ARG A 1 371 ? 16.741 -1.788 -9.962 1.00 95.56 371 ARG A C 1
ATOM 2785 O O . ARG A 1 371 ? 16.092 -2.785 -9.666 1.00 95.56 371 ARG A O 1
ATOM 2792 N N . ALA A 1 372 ? 16.395 -0.966 -10.942 1.00 96.38 372 ALA A N 1
ATOM 2793 C CA . ALA A 1 372 ? 15.338 -1.243 -11.902 1.00 96.38 372 ALA A CA 1
ATOM 2794 C C . ALA A 1 372 ? 15.928 -1.880 -13.166 1.00 96.38 372 ALA A C 1
ATOM 2796 O O . ALA A 1 372 ? 17.036 -1.528 -13.573 1.00 96.38 372 ALA A O 1
ATOM 2797 N N . ALA A 1 373 ? 15.190 -2.790 -13.798 1.00 94.50 373 ALA A N 1
ATOM 2798 C CA . ALA A 1 373 ? 15.571 -3.452 -15.041 1.00 94.50 373 ALA A CA 1
ATOM 2799 C C . ALA A 1 373 ? 14.397 -3.503 -16.031 1.00 94.50 373 ALA A C 1
ATOM 2801 O O . ALA A 1 373 ? 13.268 -3.821 -15.650 1.00 94.50 373 ALA A O 1
ATOM 2802 N N . LEU A 1 374 ? 14.672 -3.239 -17.310 1.00 94.00 374 LEU A N 1
ATOM 2803 C CA . LEU A 1 374 ? 13.713 -3.399 -18.405 1.00 94.00 374 LEU A CA 1
ATOM 2804 C C . LEU A 1 374 ? 14.411 -3.968 -19.644 1.00 94.00 374 LEU A C 1
ATOM 2806 O O . LEU A 1 374 ? 15.480 -3.495 -20.021 1.00 94.00 374 LEU A O 1
ATOM 2810 N N . THR A 1 375 ? 13.782 -4.936 -20.310 1.00 93.25 375 THR A N 1
ATOM 2811 C CA . THR A 1 375 ? 14.223 -5.425 -21.625 1.00 93.25 375 THR A CA 1
ATOM 2812 C C . THR A 1 375 ? 13.706 -4.518 -22.746 1.00 93.25 375 THR A C 1
ATOM 2814 O O . THR A 1 375 ? 12.521 -4.164 -22.794 1.00 93.25 375 THR A O 1
ATOM 2817 N N . VAL A 1 376 ? 14.605 -4.127 -23.647 1.00 91.25 376 VAL A N 1
ATOM 2818 C CA . VAL A 1 376 ? 14.317 -3.251 -24.789 1.00 91.25 376 VAL A CA 1
ATOM 2819 C C . VAL A 1 376 ? 13.600 -4.039 -25.886 1.00 91.25 376 VAL A C 1
ATOM 2821 O O . VAL A 1 376 ? 14.017 -5.140 -26.246 1.00 91.25 376 VAL A O 1
ATOM 2824 N N . ASN A 1 377 ? 12.526 -3.474 -26.433 1.00 89.06 377 ASN A N 1
ATOM 2825 C CA . ASN A 1 377 ? 11.736 -4.079 -27.503 1.00 89.06 377 ASN A CA 1
ATOM 2826 C C . ASN A 1 377 ? 12.228 -3.599 -28.879 1.00 89.06 377 ASN A C 1
ATOM 2828 O O . ASN A 1 377 ? 12.767 -2.503 -29.008 1.00 89.06 377 ASN A O 1
ATOM 2832 N N . GLU A 1 378 ? 11.963 -4.361 -29.945 1.00 83.56 378 GLU A N 1
ATOM 2833 C CA . GLU A 1 378 ? 12.295 -3.952 -31.328 1.00 83.56 378 GLU A CA 1
ATOM 2834 C C . GLU A 1 378 ? 11.604 -2.646 -31.766 1.00 83.56 378 GLU A C 1
ATOM 2836 O O . GLU A 1 378 ? 12.122 -1.901 -32.601 1.00 83.56 378 GLU A O 1
ATOM 2841 N N . THR A 1 379 ? 10.439 -2.357 -31.179 1.00 83.38 379 THR A N 1
ATOM 2842 C CA . THR A 1 379 ? 9.652 -1.139 -31.413 1.00 83.38 379 THR A CA 1
ATOM 2843 C C . THR A 1 379 ? 10.251 0.111 -30.779 1.00 83.38 379 THR A C 1
ATOM 2845 O O . THR A 1 379 ? 9.836 1.212 -31.129 1.00 83.38 379 THR A O 1
ATOM 2848 N N . ASP A 1 380 ? 11.195 -0.030 -29.850 1.00 86.06 380 ASP A N 1
ATOM 2849 C CA . ASP A 1 380 ? 11.756 1.106 -29.133 1.00 86.06 380 ASP A CA 1
ATOM 2850 C C . ASP A 1 380 ? 12.774 1.832 -30.046 1.00 86.06 380 ASP A C 1
ATOM 2852 O O . ASP A 1 380 ? 13.669 1.234 -30.658 1.00 86.06 380 ASP A O 1
ATOM 2856 N N . THR A 1 381 ? 12.598 3.144 -30.233 1.00 67.06 381 THR A N 1
ATOM 2857 C CA . THR A 1 381 ? 13.333 3.929 -31.251 1.00 67.06 381 THR A CA 1
ATOM 2858 C C . THR A 1 381 ? 14.264 4.996 -30.699 1.00 67.06 381 THR A C 1
ATOM 2860 O O . THR A 1 381 ? 15.100 5.502 -31.448 1.00 67.06 381 THR A O 1
ATOM 2863 N N . ASP A 1 382 ? 14.136 5.321 -29.416 1.00 69.31 382 ASP A N 1
ATOM 2864 C CA . ASP A 1 382 ? 14.575 6.606 -28.877 1.00 69.31 382 ASP A CA 1
ATOM 2865 C C . ASP A 1 382 ? 15.770 6.468 -27.915 1.00 69.31 382 ASP A C 1
ATOM 2867 O O . ASP A 1 382 ? 16.309 5.385 -27.674 1.00 69.31 382 ASP A O 1
ATOM 2871 N N . ARG A 1 383 ? 16.209 7.596 -27.340 1.00 81.69 383 ARG A N 1
ATOM 2872 C CA . ARG A 1 383 ? 17.075 7.573 -26.151 1.00 81.69 383 ARG A CA 1
ATOM 2873 C C . ARG A 1 383 ? 16.313 6.912 -25.006 1.00 81.69 383 ARG A C 1
ATOM 2875 O O . ARG A 1 383 ? 15.127 7.188 -24.833 1.00 81.69 383 ARG A O 1
ATOM 2882 N N . VAL A 1 384 ? 16.994 6.108 -24.193 1.00 90.31 384 VAL A N 1
ATOM 2883 C CA . VAL A 1 384 ? 16.340 5.465 -23.051 1.00 90.31 384 VAL A CA 1
ATOM 2884 C C . VAL A 1 384 ? 16.000 6.526 -22.006 1.00 90.31 384 VAL A C 1
ATOM 2886 O O . VAL A 1 384 ? 16.880 7.085 -21.351 1.00 90.31 384 VAL A O 1
ATOM 2889 N N . SER A 1 385 ? 14.709 6.818 -21.881 1.00 93.12 385 SER A N 1
ATOM 2890 C CA . SER A 1 385 ? 14.143 7.666 -20.838 1.00 93.12 385 SER A CA 1
ATOM 2891 C C . SER A 1 385 ? 13.752 6.826 -19.625 1.00 93.12 385 SER A C 1
ATOM 2893 O O . SER A 1 385 ? 13.415 5.647 -19.756 1.00 93.12 385 SER A O 1
ATOM 2895 N N . PHE A 1 386 ? 13.759 7.437 -18.443 1.00 95.38 386 PHE A N 1
ATOM 2896 C CA . PHE A 1 386 ? 13.175 6.841 -17.249 1.00 95.38 386 PHE A CA 1
ATOM 2897 C C . PHE A 1 386 ? 12.528 7.898 -16.356 1.00 95.38 386 PHE A C 1
ATOM 2899 O O . PHE A 1 386 ? 12.817 9.088 -16.473 1.00 95.38 386 PHE A O 1
ATOM 2906 N N . ILE A 1 387 ? 11.665 7.444 -15.454 1.00 95.88 387 ILE A N 1
ATOM 2907 C CA . ILE A 1 387 ? 11.148 8.225 -14.336 1.00 95.88 387 ILE A CA 1
ATOM 2908 C C . ILE A 1 387 ? 10.994 7.313 -13.115 1.00 95.88 387 ILE A C 1
ATOM 2910 O O . ILE A 1 387 ? 10.537 6.175 -13.227 1.00 95.88 387 ILE A O 1
ATOM 2914 N N . ILE A 1 388 ? 11.423 7.815 -11.964 1.00 96.19 388 ILE A N 1
ATOM 2915 C CA . ILE A 1 388 ? 11.244 7.229 -10.638 1.00 96.19 388 ILE A CA 1
ATOM 2916 C C . ILE A 1 388 ? 10.076 7.983 -9.992 1.00 96.19 388 ILE A C 1
ATOM 2918 O O . ILE A 1 388 ? 10.093 9.213 -9.930 1.00 96.19 388 ILE A O 1
ATOM 2922 N N . GLU A 1 389 ? 9.062 7.247 -9.553 1.00 92.25 389 GLU A N 1
ATOM 2923 C CA . GLU A 1 389 ? 7.785 7.714 -9.006 1.00 92.25 389 GLU A CA 1
ATOM 2924 C C . GLU A 1 389 ? 7.426 6.896 -7.752 1.00 92.25 389 GLU A C 1
ATOM 2926 O O . GLU A 1 389 ? 8.095 5.915 -7.424 1.00 92.25 389 GLU A O 1
ATOM 2931 N N . GLU A 1 390 ? 6.354 7.275 -7.047 1.00 90.12 390 GLU A N 1
ATOM 2932 C CA . GLU A 1 390 ? 5.870 6.568 -5.846 1.00 90.12 390 GLU A CA 1
ATOM 2933 C C . GLU A 1 390 ? 6.983 6.281 -4.810 1.00 90.12 390 GLU A C 1
ATOM 2935 O O . GLU A 1 390 ? 7.036 5.213 -4.199 1.00 90.12 390 GLU A O 1
ATOM 2940 N N . VAL A 1 391 ? 7.892 7.244 -4.624 1.00 93.38 391 VAL A N 1
ATOM 2941 C CA . VAL A 1 391 ? 8.941 7.201 -3.598 1.00 93.38 391 VAL A CA 1
ATOM 2942 C C . VAL A 1 391 ? 8.310 7.610 -2.268 1.00 93.38 391 VAL A C 1
ATOM 2944 O O . VAL A 1 391 ? 7.890 8.756 -2.120 1.00 93.38 391 VAL A O 1
ATOM 2947 N N . TYR A 1 392 ? 8.226 6.686 -1.313 1.00 92.56 392 TYR A N 1
ATOM 2948 C CA . TYR A 1 392 ? 7.670 6.935 0.020 1.00 92.56 392 TYR A CA 1
ATOM 2949 C C . TYR A 1 392 ? 8.651 6.464 1.093 1.00 92.56 392 TYR A C 1
ATOM 2951 O O . TYR A 1 392 ? 9.125 5.326 1.030 1.00 92.56 392 TYR A O 1
ATOM 2959 N N . ASP A 1 393 ? 8.930 7.316 2.076 1.00 93.62 393 ASP A N 1
ATOM 2960 C CA . ASP A 1 393 ? 9.701 6.945 3.265 1.00 93.62 393 ASP A CA 1
ATOM 2961 C C . ASP A 1 393 ? 8.893 5.995 4.172 1.00 93.62 393 ASP A C 1
ATOM 2963 O O . ASP A 1 393 ? 7.729 5.669 3.911 1.00 93.62 393 ASP A O 1
ATOM 2967 N N . LYS A 1 394 ? 9.500 5.565 5.281 1.00 91.56 394 LYS A N 1
ATOM 2968 C CA . LYS A 1 394 ? 8.831 4.745 6.304 1.00 91.56 394 LYS A CA 1
ATOM 2969 C C . LYS A 1 394 ? 7.675 5.455 7.045 1.00 91.56 394 LYS A C 1
ATOM 2971 O O . LYS A 1 394 ? 6.908 4.765 7.717 1.00 91.56 394 LYS A O 1
ATOM 2976 N N . TYR A 1 395 ? 7.529 6.777 6.932 1.00 91.00 395 TYR A N 1
ATOM 2977 C CA . TYR A 1 395 ? 6.493 7.586 7.593 1.00 91.00 395 TYR A CA 1
ATOM 2978 C C . TYR A 1 395 ? 5.354 8.027 6.649 1.00 91.00 395 TYR A C 1
ATOM 2980 O O . TYR A 1 395 ? 4.362 8.592 7.109 1.00 91.00 395 TYR A O 1
ATOM 2988 N N . GLY A 1 396 ? 5.431 7.696 5.358 1.00 91.06 396 GLY A N 1
ATOM 2989 C CA . GLY A 1 396 ? 4.425 7.999 4.342 1.00 91.06 396 GLY A CA 1
ATOM 2990 C C . GLY A 1 396 ? 4.603 9.332 3.609 1.00 91.06 396 GLY A C 1
ATOM 2991 O O . GLY A 1 396 ? 3.708 9.699 2.839 1.00 91.06 396 GLY A O 1
ATOM 2992 N N . ASN A 1 397 ? 5.717 10.043 3.796 1.00 91.56 397 ASN A N 1
ATOM 2993 C CA . ASN A 1 397 ? 6.018 11.262 3.050 1.00 91.56 397 ASN A CA 1
ATOM 2994 C C . ASN A 1 397 ? 6.394 10.911 1.606 1.00 91.56 397 ASN A C 1
ATOM 2996 O O . ASN A 1 397 ? 7.204 10.018 1.352 1.00 91.56 397 ASN A O 1
ATOM 3000 N N . LYS A 1 398 ? 5.792 11.617 0.642 1.00 93.12 398 LYS A N 1
ATOM 3001 C CA . LYS A 1 398 ? 5.981 11.350 -0.788 1.00 93.12 398 LYS A CA 1
ATOM 3002 C C . LYS A 1 398 ? 7.119 12.188 -1.364 1.00 93.12 398 LYS A C 1
ATOM 3004 O O . LYS A 1 398 ? 6.989 13.405 -1.489 1.00 93.12 398 LYS A O 1
ATOM 3009 N N . GLY A 1 399 ? 8.198 11.522 -1.757 1.00 94.62 399 GLY A N 1
ATOM 3010 C CA . GLY A 1 399 ? 9.324 12.116 -2.468 1.00 94.62 399 GLY A CA 1
ATOM 3011 C C . GLY A 1 399 ? 8.949 12.639 -3.856 1.00 94.62 399 GLY A C 1
ATOM 3012 O O . GLY A 1 399 ? 7.954 12.231 -4.461 1.00 94.62 399 GLY A O 1
ATOM 3013 N N . ALA A 1 400 ? 9.763 13.554 -4.381 1.00 95.38 400 ALA A N 1
ATOM 3014 C CA . ALA A 1 400 ? 9.569 14.102 -5.721 1.00 95.38 400 ALA A CA 1
ATOM 3015 C C . ALA A 1 400 ? 9.930 13.081 -6.817 1.00 95.38 400 ALA A C 1
ATOM 3017 O O . ALA A 1 400 ? 10.909 12.343 -6.694 1.00 95.38 400 ALA A O 1
ATOM 3018 N N . ASN A 1 401 ? 9.183 13.093 -7.926 1.00 95.44 401 ASN A N 1
ATOM 3019 C CA . ASN A 1 401 ? 9.513 12.293 -9.106 1.00 95.44 401 ASN A CA 1
ATOM 3020 C C . ASN A 1 401 ? 10.903 12.673 -9.660 1.00 95.44 401 ASN A C 1
ATOM 3022 O O . ASN A 1 401 ? 11.223 13.858 -9.775 1.00 95.44 401 ASN A O 1
ATOM 3026 N N . HIS A 1 402 ? 11.697 11.683 -10.076 1.00 96.88 402 HIS A N 1
ATOM 3027 C CA . HIS A 1 402 ? 13.074 11.880 -10.551 1.00 96.88 402 HIS A CA 1
ATOM 3028 C C . HIS A 1 402 ? 13.275 11.249 -11.940 1.00 96.88 402 HIS A C 1
ATOM 3030 O O . HIS A 1 402 ? 13.084 10.049 -12.104 1.00 96.88 402 HIS A O 1
ATOM 3036 N N . ALA A 1 403 ? 13.647 12.045 -12.950 1.00 96.31 403 ALA A N 1
ATOM 3037 C CA . ALA A 1 403 ? 13.662 11.635 -14.369 1.00 96.31 403 ALA A CA 1
ATOM 3038 C C . ALA A 1 403 ? 14.997 11.918 -15.097 1.00 96.31 403 ALA A C 1
ATOM 3040 O O . ALA A 1 403 ? 15.050 12.022 -16.322 1.00 96.31 403 ALA A O 1
ATOM 3041 N N . SER A 1 404 ? 16.077 12.100 -14.338 1.00 92.56 404 SER A N 1
ATOM 3042 C CA . SER A 1 404 ? 17.413 12.464 -14.823 1.00 92.56 404 SER A CA 1
ATOM 3043 C C . SER A 1 404 ? 18.481 11.627 -14.132 1.00 92.56 404 SER A C 1
ATOM 3045 O O . SER A 1 404 ? 18.260 11.151 -13.026 1.00 92.56 404 SER A O 1
ATOM 3047 N N . THR A 1 405 ? 19.652 11.474 -14.745 1.00 91.19 405 THR A N 1
ATOM 3048 C CA . THR A 1 405 ? 20.814 10.872 -14.081 1.00 91.19 405 THR A CA 1
ATOM 3049 C C . THR A 1 405 ? 21.589 11.923 -13.290 1.00 91.19 405 THR A C 1
ATOM 3051 O O . THR A 1 405 ? 21.726 13.067 -13.722 1.00 91.19 405 THR A O 1
ATOM 3054 N N . THR A 1 406 ? 22.108 11.544 -12.124 1.00 90.62 406 THR A N 1
ATOM 3055 C CA . THR A 1 406 ? 22.925 12.415 -11.262 1.00 90.62 406 THR A CA 1
ATOM 3056 C C . THR A 1 406 ? 24.406 12.386 -11.642 1.00 90.62 406 THR A C 1
ATOM 3058 O O . THR A 1 406 ? 25.143 13.312 -11.321 1.00 90.62 406 THR A O 1
ATOM 3061 N N . ASP A 1 407 ? 24.851 11.322 -12.313 1.00 82.31 407 ASP A N 1
ATOM 3062 C CA . ASP A 1 407 ? 26.237 11.098 -12.748 1.00 82.31 407 ASP A CA 1
ATOM 3063 C C . ASP A 1 407 ? 26.497 11.494 -14.217 1.00 82.31 407 ASP A C 1
ATOM 3065 O O . ASP A 1 407 ? 27.620 11.378 -14.706 1.00 82.31 407 ASP A O 1
ATOM 3069 N N . GLY A 1 408 ? 25.466 11.956 -14.933 1.00 84.25 408 GLY A N 1
ATOM 3070 C CA . GLY A 1 408 ? 25.535 12.290 -16.358 1.00 84.25 408 GLY A CA 1
ATOM 3071 C C . GLY A 1 408 ? 25.539 11.081 -17.302 1.00 84.25 408 GLY A C 1
ATOM 3072 O O . GLY A 1 408 ? 25.738 11.257 -18.507 1.00 84.25 408 GLY A O 1
ATOM 3073 N N . SER A 1 409 ? 25.308 9.864 -16.796 1.00 87.38 409 SER A N 1
ATOM 3074 C CA . SER A 1 409 ? 25.146 8.669 -17.628 1.00 87.38 409 SER A CA 1
ATOM 3075 C C . SER A 1 409 ? 23.932 8.786 -18.560 1.00 87.38 409 SER A C 1
ATOM 3077 O O . SER A 1 409 ? 22.964 9.505 -18.296 1.00 87.38 409 SER A O 1
ATOM 3079 N N . ALA A 1 410 ? 23.990 8.089 -19.692 1.00 87.44 410 ALA A N 1
ATOM 3080 C CA . ALA A 1 410 ? 22.912 8.031 -20.668 1.00 87.44 410 ALA A CA 1
ATOM 3081 C C . ALA A 1 410 ? 22.980 6.718 -21.447 1.00 87.44 410 ALA A C 1
ATOM 3083 O O . ALA A 1 410 ? 24.073 6.259 -21.778 1.00 87.44 410 ALA A O 1
ATOM 3084 N N . SER A 1 411 ? 21.816 6.167 -21.794 1.00 87.44 411 SER A N 1
ATOM 3085 C CA . SER A 1 411 ? 21.698 4.968 -22.624 1.00 87.44 411 SER A CA 1
ATOM 3086 C C . SER A 1 411 ? 20.975 5.271 -23.940 1.00 87.44 411 SER A C 1
ATOM 3088 O O . SER A 1 411 ? 20.011 6.045 -23.979 1.00 87.44 411 SER A O 1
ATOM 3090 N N . ILE A 1 412 ? 21.464 4.687 -25.033 1.00 86.69 412 ILE A N 1
ATOM 3091 C CA . ILE A 1 412 ? 20.849 4.746 -26.366 1.00 86.69 412 ILE A CA 1
ATOM 3092 C C . ILE A 1 412 ? 20.518 3.344 -26.871 1.00 86.69 412 ILE A C 1
ATOM 3094 O O . ILE A 1 412 ? 21.212 2.381 -26.551 1.00 86.69 412 ILE A O 1
ATOM 3098 N N . ILE A 1 413 ? 19.491 3.234 -27.708 1.00 86.69 413 ILE A N 1
ATOM 3099 C CA . ILE A 1 413 ? 19.162 1.968 -28.362 1.00 86.69 413 ILE A CA 1
ATOM 3100 C C . ILE A 1 413 ? 20.072 1.792 -29.585 1.00 86.69 413 ILE A C 1
ATOM 3102 O O . ILE A 1 413 ? 19.982 2.554 -30.551 1.00 86.69 413 ILE A O 1
ATOM 3106 N N . ASP A 1 414 ? 20.968 0.803 -29.546 1.00 80.94 414 ASP A N 1
ATOM 3107 C CA . ASP A 1 414 ? 21.860 0.482 -30.660 1.00 80.94 414 ASP A CA 1
ATOM 3108 C C . ASP A 1 414 ? 21.128 -0.354 -31.714 1.00 80.94 414 ASP A C 1
ATOM 3110 O O . ASP A 1 414 ? 20.813 -1.527 -31.514 1.00 80.94 414 ASP A O 1
ATOM 3114 N N . LYS A 1 415 ? 20.892 0.260 -32.877 1.00 72.00 415 LYS A N 1
ATOM 3115 C CA . LYS A 1 415 ? 20.287 -0.392 -34.047 1.00 72.00 415 LYS A CA 1
ATOM 3116 C C . LYS A 1 415 ? 21.316 -0.971 -35.024 1.00 72.00 415 LYS A C 1
ATOM 3118 O O . LYS A 1 415 ? 20.936 -1.377 -36.120 1.00 72.00 415 LYS A O 1
ATOM 3123 N N . ASN A 1 416 ? 22.604 -1.033 -34.668 1.00 65.69 416 ASN A N 1
ATOM 3124 C CA . ASN A 1 416 ? 23.606 -1.694 -35.503 1.00 65.69 416 ASN A CA 1
ATOM 3125 C C . ASN A 1 416 ? 23.390 -3.215 -35.517 1.00 65.69 416 ASN A C 1
ATOM 3127 O O . ASN A 1 416 ? 23.831 -3.951 -34.624 1.00 65.69 416 ASN A O 1
ATOM 3131 N N . THR A 1 417 ? 22.730 -3.678 -36.577 1.00 61.12 417 THR A N 1
ATOM 3132 C CA . THR A 1 417 ? 22.652 -5.084 -36.975 1.00 61.12 417 THR A CA 1
ATOM 3133 C C . THR A 1 417 ? 24.062 -5.638 -37.183 1.00 61.12 417 THR A C 1
ATOM 3135 O O . THR A 1 417 ? 24.877 -5.026 -37.875 1.00 61.12 417 THR A O 1
ATOM 3138 N N . ALA A 1 418 ? 24.364 -6.804 -36.609 1.00 67.69 418 ALA A N 1
ATOM 3139 C CA . ALA A 1 418 ? 25.620 -7.491 -36.891 1.00 67.69 418 ALA A CA 1
ATOM 3140 C C . ALA A 1 418 ? 25.588 -8.032 -38.331 1.00 67.69 418 ALA A C 1
ATOM 3142 O O . ALA A 1 418 ? 24.780 -8.903 -38.650 1.00 67.69 418 ALA A O 1
ATOM 3143 N N . VAL A 1 419 ? 26.446 -7.503 -39.209 1.00 78.62 419 VAL A N 1
ATOM 3144 C CA . VAL A 1 419 ? 26.491 -7.911 -40.620 1.00 78.62 419 VAL A CA 1
ATOM 3145 C C . VAL A 1 419 ? 27.523 -9.026 -40.805 1.00 78.62 419 VAL A C 1
ATOM 3147 O O . VAL A 1 419 ? 28.684 -8.885 -40.419 1.00 78.62 419 VAL A O 1
ATOM 3150 N N . MET A 1 420 ? 27.118 -10.141 -41.410 1.00 86.19 420 MET A N 1
ATOM 3151 C CA . MET A 1 420 ? 27.976 -11.302 -41.648 1.00 86.19 420 MET A CA 1
ATOM 3152 C C . MET A 1 420 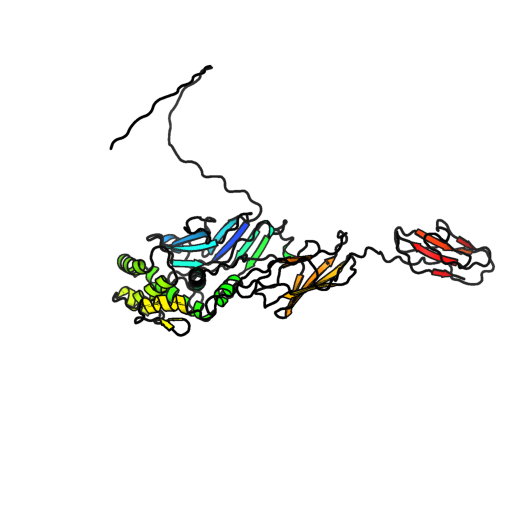? 28.831 -11.121 -42.904 1.00 86.19 420 MET A C 1
ATOM 3154 O O . MET A 1 420 ? 28.360 -10.640 -43.941 1.00 86.19 420 MET A O 1
ATOM 3158 N N . ALA A 1 421 ? 30.103 -11.512 -42.803 1.00 89.88 421 ALA A N 1
ATOM 3159 C CA . ALA A 1 421 ? 31.063 -11.408 -43.898 1.00 89.88 421 ALA A CA 1
ATOM 3160 C C . ALA A 1 421 ? 30.665 -12.311 -45.082 1.00 89.88 421 ALA A C 1
ATOM 3162 O O . ALA A 1 421 ? 30.094 -13.378 -44.848 1.00 89.88 421 ALA A O 1
ATOM 3163 N N . PRO A 1 422 ? 30.947 -11.922 -46.341 1.00 94.44 422 PRO A N 1
ATOM 3164 C CA . PRO A 1 422 ? 30.658 -12.771 -47.491 1.00 94.44 422 PRO A CA 1
ATOM 3165 C C . PRO A 1 422 ? 31.478 -14.067 -47.463 1.00 94.44 422 PRO A C 1
ATOM 3167 O O . PRO A 1 422 ? 32.705 -14.030 -47.413 1.00 94.44 422 PRO A O 1
ATOM 3170 N N . GLU A 1 423 ? 30.827 -15.215 -47.562 1.00 95.38 423 GLU A N 1
ATOM 3171 C CA . GLU A 1 423 ? 31.466 -16.485 -47.895 1.00 95.38 423 GLU A CA 1
ATOM 3172 C C . GLU A 1 423 ? 31.934 -16.437 -49.355 1.00 95.38 423 GLU A C 1
ATOM 3174 O O . GLU A 1 423 ? 31.155 -16.112 -50.255 1.00 95.38 423 GLU A O 1
ATOM 3179 N N . ILE A 1 424 ? 33.210 -16.756 -49.586 1.00 95.69 424 ILE A N 1
ATOM 3180 C CA . ILE A 1 424 ? 33.812 -16.870 -50.919 1.00 95.69 424 ILE A CA 1
ATOM 3181 C C . ILE A 1 424 ? 33.783 -18.353 -51.306 1.00 95.69 424 ILE A C 1
ATOM 3183 O O . ILE A 1 424 ? 34.363 -19.178 -50.604 1.00 95.69 424 ILE A O 1
ATOM 3187 N N . SER A 1 425 ? 33.108 -18.711 -52.402 1.00 94.62 425 SER A N 1
ATOM 3188 C CA . SER A 1 425 ? 32.856 -20.124 -52.740 1.00 94.62 425 SER A CA 1
ATOM 3189 C C . SER A 1 425 ? 34.070 -20.923 -53.218 1.00 94.62 425 SER A C 1
ATOM 3191 O O . SER A 1 425 ? 34.021 -22.152 -53.230 1.00 94.62 425 SER A O 1
ATOM 3193 N N . ILE A 1 426 ? 35.151 -20.243 -53.602 1.00 90.56 426 ILE A N 1
ATOM 3194 C CA . ILE A 1 426 ? 36.427 -20.846 -53.989 1.00 90.56 426 ILE A CA 1
ATOM 3195 C C . ILE A 1 426 ? 37.514 -20.232 -53.089 1.00 90.56 426 ILE A C 1
ATOM 3197 O O . ILE A 1 426 ? 37.611 -19.003 -53.039 1.00 90.56 426 ILE A O 1
ATOM 3201 N N . PRO A 1 427 ? 38.302 -21.039 -52.352 1.00 82.06 427 PRO A N 1
ATOM 3202 C CA . PRO A 1 427 ? 39.379 -20.528 -51.504 1.00 82.06 427 PRO A CA 1
ATOM 3203 C C . PRO A 1 427 ? 40.520 -19.916 -52.335 1.00 82.06 427 PRO A C 1
ATOM 3205 O O . PRO A 1 427 ? 40.599 -20.108 -53.543 1.00 82.06 427 PRO A O 1
ATOM 3208 N N . GLY A 1 428 ? 41.425 -19.185 -51.678 1.00 85.94 428 GLY A N 1
ATOM 3209 C CA . GLY A 1 428 ? 42.664 -18.721 -52.315 1.00 85.94 428 GLY A CA 1
ATOM 3210 C C . GLY A 1 428 ? 43.575 -19.881 -52.739 1.00 85.94 428 GLY A C 1
ATOM 3211 O O . GLY A 1 428 ? 43.551 -20.949 -52.120 1.00 85.94 428 GLY A O 1
ATOM 3212 N N . GLY A 1 429 ? 44.382 -19.669 -53.777 1.00 85.81 429 GLY A N 1
ATOM 3213 C CA . GLY A 1 429 ? 45.275 -20.679 -54.337 1.00 85.81 429 GLY A CA 1
ATOM 3214 C C . GLY A 1 429 ? 45.628 -20.475 -55.813 1.00 85.81 429 GLY A C 1
ATOM 3215 O O . GLY A 1 429 ? 45.124 -19.590 -56.503 1.00 85.81 429 GLY A O 1
ATOM 3216 N N . ASN A 1 430 ? 46.511 -21.339 -56.313 1.00 89.12 430 ASN A N 1
ATOM 3217 C CA . ASN A 1 430 ? 46.917 -21.366 -57.716 1.00 89.12 430 ASN A CA 1
ATOM 3218 C C . ASN A 1 430 ? 45.912 -22.166 -58.559 1.00 89.12 430 ASN A C 1
ATOM 3220 O O . ASN A 1 430 ? 45.578 -23.299 -58.217 1.00 89.12 430 ASN A O 1
ATOM 3224 N N . TYR A 1 431 ? 45.497 -21.598 -59.694 1.00 90.06 431 TYR A N 1
ATOM 3225 C CA . TYR A 1 431 ? 44.568 -22.219 -60.639 1.00 90.06 431 TYR A CA 1
ATOM 3226 C C . TYR A 1 431 ? 45.110 -22.116 -62.070 1.00 90.06 431 TYR A C 1
ATOM 3228 O O . TYR A 1 431 ? 45.400 -21.020 -62.548 1.00 90.06 431 TYR A O 1
ATOM 3236 N N . ASP A 1 432 ? 45.210 -23.251 -62.767 1.00 89.50 432 ASP A N 1
ATOM 3237 C CA . ASP A 1 432 ? 45.724 -23.332 -64.149 1.00 89.50 432 ASP A CA 1
ATOM 3238 C C . ASP A 1 432 ? 44.689 -22.919 -65.218 1.00 89.50 432 ASP A C 1
ATOM 3240 O O . ASP A 1 432 ? 44.963 -22.933 -66.419 1.00 89.50 432 ASP A O 1
ATOM 3244 N N . SER A 1 433 ? 43.472 -22.565 -64.798 1.00 92.69 433 SER A N 1
ATOM 3245 C CA . SER A 1 433 ? 42.369 -22.149 -65.662 1.00 92.69 433 SER A CA 1
ATOM 3246 C C . SER A 1 433 ? 41.543 -21.033 -65.014 1.00 92.69 433 SER A C 1
ATOM 3248 O O . SER A 1 433 ? 41.657 -20.753 -63.822 1.00 92.69 433 SER A O 1
ATOM 3250 N N . THR A 1 434 ? 40.722 -20.352 -65.818 1.00 93.50 434 THR A N 1
ATOM 3251 C CA . THR A 1 434 ? 39.837 -19.279 -65.336 1.00 93.50 434 THR A CA 1
ATOM 3252 C C . THR A 1 434 ? 38.773 -19.838 -64.393 1.00 93.50 434 THR A C 1
ATOM 3254 O O . THR A 1 434 ? 38.027 -20.738 -64.778 1.00 93.50 434 THR A O 1
ATOM 3257 N N . ILE A 1 435 ? 38.660 -19.265 -63.192 1.00 93.94 435 ILE A N 1
ATOM 3258 C CA . ILE A 1 435 ? 37.672 -19.669 -62.181 1.00 93.94 435 ILE A CA 1
ATOM 3259 C C . ILE A 1 435 ? 36.493 -18.688 -62.106 1.00 93.94 435 ILE A C 1
ATOM 3261 O O . ILE A 1 435 ? 36.617 -17.507 -62.437 1.00 93.94 435 ILE A O 1
ATOM 3265 N N . SER A 1 436 ? 35.342 -19.187 -61.649 1.00 95.94 436 SER A N 1
ATOM 3266 C CA . SER A 1 436 ? 34.127 -18.403 -61.404 1.00 95.94 436 SER A CA 1
ATOM 3267 C C . SER A 1 436 ? 33.782 -18.452 -59.918 1.00 95.94 436 SER A C 1
ATOM 3269 O O . SER A 1 436 ? 33.357 -19.484 -59.407 1.00 95.94 436 SER A O 1
ATOM 3271 N N . VAL A 1 437 ? 34.006 -17.340 -59.222 1.00 94.81 437 VAL A N 1
ATOM 3272 C CA . VAL A 1 437 ? 33.829 -17.214 -57.773 1.00 94.81 437 VAL A CA 1
ATOM 3273 C C . VAL A 1 437 ? 32.468 -16.596 -57.470 1.00 94.81 437 VAL A C 1
ATOM 3275 O O . VAL A 1 437 ? 32.082 -15.588 -58.059 1.00 94.81 437 VAL A O 1
ATOM 3278 N N . THR A 1 438 ? 31.741 -17.167 -56.518 1.00 96.75 438 THR A N 1
ATOM 3279 C CA . THR A 1 438 ? 30.473 -16.618 -56.022 1.00 96.75 438 THR A CA 1
ATOM 3280 C C . THR A 1 438 ? 30.620 -16.136 -54.586 1.00 96.75 438 THR A C 1
ATOM 3282 O O . THR A 1 438 ? 31.375 -16.708 -53.799 1.00 96.75 438 THR A O 1
ATOM 3285 N N . LEU A 1 439 ? 29.892 -15.068 -54.260 1.00 96.19 439 LEU A N 1
ATOM 3286 C CA . LEU A 1 439 ? 29.771 -14.531 -52.909 1.00 96.19 439 LEU A CA 1
ATOM 3287 C C . LEU A 1 439 ? 28.377 -14.830 -52.358 1.00 96.19 439 LEU A C 1
ATOM 3289 O O . LEU A 1 439 ? 27.379 -14.706 -53.075 1.00 96.19 439 LEU A O 1
ATOM 3293 N N . LYS A 1 440 ? 28.307 -15.196 -51.079 1.00 95.12 440 LYS A N 1
ATOM 3294 C CA . LYS A 1 440 ? 27.058 -15.409 -50.340 1.00 95.12 440 LYS A CA 1
ATOM 3295 C C . LYS A 1 440 ? 27.180 -14.797 -48.948 1.00 95.12 440 LYS A C 1
ATOM 3297 O O . LYS A 1 440 ? 28.230 -14.891 -48.334 1.00 95.12 440 LYS A O 1
ATOM 3302 N N . THR A 1 441 ? 26.113 -14.218 -48.414 1.00 92.44 441 THR A N 1
ATOM 3303 C CA . THR A 1 441 ? 26.032 -13.861 -46.990 1.00 92.44 441 THR A CA 1
ATOM 3304 C C . THR A 1 441 ? 24.722 -14.378 -46.407 1.00 92.44 441 THR A C 1
ATOM 3306 O O . THR A 1 441 ? 23.746 -14.562 -47.136 1.00 92.44 441 THR A O 1
ATOM 3309 N N . ALA A 1 442 ? 24.715 -14.644 -45.102 1.00 87.44 442 ALA A N 1
ATOM 3310 C CA . ALA A 1 442 ? 23.508 -14.958 -44.342 1.00 87.44 442 ALA A CA 1
ATOM 3311 C C . ALA A 1 442 ? 22.791 -13.695 -43.818 1.00 87.44 442 ALA A C 1
ATOM 3313 O O . ALA A 1 442 ? 21.700 -13.797 -43.268 1.00 87.44 442 ALA A O 1
ATOM 3314 N N . SER A 1 443 ? 23.369 -12.500 -44.003 1.00 86.75 443 SER A N 1
ATOM 3315 C CA . SER A 1 443 ? 22.683 -11.238 -43.712 1.00 86.75 443 SER A CA 1
ATOM 3316 C C . SER A 1 443 ? 21.719 -10.866 -44.839 1.00 86.75 443 SER A C 1
ATOM 3318 O O . SER A 1 443 ? 22.138 -10.424 -45.910 1.00 86.75 443 SER A O 1
ATOM 3320 N N . GLU A 1 444 ? 20.420 -11.015 -44.585 1.00 82.06 444 GLU A N 1
ATOM 3321 C CA . GLU A 1 444 ? 19.370 -10.567 -45.503 1.00 82.06 444 GLU A CA 1
ATOM 3322 C C . GLU A 1 444 ? 19.482 -9.064 -45.808 1.00 82.06 444 GLU A C 1
ATOM 3324 O O . GLU A 1 444 ? 19.876 -8.262 -44.962 1.00 82.06 444 GLU A O 1
ATOM 3329 N N . ASN A 1 445 ? 19.127 -8.679 -47.038 1.00 82.12 445 ASN A N 1
ATOM 3330 C CA . ASN A 1 445 ? 19.176 -7.301 -47.549 1.00 82.12 445 ASN A CA 1
ATOM 3331 C C . ASN A 1 445 ? 20.567 -6.623 -47.537 1.00 82.12 445 ASN A C 1
ATOM 3333 O O . ASN A 1 445 ? 20.663 -5.425 -47.808 1.00 82.12 445 ASN A O 1
ATOM 3337 N N . ALA A 1 446 ? 21.653 -7.359 -47.272 1.00 90.00 446 ALA A N 1
ATOM 3338 C CA . ALA A 1 446 ? 23.007 -6.818 -47.325 1.00 90.00 446 ALA A CA 1
ATOM 3339 C C . ALA A 1 446 ? 23.507 -6.607 -48.763 1.00 90.00 446 ALA A C 1
ATOM 3341 O O . ALA A 1 446 ? 23.426 -7.494 -49.615 1.00 90.00 446 ALA A O 1
ATOM 3342 N N . ILE A 1 447 ? 24.119 -5.449 -49.012 1.00 94.19 447 ILE A N 1
ATOM 3343 C CA . ILE A 1 447 ? 24.844 -5.170 -50.254 1.00 94.19 447 ILE A CA 1
ATOM 3344 C C . ILE A 1 447 ? 26.258 -5.730 -50.107 1.00 94.19 447 ILE A C 1
ATOM 3346 O O . ILE A 1 447 ? 27.042 -5.235 -49.296 1.00 94.19 447 ILE A O 1
ATOM 3350 N N . MET A 1 448 ? 26.604 -6.747 -50.895 1.00 96.19 448 MET A N 1
ATOM 3351 C CA . MET A 1 448 ? 27.974 -7.259 -50.959 1.00 96.19 448 MET A CA 1
ATOM 3352 C C . MET A 1 448 ? 28.808 -6.438 -51.951 1.00 96.19 448 MET A C 1
ATOM 3354 O O . MET A 1 448 ? 28.398 -6.226 -53.094 1.00 96.19 448 MET A O 1
ATOM 3358 N N . LYS A 1 449 ? 29.995 -5.997 -51.528 1.00 97.44 449 LYS A N 1
ATOM 3359 C CA . LYS A 1 449 ? 30.995 -5.315 -52.362 1.00 97.44 449 LYS A CA 1
ATOM 3360 C C . LYS A 1 449 ? 32.327 -6.049 -52.340 1.00 97.44 449 LYS A C 1
ATOM 3362 O O . LYS A 1 449 ? 32.686 -6.631 -51.319 1.00 97.44 449 LYS A O 1
ATOM 3367 N N . TYR A 1 450 ? 33.072 -5.983 -53.442 1.00 96.81 450 TYR A N 1
ATOM 3368 C CA . TYR A 1 450 ? 34.373 -6.634 -53.574 1.00 96.81 450 TYR A CA 1
ATOM 3369 C C . TYR A 1 450 ? 35.403 -5.822 -54.373 1.00 96.81 450 TYR A C 1
ATOM 3371 O O . TYR A 1 450 ? 35.071 -4.913 -55.134 1.00 96.81 450 TYR A O 1
ATOM 3379 N N . THR A 1 451 ? 36.671 -6.182 -54.207 1.00 97.31 451 THR A N 1
ATOM 3380 C CA . THR A 1 451 ? 37.842 -5.662 -54.930 1.00 97.31 451 THR A CA 1
ATOM 3381 C C . THR A 1 451 ? 38.700 -6.839 -55.406 1.00 97.31 451 THR A C 1
ATOM 3383 O O . THR A 1 451 ? 38.613 -7.927 -54.842 1.00 97.31 451 THR A O 1
ATOM 3386 N N . LEU A 1 452 ? 39.498 -6.647 -56.464 1.00 96.06 452 LEU A N 1
ATOM 3387 C CA . LEU A 1 452 ? 40.375 -7.682 -57.056 1.00 96.06 452 LEU A CA 1
ATOM 3388 C C . LEU A 1 452 ? 41.866 -7.296 -57.056 1.00 96.06 452 LEU A C 1
ATOM 3390 O O . LEU A 1 452 ? 42.720 -8.081 -57.461 1.00 96.06 452 LEU A O 1
ATOM 3394 N N . ASP A 1 453 ? 42.181 -6.087 -56.601 1.00 94.00 453 ASP A N 1
ATOM 3395 C CA . ASP A 1 453 ? 43.528 -5.524 -56.470 1.00 94.00 453 ASP A CA 1
ATOM 3396 C C . ASP A 1 453 ? 44.074 -5.621 -55.031 1.00 94.00 453 ASP A C 1
ATOM 3398 O O . ASP A 1 453 ? 45.176 -5.160 -54.742 1.00 94.00 453 ASP A O 1
ATOM 3402 N N . GLY A 1 454 ? 43.301 -6.202 -54.108 1.00 89.38 454 GLY A N 1
ATOM 3403 C CA . GLY A 1 454 ? 43.635 -6.283 -52.689 1.00 89.38 454 GLY A CA 1
ATOM 3404 C C . GLY A 1 454 ? 43.385 -4.995 -51.896 1.00 89.38 454 GLY A C 1
ATOM 3405 O O . GLY A 1 454 ? 43.662 -4.981 -50.690 1.00 89.38 454 GLY A O 1
ATOM 3406 N N . SER A 1 455 ? 42.833 -3.937 -52.503 1.00 93.62 455 SER A N 1
ATOM 3407 C CA . SER A 1 455 ? 42.351 -2.756 -51.772 1.00 93.62 455 SER A CA 1
ATOM 3408 C C . SER A 1 455 ? 41.166 -3.120 -50.863 1.00 93.62 455 SER A C 1
ATOM 3410 O O . SER A 1 455 ? 40.502 -4.138 -51.060 1.00 93.62 455 SER A O 1
ATOM 3412 N N . LEU A 1 456 ? 40.909 -2.340 -49.809 1.00 88.06 456 LEU A N 1
ATOM 3413 C CA . LEU A 1 456 ? 39.829 -2.636 -48.860 1.00 88.06 456 LEU A CA 1
ATOM 3414 C C . LEU A 1 456 ? 38.471 -2.186 -49.441 1.00 88.06 456 LEU A C 1
ATOM 3416 O O . LEU A 1 456 ? 38.320 -0.986 -49.693 1.00 88.06 456 LEU A O 1
ATOM 3420 N N . PRO A 1 457 ? 37.483 -3.078 -49.653 1.00 92.81 457 PRO A N 1
ATOM 3421 C CA . PRO A 1 457 ? 36.152 -2.663 -50.093 1.00 92.81 457 PRO A CA 1
ATOM 3422 C C . PRO A 1 457 ? 35.439 -1.868 -48.986 1.00 92.81 457 PRO A C 1
ATOM 3424 O O . PRO A 1 457 ? 35.594 -2.156 -47.800 1.00 92.81 457 PRO A O 1
ATOM 3427 N N . SER A 1 458 ? 34.659 -0.859 -49.370 1.00 89.06 458 SER A N 1
ATOM 3428 C CA . SER A 1 458 ? 33.938 0.040 -48.456 1.00 89.06 458 SER A CA 1
ATOM 3429 C C . SER A 1 458 ? 32.634 0.542 -49.093 1.00 89.06 458 SER A C 1
ATOM 3431 O O . SER A 1 458 ? 32.260 0.107 -50.182 1.00 89.06 458 SER A O 1
ATOM 3433 N N . ALA A 1 459 ? 31.922 1.472 -48.443 1.00 87.25 459 ALA A N 1
ATOM 3434 C CA . ALA A 1 459 ? 30.744 2.103 -49.046 1.00 87.25 459 ALA A CA 1
ATOM 3435 C C . ALA A 1 459 ? 31.087 2.780 -50.386 1.00 87.25 459 ALA A C 1
ATOM 3437 O O . ALA A 1 459 ? 30.337 2.628 -51.351 1.00 87.25 459 ALA A O 1
ATOM 3438 N N . ASP A 1 460 ? 32.267 3.397 -50.484 1.00 91.94 460 ASP A N 1
ATOM 3439 C CA . ASP A 1 460 ? 32.703 4.170 -51.653 1.00 91.94 460 ASP A CA 1
ATOM 3440 C C . ASP A 1 460 ? 33.738 3.438 -52.530 1.00 91.94 460 ASP A C 1
ATOM 3442 O O . ASP A 1 460 ? 33.896 3.786 -53.697 1.00 91.94 460 ASP A O 1
ATOM 3446 N N . ASN A 1 461 ? 34.404 2.390 -52.020 1.00 91.06 461 ASN A N 1
ATOM 3447 C CA . ASN A 1 461 ? 35.399 1.603 -52.762 1.00 91.06 461 ASN A CA 1
ATOM 3448 C C . ASN A 1 461 ? 34.915 0.178 -53.094 1.00 91.06 461 ASN A C 1
ATOM 3450 O O . ASN A 1 461 ? 34.351 -0.513 -52.246 1.00 91.06 461 ASN A O 1
ATOM 3454 N N . GLY A 1 462 ? 35.208 -0.295 -54.306 1.00 95.19 462 GLY A N 1
ATOM 3455 C CA . GLY A 1 462 ? 34.889 -1.650 -54.769 1.00 95.19 462 GLY A CA 1
ATOM 3456 C C . GLY A 1 462 ? 33.548 -1.801 -55.502 1.00 95.19 462 GLY A C 1
ATOM 3457 O O . GLY A 1 462 ? 32.638 -0.971 -55.400 1.00 95.19 462 GLY A O 1
ATOM 3458 N N . THR A 1 463 ? 33.447 -2.898 -56.250 1.00 96.69 463 THR A N 1
ATOM 3459 C CA . THR A 1 463 ? 32.334 -3.254 -57.140 1.00 96.69 463 THR A CA 1
ATOM 3460 C C . THR A 1 463 ? 31.226 -3.969 -56.370 1.00 96.69 463 THR A C 1
ATOM 3462 O O . THR A 1 463 ? 31.503 -4.838 -55.547 1.00 96.69 463 THR A O 1
ATOM 3465 N N . VAL A 1 464 ? 29.962 -3.632 -56.641 1.00 96.94 464 VAL A N 1
ATOM 3466 C CA . VAL A 1 464 ? 28.802 -4.343 -56.070 1.00 96.94 464 VAL A CA 1
ATOM 3467 C C . VAL A 1 464 ? 28.667 -5.719 -56.720 1.00 96.94 464 VAL A C 1
ATOM 3469 O O . VAL A 1 464 ? 28.672 -5.835 -57.944 1.00 96.94 464 VAL A O 1
ATOM 3472 N N . TYR A 1 465 ? 28.525 -6.762 -55.906 1.00 96.69 465 TYR A N 1
ATOM 3473 C CA . TYR A 1 465 ? 28.323 -8.125 -56.379 1.00 96.69 465 TYR A CA 1
ATOM 3474 C C . TYR A 1 465 ? 26.879 -8.333 -56.854 1.00 96.69 465 TYR A C 1
ATOM 3476 O O . TYR A 1 465 ? 25.943 -8.316 -56.056 1.00 96.69 465 TYR A O 1
ATOM 3484 N N . THR A 1 466 ? 26.709 -8.545 -58.159 1.00 95.44 466 THR A N 1
ATOM 3485 C CA . THR A 1 466 ? 25.414 -8.836 -58.806 1.00 95.44 466 THR A CA 1
ATOM 3486 C C . THR A 1 466 ? 25.436 -10.107 -59.663 1.00 95.44 466 THR A C 1
ATOM 3488 O O . THR A 1 466 ? 24.383 -10.592 -60.073 1.00 95.44 466 THR A O 1
ATOM 3491 N N . SER A 1 467 ? 26.619 -10.667 -59.925 1.00 94.88 467 SER A N 1
ATOM 3492 C CA . SER A 1 467 ? 26.842 -11.878 -60.718 1.00 94.88 467 SER A CA 1
ATOM 3493 C C . SER A 1 467 ? 28.169 -12.549 -60.314 1.00 94.88 467 SER A C 1
ATOM 3495 O O . SER A 1 467 ? 28.994 -11.904 -59.661 1.00 94.88 467 SER A O 1
ATOM 3497 N N . PRO A 1 468 ? 28.402 -13.830 -60.672 1.00 96.56 468 PRO A N 1
ATOM 3498 C CA . PRO A 1 468 ? 29.661 -14.517 -60.383 1.00 96.56 468 PRO A CA 1
ATOM 3499 C C . PRO A 1 468 ? 30.894 -13.769 -60.917 1.00 96.56 468 PRO A C 1
ATOM 3501 O O . PRO A 1 468 ? 30.912 -13.282 -62.047 1.00 96.56 468 PRO A O 1
ATOM 3504 N N . ILE A 1 469 ? 31.948 -13.723 -60.106 1.00 96.56 469 ILE A N 1
ATOM 3505 C CA . ILE A 1 469 ? 33.201 -13.016 -60.375 1.00 96.56 469 ILE A CA 1
ATOM 3506 C C . ILE A 1 469 ? 34.123 -13.935 -61.181 1.00 96.56 469 ILE A C 1
ATOM 3508 O O . ILE A 1 469 ? 34.530 -14.993 -60.704 1.00 96.56 469 ILE A O 1
ATOM 3512 N N . ILE A 1 470 ? 34.477 -13.533 -62.401 1.00 95.81 470 ILE A N 1
ATOM 3513 C CA . ILE A 1 470 ? 35.385 -14.297 -63.266 1.00 95.81 470 ILE A CA 1
ATOM 3514 C C . ILE A 1 470 ? 36.833 -13.857 -63.022 1.00 95.81 470 ILE A C 1
ATOM 3516 O O . ILE A 1 470 ? 37.180 -12.702 -63.271 1.00 95.81 470 ILE A O 1
ATOM 3520 N N . ILE A 1 471 ? 37.685 -14.781 -62.571 1.00 93.62 471 ILE A N 1
ATOM 3521 C CA . ILE A 1 471 ? 39.113 -14.539 -62.324 1.00 93.62 471 ILE A CA 1
ATOM 3522 C C . ILE A 1 471 ? 39.929 -15.292 -63.380 1.00 93.62 471 ILE A C 1
ATOM 3524 O O . ILE A 1 471 ? 40.097 -16.508 -63.314 1.00 93.62 471 ILE A O 1
ATOM 3528 N N . ALA A 1 472 ? 40.415 -14.548 -64.378 1.00 93.44 472 ALA A N 1
ATOM 3529 C CA . ALA A 1 472 ? 41.205 -15.063 -65.505 1.00 93.44 472 ALA A CA 1
ATOM 3530 C C . ALA A 1 472 ? 42.715 -14.747 -65.408 1.00 93.44 472 ALA A C 1
ATOM 3532 O O . ALA A 1 472 ? 43.485 -15.100 -66.301 1.00 93.44 472 ALA A O 1
ATOM 3533 N N . LYS A 1 473 ? 43.133 -14.028 -64.360 1.00 91.75 473 LYS A N 1
ATOM 3534 C CA . LYS A 1 473 ? 44.516 -13.628 -64.042 1.00 91.75 473 LYS A CA 1
ATOM 3535 C C . LYS A 1 473 ? 44.655 -13.525 -62.521 1.00 91.75 473 LYS A C 1
ATOM 3537 O O . LYS A 1 473 ? 43.644 -13.354 -61.848 1.00 91.75 473 LYS A O 1
ATOM 3542 N N . THR A 1 474 ? 45.883 -13.570 -62.003 1.00 93.00 474 THR A N 1
ATOM 3543 C CA . THR A 1 474 ? 46.186 -13.353 -60.577 1.00 93.00 474 THR A CA 1
ATOM 3544 C C . THR A 1 474 ? 45.500 -12.091 -60.047 1.00 93.00 474 THR A C 1
ATOM 3546 O O . THR A 1 474 ? 45.650 -11.015 -60.629 1.00 93.00 474 THR A O 1
ATOM 3549 N N . ALA A 1 475 ? 44.750 -12.237 -58.957 1.00 91.81 475 ALA A N 1
ATOM 3550 C CA . ALA A 1 475 ? 43.946 -11.190 -58.340 1.00 91.81 475 ALA A CA 1
ATOM 3551 C C . ALA A 1 475 ? 43.860 -11.429 -56.828 1.00 91.81 475 ALA A C 1
ATOM 3553 O O . ALA A 1 475 ? 43.823 -12.573 -56.388 1.00 91.81 475 ALA A O 1
ATOM 3554 N N . LEU A 1 476 ? 43.784 -10.356 -56.044 1.00 92.06 476 LEU A N 1
ATOM 3555 C CA . LEU A 1 476 ? 43.580 -10.416 -54.597 1.00 92.06 476 LEU A CA 1
ATOM 3556 C C . LEU A 1 476 ? 42.129 -10.036 -54.299 1.00 92.06 476 LEU A C 1
ATOM 3558 O O . LEU A 1 476 ? 41.788 -8.851 -54.238 1.00 92.06 476 LEU A O 1
ATOM 3562 N N . LEU A 1 477 ? 41.271 -11.044 -54.148 1.00 94.69 477 LEU A N 1
ATOM 3563 C CA . LEU A 1 477 ? 39.850 -10.859 -53.879 1.00 94.69 477 LEU A CA 1
ATOM 3564 C C . LEU A 1 477 ? 39.633 -10.493 -52.408 1.00 94.69 477 LEU A C 1
ATOM 3566 O O . LEU A 1 477 ? 39.951 -11.276 -51.514 1.00 94.69 477 LEU A O 1
ATOM 3570 N N . LYS A 1 478 ? 39.026 -9.334 -52.147 1.00 94.38 478 LYS A N 1
ATOM 3571 C CA . LYS A 1 478 ? 38.474 -8.977 -50.829 1.00 94.38 478 LYS A CA 1
ATOM 3572 C C . LYS A 1 478 ? 37.000 -8.632 -50.956 1.00 94.38 478 LYS A C 1
ATOM 3574 O O . LYS A 1 478 ? 36.619 -7.990 -51.929 1.00 94.38 478 LYS A O 1
ATOM 3579 N N . ALA A 1 479 ? 36.182 -9.023 -49.981 1.00 95.12 479 ALA A N 1
ATOM 3580 C CA . ALA A 1 479 ? 34.737 -8.806 -49.997 1.00 95.12 479 ALA A CA 1
ATOM 3581 C C . ALA A 1 479 ? 34.174 -8.396 -48.624 1.00 95.12 479 ALA A C 1
ATOM 3583 O O . ALA A 1 479 ? 34.648 -8.859 -47.588 1.00 95.12 479 ALA A O 1
ATOM 3584 N N . VAL A 1 480 ? 33.144 -7.546 -48.624 1.00 94.75 480 VAL A N 1
ATOM 3585 C CA . VAL A 1 480 ? 32.433 -7.050 -47.431 1.00 94.75 480 VAL A CA 1
ATOM 3586 C C . VAL A 1 480 ? 30.923 -6.988 -47.688 1.00 94.75 480 VAL A C 1
ATOM 3588 O O . VAL A 1 480 ? 30.495 -6.720 -48.810 1.00 94.75 480 VAL A O 1
ATOM 3591 N N . SER A 1 481 ? 30.121 -7.214 -46.652 1.00 94.50 481 SER A N 1
ATOM 3592 C CA . SER A 1 481 ? 28.668 -7.015 -46.638 1.00 94.50 481 SER A CA 1
ATOM 3593 C C . SER A 1 481 ? 28.336 -5.691 -45.946 1.00 94.50 481 SER A C 1
ATOM 3595 O O . SER A 1 481 ? 28.933 -5.369 -44.916 1.00 94.50 481 SER A O 1
ATOM 3597 N N . ILE A 1 482 ? 27.372 -4.937 -46.476 1.00 89.88 482 ILE A N 1
ATOM 3598 C CA . ILE A 1 482 ? 26.996 -3.605 -45.977 1.00 89.88 482 ILE A CA 1
ATOM 3599 C C . ILE A 1 482 ? 25.478 -3.527 -45.772 1.00 89.88 482 ILE A C 1
ATOM 3601 O O . ILE A 1 482 ? 24.715 -3.831 -46.690 1.00 89.88 482 ILE A O 1
ATOM 3605 N N . ILE A 1 483 ? 25.042 -3.074 -44.592 1.00 86.06 483 ILE A N 1
ATOM 3606 C CA . ILE A 1 483 ? 23.644 -2.719 -44.292 1.00 86.06 483 ILE A CA 1
ATOM 3607 C C . ILE A 1 483 ? 23.627 -1.300 -43.713 1.00 86.06 483 ILE A C 1
ATOM 3609 O O . ILE A 1 483 ? 24.068 -1.062 -42.588 1.00 86.06 483 ILE A O 1
ATOM 3613 N N . GLY A 1 484 ? 23.122 -0.332 -44.482 1.00 80.88 484 GLY A N 1
ATOM 3614 C CA . GLY A 1 484 ? 23.083 1.074 -44.071 1.00 80.88 484 GLY A CA 1
ATOM 3615 C C . GLY A 1 484 ? 24.483 1.638 -43.797 1.00 80.88 484 GLY A C 1
ATOM 3616 O O . GLY A 1 484 ? 25.248 1.868 -44.729 1.00 80.88 484 GLY A O 1
ATOM 3617 N N . LYS A 1 485 ? 24.805 1.875 -42.518 1.00 74.69 485 LYS A N 1
ATOM 3618 C CA . LYS A 1 485 ? 26.136 2.322 -42.053 1.00 74.69 485 LYS A CA 1
ATOM 3619 C C . LYS A 1 485 ? 26.981 1.201 -41.427 1.00 74.69 485 LYS A C 1
ATOM 3621 O O . LYS A 1 485 ? 28.129 1.451 -41.070 1.00 74.69 485 LYS A O 1
ATOM 3626 N N . ALA A 1 486 ? 26.423 0.002 -41.262 1.00 77.06 486 ALA A N 1
ATOM 3627 C CA . ALA A 1 486 ? 27.105 -1.139 -40.666 1.00 77.06 486 ALA A CA 1
ATOM 3628 C C . ALA A 1 486 ? 27.829 -1.969 -41.737 1.00 77.06 486 ALA A C 1
ATOM 3630 O O . ALA A 1 486 ? 27.309 -2.193 -42.834 1.00 77.06 486 ALA A O 1
ATOM 3631 N N . PHE A 1 487 ? 29.021 -2.448 -41.386 1.00 83.88 487 PHE A N 1
ATOM 3632 C CA . PHE A 1 487 ? 29.891 -3.267 -42.228 1.00 83.88 487 PHE A CA 1
ATOM 3633 C C . PHE A 1 487 ? 30.159 -4.604 -41.543 1.00 83.88 487 PHE A C 1
ATOM 3635 O O . PHE A 1 487 ? 30.249 -4.671 -40.316 1.00 83.88 487 PHE A O 1
ATOM 3642 N N . SER A 1 488 ? 30.336 -5.657 -42.333 1.00 87.62 488 SER A N 1
ATOM 3643 C CA . SER A 1 488 ? 30.870 -6.923 -41.839 1.00 87.62 488 SER A CA 1
ATOM 3644 C C . SER A 1 488 ? 32.389 -6.878 -41.649 1.00 87.62 488 SER A C 1
ATOM 3646 O O . SER A 1 488 ? 33.069 -5.951 -42.092 1.00 87.62 488 SER A O 1
ATOM 3648 N N . GLY A 1 489 ? 32.951 -7.956 -41.093 1.00 83.88 489 GLY A N 1
ATOM 3649 C CA . GLY A 1 489 ? 34.354 -8.292 -41.348 1.00 83.88 489 GLY A CA 1
ATOM 3650 C C . GLY A 1 489 ? 34.625 -8.484 -42.850 1.00 83.88 489 GLY A C 1
ATOM 3651 O O . GLY A 1 489 ? 33.697 -8.708 -43.633 1.00 83.88 489 GLY A O 1
ATOM 3652 N N . VAL A 1 490 ? 35.893 -8.392 -43.253 1.00 90.00 490 VAL A N 1
ATOM 3653 C CA . VAL A 1 490 ? 36.308 -8.574 -44.652 1.00 90.00 490 VAL A CA 1
ATOM 3654 C C . VAL A 1 490 ? 36.787 -10.001 -44.881 1.00 90.00 490 VAL A C 1
ATOM 3656 O O . VAL A 1 490 ? 37.712 -10.461 -44.215 1.00 90.00 490 VAL A O 1
ATOM 3659 N N . SER A 1 491 ? 36.191 -10.668 -45.864 1.00 90.44 491 SER A N 1
ATOM 3660 C CA . SER A 1 491 ? 36.651 -11.962 -46.370 1.00 90.44 491 SER A CA 1
ATOM 3661 C C . SER A 1 491 ? 37.700 -11.758 -47.456 1.00 90.44 491 SER A C 1
ATOM 3663 O O . SER A 1 491 ? 37.602 -10.808 -48.235 1.00 90.44 491 SER A O 1
ATOM 3665 N N . SER A 1 492 ? 38.691 -12.647 -47.538 1.00 89.69 492 SER A N 1
ATOM 3666 C CA . SER A 1 492 ? 39.788 -12.531 -48.505 1.00 89.69 492 SER A CA 1
ATOM 3667 C C . SER A 1 492 ? 40.221 -13.870 -49.097 1.00 89.69 492 SER A C 1
ATOM 3669 O O . SER A 1 492 ? 40.380 -14.840 -48.358 1.00 89.69 492 SER A O 1
ATOM 3671 N N . ALA A 1 493 ? 40.502 -13.876 -50.398 1.00 85.31 493 ALA A N 1
ATOM 3672 C CA . ALA A 1 493 ? 41.166 -14.951 -51.131 1.00 85.31 493 ALA A CA 1
ATOM 3673 C C . ALA A 1 493 ? 42.299 -14.355 -51.989 1.00 85.31 493 ALA A C 1
ATOM 3675 O O . ALA A 1 493 ? 42.183 -13.226 -52.472 1.00 85.31 493 ALA A O 1
ATOM 3676 N N . ALA A 1 494 ? 43.400 -15.092 -52.139 1.00 78.38 494 ALA A N 1
ATOM 3677 C CA . ALA A 1 494 ? 44.635 -14.664 -52.801 1.00 78.38 494 ALA A CA 1
ATOM 3678 C C . ALA A 1 494 ? 45.175 -15.763 -53.723 1.00 78.38 494 ALA A C 1
ATOM 3680 O O . ALA A 1 494 ? 44.899 -16.942 -53.403 1.00 78.38 494 ALA A O 1
#